Protein 3HAD (pdb70)

Solvent-accessible surface area: 25839 Å² total; per-residue (Å²): 176,81,113,8,132,34,0,0,0,9,5,5,41,126,40,0,17,7,0,0,10,13,0,6,45,52,64,9,73,1,10,0,7,21,148,61,135,109,68,6,63,160,12,63,130,34,3,54,104,36,3,90,129,66,3,121,141,136,49,65,165,71,86,144,26,4,66,99,56,1,58,159,8,27,87,50,2,57,55,28,69,57,4,8,83,28,0,134,90,0,22,0,0,0,0,18,46,98,49,62,65,172,66,2,36,128,33,0,124,95,0,23,156,90,10,16,156,66,0,13,0,0,0,12,4,35,32,34,102,0,37,36,0,0,84,20,8,114,11,44,59,59,0,0,0,0,5,5,23,48,43,2,43,93,43,104,0,0,0,0,0,62,4,126,64,9,37,94,129,3,32,61,16,0,28,56,4,0,131,51,6,51,11,95,19,3,40,2,102,26,33,79,1,4,0,1,20,40,3,12,6,10,11,1,1,17,0,0,36,1,63,62,122,42,10,12,48,36,94,34,0,6,25,0,0,68,67,17,19,36,13,84,59,0,0,0,50,22,0,1,86,57,0,0,36,59,3,51,104,14,5,50,32,22,47,141,149,66,54,165,33,62,17,21,68,64,2,97,32,3,48,130,27,26,87,68,88,62,46,0,103,125,64,18,52,3,20,48,178,52,197,89,144,168,22,125,10,133,50,0,0,0,8,6,4,42,131,38,0,18,6,0,0,12,12,0,6,39,54,67,11,68,0,15,0,6,21,158,51,107,97,71,2,64,151,12,63,129,36,3,60,99,38,9,78,138,78,6,134,149,163,50,64,171,75,82,143,26,2,61,95,82,1,56,150,4,22,95,36,4,50,56,21,64,66,12,7,65,28,0,103,84,0,22,0,0,0,0,19,41,93,48,64,60,166,60,1,34,114,33,0,120,104,1,21,157,78,12,26,153,74,0,0,0,0,0,12,6,34,22,32,86,0,40,38,0,0,82,26,7,116,6,49,57,56,0,0,0,0,5,4,22,53,45,3,48,88,50,90,0,0,0,1,0,60,2,127,69,8,30,89,125,1,38,54,1,0,27,68,4,0,127,49,4,46,14,89,18,4,40,3,117,24,37,55,2,2,0,2,24,37,2,14,6,6,12,2,1,11,0,0,37,1,75,63,107,46,8,14,45,30,95,31,0,4,21,0,0,67,65,10,15,33,14,87,54,0,0,0,46,32,0,0,92,60,0,0,41,62,6,45,107,16,3,47,34,8,46,159,100,62,55,154,40,46,9,17,62,65,1,98,34,2,44,124,24,26,76,72,99,62,48,0,107,123,64,26,37,3,15,47,169,58,159

Radius of gyration: 27.99 Å; Cα contacts (8 Å, |Δi|>4): 1144; chains: 2; bounding box: 54×51×85 Å

Foldseek 3Di:
DDAFAEEEQEDLPQASLLVLLLCLLLRHQYEYEAADPVVVVVSLVVSLVVQLVVLCVVPVVPSVVSVVSSCSSSVSYHYDHQVLVPQCPGAEYEYDHDQDLVVLLVNCLVSLVRHHLNYAYEYQHQFDQQVSSLVSHPNLLRYWYWHADPPRNPAQEIETEHEPNHHVVNSVNSCVSSVSSVHHYDYFYRDHRTPCRVVPLLVLVVLLVCVVVVVDHQVVQQVCCCVVVVDPTRSQLVQLVVWLVVSLVNLVSVCVVPVVDPSSPDHPLSVVCVVVVQTHVVCQGGPHGHDPD/DQAAAEEEQEDLPQARLLVLQLSLLLRHQYEYEYADVVSVVVSLVVSLVVLLVVLCVVVVVPVVVSVVSSVSSSVSYHYDHDPLVPQQEHQEYEYDHPLDLVVLLVVVLVNLVRHDLNYAYEYQHQFDQQVSRLVSHPNLQRYWYWHADPPRLVAQEIETEHEPNHHVVNSVNSCNSSVSSVHHYDYAYSDHRTPVRVVQLLVLVVLLVCVVVVVDHQVVQQVCCCVVVVDPTRSVLVQLVVWLVNSLVSLVSVCVVPVPDPSSDDDPLSVVCVVVPQTHVVRQGGPHGHD

Structure (mmCIF, N/CA/C/O backbone):
data_3HAD
#
_entry.id   3HAD
#
_cell.length_a   50.230
_cell.length_b   86.020
_cell.length_c   167.810
_cell.angle_alpha   90.00
_cell.angle_beta   90.00
_cell.angle_gamma   90.00
#
_symmetry.space_group_name_H-M   'P 21 21 21'
#
loop_
_entity.id
_entity.type
_entity.pdbx_description
1 polymer 'PROTEIN (L-3-HYDROXYACYL COA DEHYDROGENASE)'
2 non-polymer NICOTINAMIDE-ADENINE-DINUCLEOTIDE
3 water water
#
loop_
_atom_site.group_PDB
_atom_site.id
_atom_site.type_symbol
_atom_site.label_atom_id
_atom_site.label_alt_id
_atom_site.label_comp_id
_atom_site.label_asym_id
_atom_site.label_entity_id
_atom_site.label_seq_id
_atom_site.pdbx_PDB_ins_code
_atom_site.Cartn_x
_atom_site.Cartn_y
_atom_site.Cartn_z
_atom_site.occupancy
_atom_site.B_iso_or_equiv
_atom_site.auth_seq_id
_atom_site.auth_comp_id
_atom_site.auth_asym_id
_atom_site.auth_atom_id
_atom_site.pdbx_PDB_model_num
ATOM 1 N N . LYS A 1 12 ? 19.094 60.708 27.057 1.00 73.15 12 LYS A N 1
ATOM 2 C CA . LYS A 1 12 ? 20.162 59.693 27.319 1.00 73.25 12 LYS A CA 1
ATOM 3 C C . LYS A 1 12 ? 20.058 58.458 26.427 1.00 70.24 12 LYS A C 1
ATOM 4 O O . LYS A 1 12 ? 18.957 57.994 26.118 1.00 69.39 12 LYS A O 1
ATOM 10 N N . ILE A 1 13 ? 21.212 57.936 26.011 1.00 67.07 13 ILE A N 1
ATOM 11 C CA . ILE A 1 13 ? 21.258 56.719 25.202 1.00 61.42 13 ILE A CA 1
ATOM 12 C C . ILE A 1 13 ? 21.581 55.613 26.201 1.00 55.44 13 ILE A C 1
ATOM 13 O O . ILE A 1 13 ? 22.648 55.613 26.810 1.00 55.40 13 ILE A O 1
ATOM 18 N N . ILE A 1 14 ? 20.645 54.689 26.383 1.00 46.89 14 ILE A N 1
ATOM 19 C CA . ILE A 1 14 ? 20.812 53.607 27.341 1.00 42.43 14 ILE A CA 1
ATOM 20 C C . ILE A 1 14 ? 21.448 52.354 26.760 1.00 40.34 14 ILE A C 1
ATOM 21 O O . ILE A 1 14 ? 21.015 51.831 25.735 1.00 40.50 14 ILE A O 1
ATOM 26 N N . VAL A 1 15 ? 22.483 51.868 27.430 1.00 36.89 15 VAL A N 1
ATOM 27 C CA . VAL A 1 15 ? 23.183 50.681 26.960 1.00 34.37 15 VAL A CA 1
ATOM 28 C C . VAL A 1 15 ? 22.272 49.455 26.963 1.00 36.21 15 VAL A C 1
ATOM 29 O O . VAL A 1 15 ? 21.731 49.070 28.003 1.00 38.69 15 VAL A O 1
ATOM 33 N N . LYS A 1 16 ? 22.121 48.844 25.793 1.00 38.67 16 LYS A N 1
ATOM 34 C CA . LYS A 1 16 ? 21.306 47.647 25.612 1.00 39.40 16 LYS A CA 1
ATOM 35 C C . LYS A 1 16 ? 22.125 46.551 24.934 1.00 39.18 16 LYS A C 1
ATOM 36 O O . LYS A 1 16 ? 21.980 45.366 25.248 1.00 40.17 16 LYS A O 1
ATOM 42 N N . HIS A 1 17 ? 22.961 46.949 23.981 1.00 37.94 17 HIS A N 1
ATOM 43 C CA . HIS A 1 17 ? 23.819 45.999 23.288 1.00 38.76 17 HIS A CA 1
ATOM 44 C C . HIS A 1 17 ? 25.263 46.216 23.757 1.00 37.09 17 HIS A C 1
ATOM 45 O O . HIS A 1 17 ? 25.805 47.321 23.652 1.00 34.19 17 HIS A O 1
ATOM 52 N N . VAL A 1 18 ? 25.878 45.159 24.271 1.00 37.13 18 VAL A N 1
ATOM 53 C CA . VAL A 1 18 ? 27.240 45.251 24.781 1.00 38.34 18 VAL A CA 1
ATOM 54 C C . VAL A 1 18 ? 28.147 44.269 24.071 1.00 39.00 18 VAL A C 1
ATOM 55 O O . VAL A 1 18 ? 27.804 43.096 23.919 1.00 36.20 18 VAL A O 1
ATOM 59 N N . THR A 1 19 ? 29.304 44.763 23.632 1.00 38.20 19 THR A N 1
ATOM 60 C CA . THR A 1 19 ? 30.284 43.913 22.977 1.00 35.52 19 THR A CA 1
ATOM 61 C C . THR A 1 19 ? 31.404 43.726 23.992 1.00 34.03 19 THR A C 1
ATOM 62 O O . THR A 1 19 ? 32.080 44.677 24.384 1.00 33.08 19 THR A O 1
ATOM 66 N N . VAL A 1 20 ? 31.567 42.490 24.444 1.00 34.72 20 VAL A N 1
ATOM 67 C CA . VAL A 1 20 ? 32.592 42.172 25.422 1.00 32.39 20 VAL A CA 1
ATOM 68 C C . VAL A 1 20 ? 33.766 41.498 24.711 1.00 29.82 20 VAL A C 1
ATOM 69 O O . VAL A 1 20 ? 33.627 40.427 24.120 1.00 29.53 20 VAL A O 1
ATOM 73 N N . ILE A 1 21 ? 34.924 42.135 24.775 1.00 32.17 21 ILE A N 1
ATOM 74 C CA . ILE A 1 21 ? 36.106 41.600 24.108 1.00 31.70 21 ILE A CA 1
ATOM 75 C C . ILE A 1 21 ? 37.043 40.933 25.091 1.00 28.75 21 ILE A C 1
ATOM 76 O O . ILE A 1 21 ? 37.665 41.580 25.938 1.00 31.18 21 ILE A O 1
ATOM 81 N N . GLY A 1 22 ? 37.124 39.614 24.975 1.00 30.07 22 GLY A N 1
ATOM 82 C CA . GLY A 1 22 ? 37.965 38.823 25.857 1.00 31.60 22 GLY A CA 1
ATOM 83 C C . GLY A 1 22 ? 37.092 37.874 26.665 1.00 34.74 22 GLY A C 1
ATOM 84 O O . GLY A 1 22 ? 36.386 38.304 27.569 1.00 39.09 22 GLY A O 1
ATOM 85 N N . GLY A 1 23 ? 37.130 36.586 26.346 1.00 32.50 23 GLY A N 1
ATOM 86 C CA . GLY A 1 23 ? 36.318 35.630 27.075 1.00 33.79 23 GLY A CA 1
ATOM 87 C C . GLY A 1 23 ? 37.098 34.877 28.133 1.00 35.71 23 GLY A C 1
ATOM 88 O O . GLY A 1 23 ? 36.859 33.694 28.355 1.00 35.42 23 GLY A O 1
ATOM 89 N N . GLY A 1 24 ? 38.041 35.564 28.776 1.00 36.64 24 GLY A N 1
ATOM 90 C CA . GLY A 1 24 ? 38.839 34.938 29.817 1.00 35.08 24 GLY A CA 1
ATOM 91 C C . GLY A 1 24 ? 38.142 35.054 31.161 1.00 39.01 24 GLY A C 1
ATOM 92 O O . GLY A 1 24 ? 36.927 35.273 31.223 1.00 41.53 24 GLY A O 1
ATOM 93 N N . LEU A 1 25 ? 38.906 34.926 32.239 1.00 36.30 25 LEU A N 1
ATOM 94 C CA . LEU A 1 25 ? 38.345 35.000 33.577 1.00 34.45 25 LEU A CA 1
ATOM 95 C C . LEU A 1 25 ? 37.412 36.188 33.791 1.00 34.90 25 LEU A C 1
ATOM 96 O O . LEU A 1 25 ? 36.312 36.040 34.326 1.00 38.49 25 LEU A O 1
ATOM 101 N N . MET A 1 26 ? 37.853 37.369 33.381 1.00 34.48 26 MET A N 1
ATOM 102 C CA . MET A 1 26 ? 37.065 38.576 33.561 1.00 31.75 26 MET A CA 1
ATOM 103 C C . MET A 1 26 ? 36.001 38.806 32.495 1.00 34.23 26 MET A C 1
ATOM 104 O O . MET A 1 26 ? 34.837 39.037 32.822 1.00 36.90 26 MET A O 1
ATOM 109 N N . GLY A 1 27 ? 36.401 38.753 31.227 1.00 34.25 27 GLY A N 1
ATOM 110 C CA . GLY A 1 27 ? 35.452 38.975 30.154 1.00 32.59 27 GLY A CA 1
ATOM 111 C C . GLY A 1 27 ? 34.234 38.074 30.250 1.00 34.20 27 GLY A C 1
ATOM 112 O O . GLY A 1 27 ? 33.106 38.555 30.231 1.00 35.08 27 GLY A O 1
ATOM 113 N N . ALA A 1 28 ? 34.471 36.771 30.367 1.00 32.40 28 ALA A N 1
ATOM 114 C CA . ALA A 1 28 ? 33.404 35.786 30.456 1.00 29.81 28 ALA A CA 1
ATOM 115 C C . ALA A 1 28 ? 32.433 36.129 31.561 1.00 32.78 28 ALA A C 1
ATOM 116 O O . ALA A 1 28 ? 31.221 35.971 31.408 1.00 34.84 28 ALA A O 1
ATOM 118 N N . GLY A 1 29 ? 32.965 36.614 32.674 1.00 34.23 29 GLY A N 1
ATOM 119 C CA . GLY A 1 29 ? 32.112 36.973 33.788 1.00 34.43 29 GLY A CA 1
ATOM 120 C C . GLY A 1 29 ? 31.303 38.222 33.499 1.00 33.67 29 GLY A C 1
ATOM 121 O O . GLY A 1 29 ? 30.157 38.350 33.927 1.00 32.67 29 GLY A O 1
ATOM 122 N N . ILE A 1 30 ? 31.911 39.159 32.788 1.00 35.69 30 ILE A N 1
ATOM 123 C CA . ILE A 1 30 ? 31.242 40.396 32.437 1.00 31.27 30 ILE A CA 1
ATOM 124 C C . ILE A 1 30 ? 30.083 40.080 31.490 1.00 30.74 30 ILE A C 1
ATOM 125 O O . ILE A 1 30 ? 28.974 40.606 31.652 1.00 31.03 30 ILE A O 1
ATOM 130 N N . ALA A 1 31 ? 30.333 39.196 30.528 1.00 32.75 31 ALA A N 1
ATOM 131 C CA . ALA A 1 31 ? 29.312 38.790 29.558 1.00 31.97 31 ALA A CA 1
ATOM 132 C C . ALA A 1 31 ? 28.133 38.100 30.256 1.00 35.30 31 ALA A C 1
ATOM 133 O O . ALA A 1 31 ? 26.963 38.341 29.922 1.00 35.91 31 ALA A O 1
ATOM 135 N N . GLN A 1 32 ? 28.449 37.249 31.231 1.00 36.04 32 GLN A N 1
ATOM 136 C CA . GLN A 1 32 ? 27.425 36.527 31.974 1.00 34.45 32 GLN A CA 1
ATOM 137 C C . GLN A 1 32 ? 26.494 37.468 32.717 1.00 35.07 32 GLN A C 1
ATOM 138 O O . GLN A 1 32 ? 25.276 37.359 32.620 1.00 37.19 32 GLN A O 1
ATOM 144 N N . VAL A 1 33 ? 27.070 38.388 33.476 1.00 35.02 33 VAL A N 1
ATOM 145 C CA . VAL A 1 33 ? 26.270 39.328 34.231 1.00 32.52 33 VAL A CA 1
ATOM 146 C C . VAL A 1 33 ? 25.464 40.245 33.316 1.00 37.14 33 VAL A C 1
ATOM 147 O O . VAL A 1 33 ? 24.294 40.528 33.593 1.00 38.43 33 VAL A O 1
ATOM 151 N N . ALA A 1 34 ? 26.076 40.719 32.233 1.00 38.16 34 ALA A N 1
ATOM 152 C CA . ALA A 1 34 ? 25.369 41.616 31.324 1.00 37.41 34 ALA A CA 1
ATOM 153 C C . ALA A 1 34 ? 24.177 40.893 30.722 1.00 37.31 34 ALA A C 1
ATOM 154 O O . ALA A 1 34 ? 23.079 41.451 30.617 1.00 40.41 34 ALA A O 1
ATOM 156 N N . ALA A 1 35 ? 24.387 39.638 30.347 1.00 35.28 35 ALA A N 1
ATOM 157 C CA . ALA A 1 35 ? 23.321 38.851 29.737 1.00 38.50 35 ALA A CA 1
ATOM 158 C C . ALA A 1 35 ? 22.230 38.436 30.729 1.00 37.94 35 ALA A C 1
ATOM 159 O O . ALA A 1 35 ? 21.048 38.394 30.378 1.00 41.67 35 ALA A O 1
ATOM 161 N N . ALA A 1 36 ? 22.619 38.146 31.964 1.00 36.16 36 ALA A N 1
ATOM 162 C CA . ALA A 1 36 ? 21.647 37.742 32.972 1.00 37.47 36 ALA A CA 1
ATOM 163 C C . ALA A 1 36 ? 20.817 38.938 33.427 1.00 37.78 36 ALA A C 1
ATOM 164 O O . ALA A 1 36 ? 19.777 38.770 34.049 1.00 42.26 36 ALA A O 1
ATOM 166 N N . THR A 1 37 ? 21.265 40.147 33.106 1.00 39.01 37 THR A N 1
ATOM 167 C CA . THR A 1 37 ? 20.522 41.341 33.493 1.00 36.00 37 THR A CA 1
ATOM 168 C C . THR A 1 37 ? 19.798 41.993 32.320 1.00 35.12 37 THR A C 1
ATOM 169 O O . THR A 1 37 ? 19.530 43.200 32.330 1.00 34.28 37 THR A O 1
ATOM 173 N N . GLY A 1 38 ? 19.508 41.201 31.299 1.00 34.30 38 GLY A N 1
ATOM 174 C CA . GLY A 1 38 ? 18.763 41.721 30.166 1.00 39.48 38 GLY A CA 1
ATOM 175 C C . GLY A 1 38 ? 19.478 42.378 28.998 1.00 41.79 38 GLY A C 1
ATOM 176 O O . GLY A 1 38 ? 18.805 42.841 28.074 1.00 42.35 38 GLY A O 1
ATOM 177 N N . HIS A 1 39 ? 20.809 42.434 29.005 1.00 40.17 39 HIS A N 1
ATOM 178 C CA . HIS A 1 39 ? 21.500 43.059 27.884 1.00 32.40 39 HIS A CA 1
ATOM 179 C C . HIS A 1 39 ? 21.772 42.060 26.787 1.00 34.42 39 HIS A C 1
ATOM 180 O O . HIS A 1 39 ? 21.885 40.872 27.044 1.00 39.70 39 HIS A O 1
ATOM 187 N N . THR A 1 40 ? 21.842 42.547 25.555 1.00 35.89 40 THR A N 1
ATOM 188 C CA . THR A 1 40 ? 22.155 41.696 24.419 1.00 37.17 40 THR A CA 1
ATOM 189 C C . THR A 1 40 ? 23.679 41.754 24.338 1.00 36.15 40 THR A C 1
ATOM 190 O O . THR A 1 40 ? 24.271 42.829 24.301 1.00 34.48 40 THR A O 1
ATOM 194 N N . VAL A 1 41 ? 24.311 40.594 24.313 1.00 36.20 41 VAL A N 1
ATOM 195 C CA . VAL A 1 41 ? 25.760 40.551 24.320 1.00 35.68 41 VAL A CA 1
ATOM 196 C C . VAL A 1 41 ? 26.438 39.784 23.209 1.00 36.22 41 VAL A C 1
ATOM 197 O O . VAL A 1 41 ? 25.953 38.758 22.751 1.00 39.78 41 VAL A O 1
ATOM 201 N N . VAL A 1 42 ? 27.583 40.300 22.786 1.00 35.98 42 VAL A N 1
ATOM 202 C CA . VAL A 1 42 ? 28.388 39.617 21.799 1.00 35.16 42 VA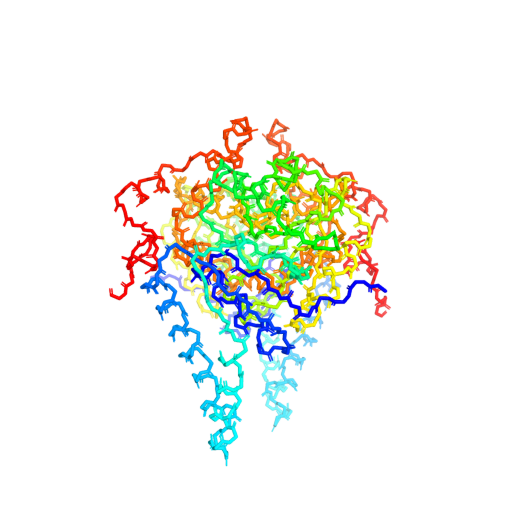L A CA 1
ATOM 203 C C . VAL A 1 42 ? 29.744 39.468 22.474 1.00 37.13 42 VAL A C 1
ATOM 204 O O . VAL A 1 42 ? 30.401 40.458 22.787 1.00 34.33 42 VAL A O 1
ATOM 208 N N . LEU A 1 43 ? 30.125 38.226 22.744 1.00 37.96 43 LEU A N 1
ATOM 209 C CA . LEU A 1 43 ? 31.407 37.944 23.362 1.00 37.73 43 LEU A CA 1
ATOM 210 C C . LEU A 1 43 ? 32.361 37.683 22.208 1.00 38.12 43 LEU A C 1
ATOM 211 O O . LEU A 1 43 ? 32.044 36.928 21.287 1.00 34.93 43 LEU A O 1
ATOM 216 N N . VAL A 1 44 ? 33.528 38.314 22.280 1.00 40.28 44 VAL A N 1
ATOM 217 C CA . VAL A 1 44 ? 34.551 38.214 21.257 1.00 35.22 44 VAL A CA 1
ATOM 218 C C . VAL A 1 44 ? 35.874 37.669 21.785 1.00 37.31 44 VAL A C 1
ATOM 219 O O . VAL A 1 44 ? 36.333 38.040 22.866 1.00 36.82 44 VAL A O 1
ATOM 223 N N . ASP A 1 45 ? 36.480 36.782 21.008 1.00 42.15 45 ASP A N 1
ATOM 224 C CA . ASP A 1 45 ? 37.795 36.262 21.348 1.00 44.46 45 ASP A CA 1
ATOM 225 C C . ASP A 1 45 ? 38.444 35.742 20.061 1.00 43.06 45 ASP A C 1
ATOM 226 O O . ASP A 1 45 ? 37.785 35.607 19.030 1.00 44.75 45 ASP A O 1
ATOM 231 N N . GLN A 1 46 ? 39.735 35.464 20.136 1.00 43.48 46 GLN A N 1
ATOM 232 C CA . GLN A 1 46 ? 40.531 35.052 18.988 1.00 43.93 46 GLN A CA 1
ATOM 233 C C . GLN A 1 46 ? 40.120 33.846 18.161 1.00 44.45 46 GLN A C 1
ATOM 234 O O . GLN A 1 46 ? 40.261 33.877 16.950 1.00 48.31 46 GLN A O 1
ATOM 240 N N . THR A 1 47 ? 39.608 32.797 18.792 1.00 46.82 47 THR A N 1
ATOM 241 C CA . THR A 1 47 ? 39.225 31.590 18.057 1.00 43.92 47 THR A CA 1
ATOM 242 C C . THR A 1 47 ? 37.848 31.080 18.422 1.00 45.92 47 THR A C 1
ATOM 243 O O . THR A 1 47 ? 37.354 31.341 19.518 1.00 46.95 47 THR A O 1
ATOM 247 N N . GLU A 1 48 ? 37.230 30.337 17.509 1.00 48.00 48 GLU A N 1
ATOM 248 C CA . GLU A 1 48 ? 35.909 29.785 17.783 1.00 51.77 48 GLU A CA 1
ATOM 249 C C . GLU A 1 48 ? 36.026 28.773 18.910 1.00 54.38 48 GLU A C 1
ATOM 250 O O . GLU A 1 48 ? 35.049 28.502 19.613 1.00 56.02 48 GLU A O 1
ATOM 256 N N . ASP A 1 49 ? 37.218 28.203 19.074 1.00 54.92 49 ASP A N 1
ATOM 257 C CA . ASP A 1 49 ? 37.436 27.246 20.148 1.00 54.76 49 ASP A CA 1
ATOM 258 C C . ASP A 1 49 ? 37.455 27.960 21.479 1.00 53.12 49 ASP A C 1
ATOM 259 O O . ASP A 1 49 ? 36.777 27.543 22.416 1.00 57.67 49 ASP A O 1
ATOM 264 N N . ILE A 1 50 ? 38.233 29.034 21.565 1.00 47.86 50 ILE A N 1
ATOM 265 C CA . ILE A 1 50 ? 38.309 29.788 22.804 1.00 46.06 50 ILE A CA 1
ATOM 266 C C . ILE A 1 50 ? 36.905 30.231 23.189 1.00 46.97 50 ILE A C 1
ATOM 267 O O . ILE A 1 50 ? 36.494 30.077 24.333 1.00 49.32 50 ILE A O 1
ATOM 272 N N . LEU A 1 51 ? 36.165 30.768 22.227 1.00 44.66 51 LEU A N 1
ATOM 273 C CA . LEU A 1 51 ? 34.808 31.222 22.497 1.00 44.69 51 LEU A CA 1
ATOM 274 C C . LEU A 1 51 ? 33.932 30.081 22.995 1.00 44.74 51 LEU A C 1
ATOM 275 O O . LEU A 1 51 ? 33.215 30.226 23.984 1.00 46.98 51 LEU A O 1
ATOM 280 N N . ALA A 1 52 ? 33.996 28.942 22.314 1.00 45.75 52 ALA A N 1
ATOM 281 C CA . ALA A 1 52 ? 33.204 27.780 22.706 1.00 46.07 52 ALA A CA 1
ATOM 282 C C . ALA A 1 52 ? 33.520 27.435 24.156 1.00 46.67 52 ALA A C 1
ATOM 283 O O . ALA A 1 52 ? 32.622 27.256 24.984 1.00 45.87 52 ALA A O 1
ATOM 285 N N . LYS A 1 53 ? 34.811 27.363 24.461 1.00 46.05 53 LYS A N 1
ATOM 286 C CA . LYS A 1 53 ? 35.246 27.038 25.806 1.00 47.33 53 LYS A CA 1
ATOM 287 C C . LYS A 1 53 ? 34.768 28.068 26.815 1.00 46.08 53 LYS A C 1
ATOM 288 O O . LYS A 1 53 ? 34.368 27.713 27.922 1.00 52.47 53 LYS A O 1
ATOM 294 N N . SER A 1 54 ? 34.816 29.343 26.440 1.00 42.74 54 SER A N 1
ATOM 295 C CA . SER A 1 54 ? 34.395 30.398 27.347 1.00 42.1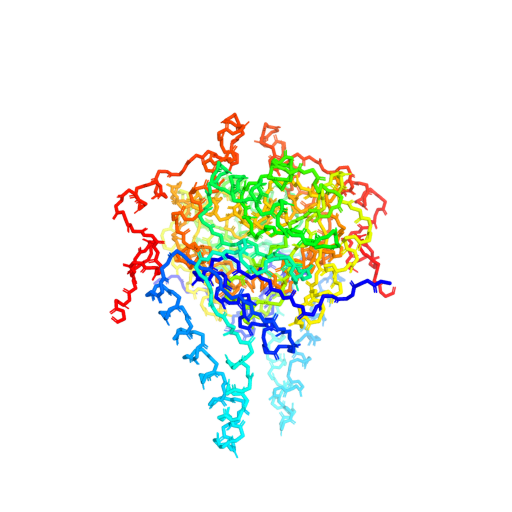7 54 SER A CA 1
ATOM 296 C C . SER A 1 54 ? 32.897 30.348 27.584 1.00 41.24 54 SER A C 1
ATOM 297 O O . SER A 1 54 ? 32.426 30.511 28.707 1.00 40.68 54 SER A O 1
ATOM 300 N N . LYS A 1 55 ? 32.148 30.123 26.518 1.00 41.37 55 LYS A N 1
ATOM 301 C CA . LYS A 1 55 ? 30.711 30.084 26.648 1.00 44.71 55 LYS A CA 1
ATOM 302 C C . LYS A 1 55 ? 30.339 28.860 27.471 1.00 46.26 55 LYS A C 1
ATOM 303 O O . LYS A 1 55 ? 29.395 28.886 28.265 1.00 47.19 55 LYS A O 1
ATOM 309 N N . LYS A 1 56 ? 31.100 27.789 27.290 1.00 49.02 56 LYS A N 1
ATOM 310 C CA . LYS A 1 56 ? 30.851 26.565 28.035 1.00 52.50 56 LYS A CA 1
ATOM 311 C C . LYS A 1 56 ? 31.036 26.850 29.528 1.00 50.23 56 LYS A C 1
ATOM 312 O O . LYS A 1 56 ? 30.284 26.345 30.367 1.00 49.96 56 LYS A O 1
ATOM 318 N N . GLY A 1 57 ? 32.036 27.665 29.853 1.00 46.24 57 GLY A N 1
ATOM 319 C CA . GLY A 1 57 ? 32.282 28.008 31.242 1.00 44.67 57 GLY A CA 1
ATOM 320 C C . GLY A 1 57 ? 31.156 28.859 31.810 1.00 43.58 57 GLY A C 1
ATOM 321 O O . GLY A 1 57 ? 30.796 28.742 32.984 1.00 43.30 57 GLY A O 1
ATOM 322 N N . ILE A 1 58 ? 30.597 29.727 30.975 1.00 43.68 58 ILE A N 1
ATOM 323 C CA . ILE A 1 58 ? 29.507 30.599 31.405 1.00 43.27 58 ILE A CA 1
ATOM 324 C C . ILE A 1 58 ? 28.260 29.755 31.714 1.00 44.65 58 ILE A C 1
ATOM 325 O O . ILE A 1 58 ? 27.558 29.993 32.696 1.00 44.22 58 ILE A O 1
ATOM 330 N N . GLU A 1 59 ? 28.008 28.757 30.878 1.00 46.04 59 GLU A N 1
ATOM 331 C CA . GLU A 1 59 ? 26.879 27.859 31.061 1.00 43.70 59 GLU A CA 1
ATOM 332 C C . GLU A 1 59 ? 27.066 27.155 32.400 1.00 47.44 59 GLU A C 1
ATOM 333 O O . GLU A 1 59 ? 26.204 27.228 33.280 1.00 49.15 59 GLU A O 1
ATOM 339 N N . GLU A 1 60 ? 28.209 26.495 32.559 1.00 46.88 60 GLU A N 1
ATOM 340 C CA . GLU A 1 60 ? 28.500 25.784 33.789 1.00 47.59 60 GLU A CA 1
ATOM 341 C C . GLU A 1 60 ? 28.263 26.670 34.998 1.00 48.72 60 GLU A C 1
ATOM 342 O O . GLU A 1 60 ? 27.696 26.230 35.994 1.00 52.93 60 GLU A O 1
ATOM 348 N N . SER A 1 61 ? 28.690 27.924 34.915 1.00 46.12 61 SER A N 1
ATOM 349 C CA . SER A 1 61 ? 28.508 28.842 36.032 1.00 40.16 61 SER A CA 1
ATOM 350 C C . SER A 1 61 ? 27.047 29.190 36.271 1.00 39.52 61 SER A C 1
ATOM 351 O O . SER A 1 61 ? 26.607 29.303 37.410 1.00 45.08 61 SER A O 1
ATOM 354 N N . LEU A 1 62 ? 26.295 29.375 35.198 1.00 43.13 62 LEU A N 1
ATOM 355 C CA . LEU A 1 62 ? 24.886 29.721 35.335 1.00 44.26 62 LEU A CA 1
ATOM 356 C C . LEU A 1 62 ? 24.106 28.537 35.887 1.00 44.97 62 LEU A C 1
ATOM 357 O O . LEU A 1 62 ? 23.307 28.703 36.805 1.00 46.80 62 LEU A O 1
ATOM 362 N N . ARG A 1 63 ? 24.345 27.346 35.341 1.00 46.85 63 ARG A N 1
ATOM 363 C CA . ARG A 1 63 ? 23.641 26.155 35.817 1.00 50.49 63 ARG A CA 1
ATOM 364 C C . ARG A 1 63 ? 23.948 25.914 37.286 1.00 50.64 63 ARG A C 1
ATOM 365 O O . ARG A 1 63 ? 23.097 25.450 38.041 1.00 53.44 63 ARG A O 1
ATOM 373 N N . LYS A 1 64 ? 25.167 26.240 37.695 1.00 51.09 64 LYS A N 1
ATOM 374 C CA . LYS A 1 64 ? 25.555 26.075 39.084 1.00 52.55 64 LYS A CA 1
ATOM 375 C C . LYS A 1 64 ? 24.755 27.066 39.926 1.00 53.45 64 LYS A C 1
ATOM 376 O O . LYS A 1 64 ? 24.289 26.734 41.012 1.00 55.48 64 LYS A O 1
ATOM 382 N N . VAL A 1 65 ? 24.585 28.282 39.417 1.00 56.32 65 VAL A N 1
ATOM 383 C CA . VAL A 1 65 ? 23.823 29.304 40.139 1.00 58.66 65 VAL A CA 1
ATOM 384 C C . VAL A 1 65 ? 22.343 28.947 40.150 1.00 59.16 65 VAL A C 1
ATOM 385 O O . VAL A 1 65 ? 21.642 29.190 41.130 1.00 58.88 65 VAL A O 1
ATOM 389 N N . ALA A 1 66 ? 21.880 28.369 39.047 1.00 59.79 66 ALA A N 1
ATOM 390 C CA . ALA A 1 66 ? 20.486 27.982 38.897 1.00 61.93 66 ALA A CA 1
ATOM 391 C C . ALA A 1 66 ? 20.105 26.827 39.807 1.00 65.80 66 ALA A C 1
ATOM 392 O O . ALA A 1 66 ? 19.038 26.847 40.419 1.00 68.19 66 ALA A O 1
ATOM 394 N N . LYS A 1 67 ? 20.971 25.820 39.883 1.00 69.55 67 LYS A N 1
ATOM 395 C CA . LYS A 1 67 ? 20.712 24.656 40.722 1.00 70.64 67 LYS A CA 1
ATOM 396 C C . LYS A 1 67 ? 20.729 25.053 42.189 1.00 71.64 67 LYS A C 1
ATOM 397 O O . LYS A 1 67 ? 20.513 24.217 43.064 1.00 76.04 67 LYS A O 1
ATOM 403 N N . LYS A 1 68 ? 20.979 26.333 42.453 1.00 71.38 68 LYS A N 1
ATOM 404 C CA . LYS A 1 68 ? 21.020 26.833 43.820 1.00 73.31 68 LYS A CA 1
ATOM 405 C C . LYS A 1 68 ? 19.935 27.862 44.096 1.00 72.67 68 LYS A C 1
ATOM 406 O O . LYS A 1 68 ? 19.474 27.993 45.229 1.00 72.59 68 LYS A O 1
ATOM 412 N N . LYS A 1 69 ? 19.526 28.592 43.062 1.00 73.07 69 LYS A N 1
ATOM 413 C CA . LYS A 1 69 ? 18.471 29.590 43.205 1.00 71.00 69 LYS A CA 1
ATOM 414 C C . LYS A 1 69 ? 17.115 28.919 42.992 1.00 70.77 69 LYS A C 1
ATOM 415 O O . LYS A 1 69 ? 16.152 29.212 43.701 1.00 72.29 69 LYS A O 1
ATOM 421 N N . PHE A 1 70 ? 17.050 28.022 42.010 1.00 68.85 70 PHE A N 1
ATOM 422 C CA . PHE A 1 70 ? 15.821 27.297 41.702 1.00 66.66 70 PHE A CA 1
ATOM 423 C C . PHE A 1 70 ? 15.921 25.837 42.131 1.00 64.22 70 PHE A C 1
ATOM 424 O O . PHE A 1 70 ? 15.521 24.930 41.397 1.00 61.42 70 PHE A O 1
ATOM 432 N N . ALA A 1 71 ? 16.461 25.612 43.322 1.00 62.39 71 ALA A N 1
ATOM 433 C CA . ALA A 1 71 ? 16.598 24.260 43.840 1.00 63.75 71 ALA A CA 1
ATOM 434 C C . ALA A 1 71 ? 15.216 23.625 43.945 1.00 66.55 71 ALA A C 1
ATOM 435 O O . ALA A 1 71 ? 15.073 22.407 43.859 1.00 65.88 71 ALA A O 1
ATOM 437 N N . GLU A 1 72 ? 14.201 24.471 44.107 1.00 71.65 72 GLU A N 1
ATOM 438 C CA . GLU A 1 72 ? 12.819 24.021 44.246 1.00 72.97 72 GLU A CA 1
ATOM 439 C C . GLU A 1 72 ? 12.104 23.871 42.912 1.00 67.85 72 GLU A C 1
ATOM 440 O O . GLU A 1 72 ? 10.876 23.725 42.869 1.00 70.03 72 GLU A O 1
ATOM 446 N N . ASN A 1 73 ? 12.855 23.912 41.820 1.00 58.57 73 ASN A N 1
ATOM 447 C CA . ASN A 1 73 ? 12.226 23.794 40.517 1.00 53.14 73 ASN A CA 1
ATOM 448 C C . ASN A 1 73 ? 13.265 23.782 39.405 1.00 49.65 73 ASN A C 1
ATOM 449 O O . ASN A 1 73 ? 13.658 24.829 38.898 1.00 50.44 73 ASN A O 1
ATOM 454 N N . PRO A 1 74 ? 13.743 22.589 39.030 1.00 47.74 74 PRO A N 1
ATOM 455 C CA . PRO A 1 74 ? 14.739 22.467 37.965 1.00 45.01 74 PRO A CA 1
ATOM 456 C C . PRO A 1 74 ? 14.300 23.090 36.646 1.00 47.09 74 PRO A C 1
ATOM 457 O O . PRO A 1 74 ? 15.099 23.753 35.975 1.00 50.24 74 PRO A O 1
ATOM 461 N N . LYS A 1 75 ? 13.041 22.897 36.265 1.00 46.46 75 LYS A N 1
ATOM 462 C CA . LYS A 1 75 ? 12.587 23.470 35.004 1.00 47.15 75 LYS A CA 1
ATOM 463 C C . LYS A 1 75 ? 12.750 24.986 34.991 1.00 46.89 75 LYS A C 1
ATOM 464 O O . LYS A 1 75 ? 13.128 25.568 33.977 1.00 44.17 75 LYS A O 1
ATOM 470 N N . ALA A 1 76 ? 12.452 25.622 36.115 1.00 47.22 76 ALA A N 1
ATOM 471 C CA . ALA A 1 76 ? 12.562 27.070 36.197 1.00 47.66 76 ALA A CA 1
ATOM 472 C C . ALA A 1 76 ? 14.029 27.460 36.118 1.00 47.41 76 ALA A C 1
ATOM 473 O O . ALA A 1 76 ? 14.377 28.524 35.613 1.00 46.47 76 ALA A O 1
ATOM 475 N N . GLY A 1 77 ? 14.883 26.587 36.635 1.00 50.48 77 GLY A N 1
ATOM 476 C CA . GLY A 1 77 ? 16.305 26.851 36.596 1.00 46.60 77 GLY A CA 1
ATOM 477 C C . GLY A 1 77 ? 16.787 26.762 35.164 1.00 46.62 77 GLY A C 1
ATOM 478 O O . GLY A 1 77 ? 17.537 27.623 34.713 1.00 47.56 77 GLY A O 1
ATOM 479 N N . ASP A 1 78 ? 16.345 25.730 34.442 1.00 46.58 78 ASP A N 1
ATOM 480 C CA . ASP A 1 78 ? 16.754 25.553 33.058 1.00 45.97 78 ASP A CA 1
ATOM 481 C C . ASP A 1 78 ? 16.341 26.732 32.194 1.00 46.88 78 ASP A C 1
ATOM 482 O O . ASP A 1 78 ? 17.123 27.199 31.360 1.00 45.88 78 ASP A O 1
ATOM 487 N N . GLU A 1 79 ? 15.114 27.211 32.385 1.00 49.65 79 GLU A N 1
ATOM 488 C CA . GLU A 1 79 ? 14.621 28.339 31.594 1.00 52.04 79 GLU A CA 1
ATOM 489 C C . GLU A 1 79 ? 15.507 29.555 31.825 1.00 49.63 79 GLU A C 1
ATOM 490 O O . GLU A 1 79 ? 15.903 30.236 30.884 1.00 49.93 79 GLU A O 1
ATOM 496 N N . PHE A 1 80 ? 15.797 29.818 33.092 1.00 48.69 80 PHE A N 1
ATOM 497 C CA . PHE A 1 80 ? 16.642 30.934 33.491 1.00 49.36 80 PHE A CA 1
ATOM 498 C C . PHE A 1 80 ? 17.982 30.870 32.763 1.00 52.33 80 PHE A C 1
ATOM 499 O O . PHE A 1 80 ? 18.420 31.855 32.164 1.00 52.94 80 PHE A O 1
ATOM 507 N N . VAL A 1 81 ? 18.619 29.702 32.798 1.00 52.66 81 VAL A N 1
ATOM 508 C CA . VAL A 1 81 ? 19.906 29.516 32.132 1.00 46.61 81 VAL A CA 1
ATOM 509 C C . VAL A 1 81 ? 19.792 29.700 30.620 1.00 46.58 81 VAL A C 1
ATOM 510 O O . VAL A 1 81 ? 20.577 30.439 30.021 1.00 50.31 81 VAL A O 1
ATOM 514 N N . GLU A 1 82 ? 18.818 29.036 30.007 1.00 41.74 82 GLU A N 1
ATOM 515 C CA . GLU A 1 82 ? 18.629 29.118 28.558 1.00 45.48 82 GLU A CA 1
ATOM 516 C C . GLU A 1 82 ? 18.419 30.529 28.012 1.00 46.45 82 GLU A C 1
ATOM 517 O O . GLU A 1 82 ? 18.949 30.878 26.954 1.00 43.40 82 GLU A O 1
ATOM 519 N N . LYS A 1 83 ? 17.634 31.329 28.728 1.00 47.41 83 LYS A N 1
ATOM 520 C CA . LYS A 1 83 ? 17.343 32.690 28.304 1.00 50.14 83 LYS A CA 1
ATOM 521 C C . LYS A 1 83 ? 18.578 33.578 28.397 1.00 49.60 83 LYS A C 1
ATOM 522 O O . LYS A 1 83 ? 18.814 34.414 27.523 1.00 49.73 83 LYS A O 1
ATOM 528 N N . THR A 1 84 ? 19.362 33.402 29.459 1.00 46.93 84 THR A N 1
ATOM 529 C CA . THR A 1 84 ? 20.572 34.200 29.635 1.00 45.23 84 THR A CA 1
ATOM 530 C C . THR A 1 84 ? 21.602 33.828 28.578 1.00 45.22 84 THR A C 1
ATOM 531 O O . THR A 1 84 ? 22.174 34.677 27.904 1.00 48.04 84 THR A O 1
ATOM 535 N N . LEU A 1 85 ? 21.811 32.530 28.444 1.00 47.18 85 LEU A N 1
ATOM 536 C CA . LEU A 1 85 ? 22.775 31.964 27.529 1.00 45.37 85 LEU A CA 1
ATOM 537 C C . LEU A 1 85 ? 22.454 32.265 26.067 1.00 46.80 85 LEU A C 1
ATOM 538 O O . LEU A 1 85 ? 23.356 32.454 25.249 1.00 50.85 85 LEU A O 1
ATOM 543 N N . SER A 1 86 ? 21.170 32.327 25.736 1.00 48.81 86 SER A N 1
ATOM 544 C CA . SER A 1 86 ? 20.773 32.580 24.356 1.00 48.88 86 SER A CA 1
ATOM 545 C C . SER A 1 86 ? 20.988 34.025 23.933 1.00 49.33 86 SER A C 1
ATOM 546 O O . SER A 1 86 ? 21.014 34.327 22.741 1.00 51.53 86 SER A O 1
ATOM 549 N N . THR A 1 87 ? 21.135 34.926 24.897 1.00 45.77 87 THR A N 1
ATOM 550 C CA . THR A 1 87 ? 21.350 36.318 24.539 1.00 42.32 87 THR A CA 1
ATOM 551 C C . THR A 1 87 ? 22.839 36.658 24.492 1.00 40.41 87 THR A C 1
ATOM 552 O O . THR A 1 87 ? 23.238 37.818 24.596 1.00 40.33 87 THR A O 1
ATOM 556 N N . ILE A 1 88 ? 23.661 35.629 24.329 1.00 39.68 88 ILE A N 1
ATOM 557 C CA . ILE A 1 88 ? 25.101 35.828 24.231 1.00 39.68 88 ILE A CA 1
ATOM 558 C C . ILE A 1 88 ? 25.608 35.258 22.925 1.00 42.17 88 ILE A C 1
ATOM 559 O O . ILE A 1 88 ? 25.825 34.051 22.829 1.00 51.77 88 ILE A O 1
ATOM 564 N N . ALA A 1 89 ? 25.794 36.104 21.921 1.00 39.01 89 ALA A N 1
ATOM 565 C CA . ALA A 1 89 ? 26.324 35.636 20.644 1.00 39.10 89 ALA A CA 1
ATOM 566 C C . ALA A 1 89 ? 27.850 35.665 20.771 1.00 40.33 89 ALA A C 1
ATOM 567 O O . ALA A 1 89 ? 28.385 36.185 21.751 1.00 43.82 89 ALA A O 1
ATOM 569 N N . THR A 1 90 ? 28.554 35.103 19.797 1.00 41.07 90 THR A N 1
ATOM 570 C CA . THR A 1 90 ? 30.015 35.099 19.835 1.00 41.17 90 THR A CA 1
ATOM 571 C C . THR A 1 90 ? 30.549 35.384 18.446 1.00 42.61 90 THR A C 1
ATOM 572 O O . THR A 1 90 ? 29.994 34.908 17.463 1.00 48.79 90 THR A O 1
ATOM 576 N N . SER A 1 91 ? 31.615 36.171 18.369 1.00 41.62 91 SER A N 1
ATOM 577 C CA . SER A 1 91 ? 32.233 36.511 17.094 1.00 41.74 91 SER A CA 1
ATOM 578 C C . SER A 1 91 ? 33.740 36.604 17.313 1.00 41.79 91 SER A C 1
ATOM 579 O O . SER A 1 91 ? 34.185 36.942 18.406 1.00 45.13 91 SER A O 1
ATOM 582 N N . THR A 1 92 ? 34.529 36.293 16.289 1.00 43.51 92 THR A N 1
ATOM 583 C CA . THR A 1 92 ? 35.979 36.354 16.423 1.00 38.94 92 THR A CA 1
ATOM 584 C C . THR A 1 92 ? 36.537 37.720 16.046 1.00 41.42 92 THR A C 1
ATOM 585 O O . THR A 1 92 ? 37.700 38.007 16.314 1.00 41.99 92 THR A O 1
ATOM 589 N N . ASP A 1 93 ? 35.722 38.568 15.420 1.00 38.73 93 ASP A N 1
ATOM 590 C CA . ASP A 1 93 ? 36.187 39.903 15.053 1.00 37.32 93 ASP A CA 1
ATOM 591 C C . ASP A 1 93 ? 35.168 40.916 15.545 1.00 36.99 93 ASP A C 1
ATOM 592 O O . ASP A 1 93 ? 34.056 41.007 15.008 1.00 37.54 93 ASP A O 1
ATOM 597 N N . ALA A 1 94 ? 35.549 41.661 16.580 1.00 36.20 94 ALA A N 1
ATOM 598 C CA . ALA A 1 94 ? 34.674 42.657 17.184 1.00 34.96 94 ALA A CA 1
ATOM 599 C C . ALA A 1 94 ? 34.243 43.709 16.165 1.00 40.44 94 ALA A C 1
ATOM 600 O O . ALA A 1 94 ? 33.126 44.248 16.235 1.00 44.40 94 ALA A O 1
ATOM 602 N N . ALA A 1 95 ? 35.135 43.997 15.222 1.00 39.37 95 ALA A N 1
ATOM 603 C CA . ALA A 1 95 ? 34.875 44.981 14.181 1.00 35.83 95 ALA A CA 1
ATOM 604 C C . ALA A 1 95 ? 33.610 44.667 13.394 1.00 33.18 95 ALA A C 1
ATOM 605 O O . ALA A 1 95 ? 32.987 45.556 12.828 1.00 31.60 95 ALA A O 1
ATOM 607 N N . SER A 1 96 ? 33.236 43.395 13.364 1.00 33.32 96 SER A N 1
ATOM 608 C CA . SER A 1 96 ? 32.055 42.971 12.621 1.00 34.92 96 SER A CA 1
ATOM 609 C C . SER A 1 96 ? 30.743 43.276 13.332 1.00 39.60 96 SER A C 1
ATOM 610 O O . SER A 1 96 ? 29.676 43.173 12.719 1.00 38.50 96 SER A O 1
ATOM 613 N N . VAL A 1 97 ? 30.799 43.637 14.615 1.00 40.04 97 VAL A N 1
ATOM 614 C CA . VAL A 1 97 ? 29.554 43.899 15.334 1.00 36.80 97 VAL A CA 1
ATOM 615 C C . VAL A 1 97 ? 29.442 45.224 16.068 1.00 37.67 97 VAL A C 1
ATOM 616 O O . VAL A 1 97 ? 28.352 45.572 16.521 1.00 38.41 97 VAL A O 1
ATOM 620 N N . VAL A 1 98 ? 30.534 45.968 16.203 1.00 37.19 98 VAL A N 1
ATOM 621 C CA . VAL A 1 98 ? 30.441 47.215 16.952 1.00 40.01 98 VAL A CA 1
ATOM 622 C C . VAL A 1 98 ? 29.688 48.344 16.263 1.00 38.92 98 VAL A C 1
ATOM 623 O O . VAL A 1 98 ? 29.285 49.298 16.918 1.00 42.64 98 VAL A O 1
ATOM 627 N N . HIS A 1 99 ? 29.485 48.247 14.955 1.00 38.91 99 HIS A N 1
ATOM 628 C CA . HIS A 1 99 ? 28.758 49.296 14.256 1.00 40.17 99 HIS A CA 1
ATOM 629 C C . HIS A 1 99 ? 27.319 49.371 14.774 1.00 41.57 99 HIS A C 1
ATOM 630 O O . HIS A 1 99 ? 26.609 50.334 14.505 1.00 42.30 99 HIS A O 1
ATOM 637 N N . SER A 1 100 ? 26.876 48.347 15.499 1.00 41.63 100 SER A N 1
ATOM 638 C CA . SER A 1 100 ? 25.527 48.389 16.055 1.00 43.70 100 SER A CA 1
ATOM 639 C C . SER A 1 100 ? 25.494 48.121 17.562 1.00 38.60 100 SER A C 1
ATOM 640 O O . SER A 1 100 ? 24.456 47.783 18.110 1.00 41.21 100 SER A O 1
ATOM 643 N N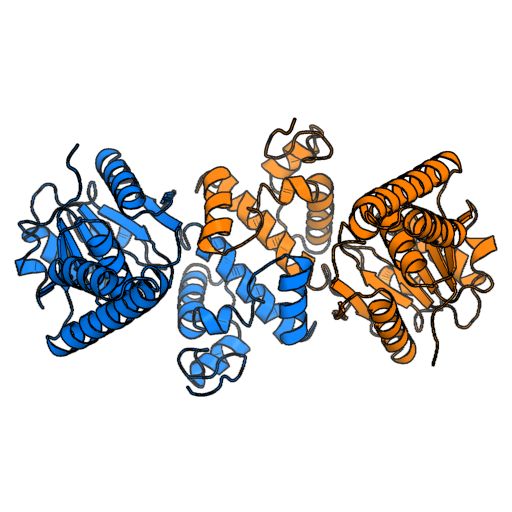 . THR A 1 101 ? 26.625 48.310 18.235 1.00 36.60 101 THR A N 1
ATOM 644 C CA . THR A 1 101 ? 26.696 48.080 19.678 1.00 36.84 101 THR A CA 1
ATOM 645 C C . THR A 1 101 ? 26.638 49.408 20.443 1.00 36.65 101 THR A C 1
ATOM 646 O O . THR A 1 101 ? 26.961 50.458 19.886 1.00 38.02 101 THR A O 1
ATOM 650 N N . ASP A 1 102 ? 26.228 49.359 21.713 1.00 36.07 102 ASP A N 1
ATOM 651 C CA . ASP A 1 102 ? 26.144 50.563 22.537 1.00 32.21 102 ASP A CA 1
ATOM 652 C C . ASP A 1 102 ? 27.376 50.726 23.417 1.00 31.39 102 ASP A C 1
ATOM 653 O O . ASP A 1 102 ? 27.736 51.829 23.807 1.00 30.58 102 ASP A O 1
ATOM 658 N N . LEU A 1 103 ? 28.023 49.619 23.734 1.00 29.58 103 LEU A N 1
ATOM 659 C CA . LEU A 1 103 ? 29.183 49.679 24.607 1.00 30.85 103 LEU A CA 1
ATOM 660 C C . LEU A 1 103 ? 30.158 48.566 24.335 1.00 30.76 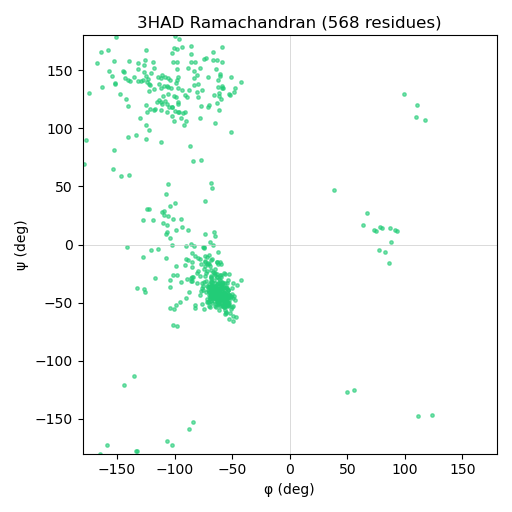103 LEU A C 1
ATOM 661 O O . LEU A 1 103 ? 29.777 47.409 24.123 1.00 31.06 103 LEU A O 1
ATOM 666 N N . VAL A 1 104 ? 31.428 48.924 24.340 1.00 33.06 104 VAL A N 1
ATOM 667 C CA . VAL A 1 104 ? 32.453 47.921 24.194 1.00 35.60 104 VAL A CA 1
ATOM 668 C C . VAL A 1 104 ? 33.133 47.840 25.561 1.00 33.04 104 VAL A C 1
ATOM 669 O O . VAL A 1 104 ? 33.524 48.867 26.127 1.00 29.74 104 VAL A O 1
ATOM 673 N N . VAL A 1 105 ? 33.227 46.633 26.105 1.00 30.45 105 VAL A N 1
ATOM 674 C CA . VAL A 1 105 ? 33.939 46.444 27.361 1.00 31.32 105 VAL A CA 1
ATOM 675 C C . VAL A 1 105 ? 35.103 45.513 27.018 1.00 29.24 105 VAL A C 1
ATOM 676 O O . VAL A 1 105 ? 34.901 44.362 26.634 1.00 28.30 105 VAL A O 1
ATOM 680 N N . GLU A 1 106 ? 36.322 46.019 27.150 1.00 30.80 106 GLU A N 1
ATOM 681 C CA . GLU A 1 106 ? 37.501 45.229 26.810 1.00 28.83 106 GLU A CA 1
ATOM 682 C C . GLU A 1 106 ? 38.219 44.615 27.997 1.00 31.35 106 GLU A C 1
ATOM 683 O O . GLU A 1 106 ? 38.549 45.298 28.962 1.00 29.77 106 GLU A O 1
ATOM 689 N N . ALA A 1 107 ? 38.437 43.307 27.911 1.00 32.78 107 ALA A N 1
ATOM 690 C CA . ALA A 1 107 ? 39.124 42.557 28.957 1.00 32.82 107 ALA A CA 1
ATOM 691 C C . ALA A 1 107 ? 40.055 41.534 28.309 1.00 34.38 107 ALA A C 1
ATOM 692 O O . ALA A 1 107 ? 39.907 40.327 28.514 1.00 32.95 107 ALA A O 1
ATOM 694 N N . ILE A 1 108 ? 41.007 42.019 27.513 1.00 36.13 108 ILE A N 1
ATOM 695 C CA . ILE A 1 108 ? 41.967 41.136 26.854 1.00 36.47 108 ILE A CA 1
ATOM 696 C C . ILE A 1 108 ? 43.327 41.289 27.543 1.00 40.00 108 ILE A C 1
ATOM 697 O O . ILE A 1 108 ? 43.404 41.917 28.593 1.00 36.05 108 ILE A O 1
ATOM 702 N N . VAL A 1 109 ? 44.387 40.729 26.940 1.00 45.76 109 VAL A N 1
ATOM 703 C CA . VAL A 1 109 ? 45.750 40.784 27.495 1.00 46.65 109 VAL A CA 1
ATOM 704 C C . VAL A 1 109 ? 46.094 42.149 28.055 1.00 47.31 109 VAL A C 1
ATOM 705 O O . VAL A 1 109 ? 45.764 43.182 27.466 1.00 44.01 109 VAL A O 1
ATOM 709 N N . GLU A 1 110 ? 46.789 42.139 29.185 1.00 48.69 110 GLU A N 1
ATOM 710 C CA . GLU A 1 110 ? 47.186 43.364 29.859 1.00 48.88 110 GLU A CA 1
ATOM 711 C C . GLU A 1 110 ? 48.482 43.876 29.211 1.00 47.91 110 GLU A C 1
ATOM 712 O O . GLU A 1 110 ? 49.569 43.802 29.785 1.00 49.45 110 GLU A O 1
ATOM 718 N N . ASN A 1 111 ? 48.340 44.382 27.990 1.00 47.75 111 ASN A N 1
ATOM 719 C CA . ASN A 1 111 ? 49.451 44.921 27.213 1.00 43.57 111 ASN A CA 1
ATOM 720 C C . ASN A 1 111 ? 48.959 46.164 26.499 1.00 39.40 111 ASN A C 1
ATOM 721 O O . ASN A 1 111 ? 48.042 46.097 25.689 1.00 36.93 111 ASN A O 1
ATOM 726 N N . LEU A 1 112 ? 49.577 47.296 26.796 1.00 40.58 112 LEU A N 1
ATOM 727 C CA . LEU A 1 112 ? 49.167 48.560 26.206 1.00 41.57 112 LEU A CA 1
ATOM 728 C C . LEU A 1 112 ? 49.090 48.578 24.680 1.00 45.16 112 LEU A C 1
ATOM 729 O O . LEU A 1 112 ? 48.064 48.954 24.109 1.00 46.65 112 LEU A O 1
ATOM 734 N N . LYS A 1 113 ? 50.170 48.183 24.017 1.00 46.80 113 LYS A N 1
ATOM 735 C CA . LYS A 1 113 ? 50.183 48.193 22.559 1.00 48.87 113 LYS A CA 1
ATOM 736 C C . LYS A 1 113 ? 49.034 47.387 21.945 1.00 44.58 113 LYS A C 1
ATOM 737 O O . LYS A 1 113 ? 48.377 47.854 21.025 1.00 43.03 113 LYS A O 1
ATOM 743 N N . VAL A 1 114 ? 48.789 46.187 22.461 1.00 39.85 114 VAL A N 1
ATOM 744 C CA . VAL A 1 114 ? 47.720 45.340 21.938 1.00 36.48 114 VAL A CA 1
ATOM 745 C C . VAL A 1 114 ? 46.357 46.008 22.081 1.00 37.29 114 VAL A C 1
ATOM 746 O O . VAL A 1 114 ? 45.566 46.038 21.141 1.00 36.52 114 VAL A O 1
ATOM 750 N N . LYS A 1 115 ? 46.096 46.552 23.264 1.00 40.74 115 LYS A N 1
ATOM 751 C CA . LYS A 1 115 ? 44.830 47.225 23.528 1.00 41.72 115 LYS A CA 1
ATOM 752 C C . LYS A 1 115 ? 44.641 48.438 22.615 1.00 42.66 115 LYS A C 1
ATOM 753 O O . LYS A 1 115 ? 43.541 48.691 22.123 1.00 45.12 115 LYS A O 1
ATOM 759 N N . ASN A 1 116 ? 45.702 49.208 22.411 1.00 43.92 116 ASN A N 1
ATOM 760 C CA . ASN A 1 116 ? 45.588 50.385 21.564 1.00 43.07 116 ASN A CA 1
ATOM 761 C C . ASN A 1 116 ? 45.321 50.003 20.135 1.00 40.78 116 ASN A C 1
ATOM 762 O O . ASN A 1 116 ? 44.518 50.648 19.470 1.00 41.81 116 ASN A O 1
ATOM 767 N N . GLU A 1 117 ? 45.992 48.961 19.662 1.00 39.39 117 GLU A N 1
ATOM 768 C CA . GLU A 1 117 ? 45.781 48.518 18.294 1.00 43.53 117 GLU A CA 1
ATOM 769 C C . GLU A 1 117 ? 44.320 48.125 18.189 1.00 42.02 117 GLU A C 1
ATOM 770 O O . GLU A 1 117 ? 43.646 48.451 17.213 1.00 42.27 117 GLU A O 1
ATOM 776 N N . LEU A 1 118 ? 43.835 47.425 19.211 1.00 38.80 118 LEU A N 1
ATOM 777 C CA . LEU A 1 118 ? 42.439 46.999 19.228 1.00 35.84 118 LEU A CA 1
ATOM 778 C C . LEU A 1 118 ? 41.496 48.183 19.077 1.00 31.65 118 LEU A C 1
ATOM 779 O O . LEU A 1 118 ? 40.717 48.250 18.126 1.00 33.19 118 LEU A O 1
ATOM 784 N N . PHE A 1 119 ? 41.571 49.125 20.010 1.00 32.66 119 PHE A N 1
ATOM 785 C CA . PHE A 1 119 ? 40.670 50.277 19.971 1.00 38.73 119 PHE A CA 1
ATOM 786 C C . PHE A 1 119 ? 40.834 51.241 18.803 1.00 39.72 119 PHE A C 1
ATOM 787 O O . PHE A 1 119 ? 39.857 51.860 18.367 1.00 39.55 119 PHE A O 1
ATOM 795 N N . LYS A 1 120 ? 42.055 51.380 18.296 1.00 41.73 120 LYS A N 1
ATOM 796 C CA . LYS A 1 120 ? 42.290 52.273 17.157 1.00 39.30 120 LYS A CA 1
ATOM 797 C C . LYS A 1 120 ? 41.467 51.749 15.978 1.00 34.53 120 LYS A C 1
ATOM 798 O O . LYS A 1 120 ? 40.819 52.509 15.276 1.00 31.05 120 LYS A O 1
ATOM 804 N N . ARG A 1 121 ? 41.485 50.437 15.776 1.00 32.42 121 ARG A N 1
ATOM 805 C CA . ARG A 1 121 ? 40.722 49.834 14.693 1.00 32.47 121 ARG A CA 1
ATOM 806 C C . ARG A 1 121 ? 39.217 49.875 14.951 1.00 36.38 121 ARG A C 1
ATOM 807 O O . ARG A 1 121 ? 38.455 50.302 14.084 1.00 41.14 121 ARG A O 1
ATOM 815 N N . LEU A 1 122 ? 38.774 49.452 16.136 1.00 36.59 122 LEU A N 1
ATOM 816 C CA . LEU A 1 122 ? 37.333 49.462 16.410 1.00 32.80 122 LEU A CA 1
ATOM 817 C C . LEU A 1 122 ? 36.743 50.854 16.258 1.00 31.75 122 LEU A C 1
ATOM 818 O O . LEU A 1 122 ? 35.595 51.023 15.846 1.00 32.13 122 LEU A O 1
ATOM 823 N N . ASP A 1 123 ? 37.542 51.852 16.587 1.00 32.79 123 ASP A N 1
ATOM 824 C CA . ASP A 1 123 ? 37.103 53.228 16.508 1.00 37.67 123 ASP A CA 1
ATOM 825 C C . ASP A 1 123 ? 36.454 53.544 15.157 1.00 41.69 123 ASP A C 1
ATOM 826 O O . ASP A 1 123 ? 35.497 54.320 15.087 1.00 44.44 123 ASP A O 1
ATOM 831 N N . LYS A 1 124 ? 36.950 52.899 14.103 1.00 43.65 124 LYS A N 1
ATOM 832 C CA . LYS A 1 124 ? 36.476 53.115 12.736 1.00 45.06 124 LYS A CA 1
ATOM 833 C C . LYS A 1 124 ? 35.151 52.440 12.380 1.00 41.59 124 LYS A C 1
ATOM 834 O O . LYS A 1 124 ? 34.428 52.908 11.504 1.00 42.36 124 LYS A O 1
ATOM 840 N N . ARG A 1 125 ? 34.842 51.343 13.059 1.00 40.61 125 ARG A N 1
ATOM 841 C CA . ARG A 1 125 ? 33.617 50.593 12.809 1.00 36.42 125 ARG A CA 1
ATOM 842 C C . ARG A 1 125 ? 32.460 50.969 13.723 1.00 37.96 125 ARG A C 1
ATOM 843 O O . ARG A 1 125 ? 31.301 50.865 13.338 1.00 38.82 125 ARG A O 1
ATOM 851 N N . ALA A 1 126 ? 32.789 51.354 14.951 1.00 35.67 126 ALA A N 1
ATOM 852 C CA . ALA A 1 126 ? 31.782 51.665 15.952 1.00 34.94 126 ALA A CA 1
ATOM 853 C C . ALA A 1 126 ? 30.862 52.830 15.626 1.00 34.19 126 ALA A C 1
ATOM 854 O O . ALA A 1 126 ? 31.288 53.836 15.066 1.00 39.43 126 ALA A O 1
ATOM 856 N N . ALA A 1 127 ? 29.592 52.677 15.988 1.00 34.62 127 ALA A N 1
ATOM 857 C CA . ALA A 1 127 ? 28.593 53.713 15.782 1.00 34.51 127 ALA A CA 1
ATOM 858 C C . ALA A 1 127 ? 29.070 54.956 16.518 1.00 37.66 127 ALA A C 1
ATOM 859 O O . ALA A 1 127 ? 29.861 54.861 17.459 1.00 38.74 127 ALA A O 1
ATOM 861 N N . GLU A 1 128 ? 28.587 56.120 16.097 1.00 39.14 128 GLU A N 1
ATOM 862 C CA . GLU A 1 128 ? 28.982 57.370 16.729 1.00 44.58 128 GLU A CA 1
ATOM 863 C C . GLU A 1 128 ? 28.718 57.434 18.237 1.00 41.46 128 GLU A C 1
ATOM 864 O O . GLU A 1 128 ? 29.519 57.998 18.981 1.00 38.48 128 GLU A O 1
ATOM 870 N N . HIS A 1 129 ? 27.612 56.852 18.689 1.00 37.91 129 HIS A N 1
ATOM 871 C CA . HIS A 1 129 ? 27.268 56.917 20.112 1.00 37.73 129 HIS A CA 1
ATOM 872 C C . HIS A 1 129 ? 27.940 55.835 20.946 1.00 35.74 129 HIS A C 1
ATOM 873 O O . HIS A 1 129 ? 27.844 55.851 22.174 1.00 35.32 129 HIS A O 1
ATOM 880 N N . THR A 1 130 ? 28.615 54.900 20.295 1.00 36.60 130 THR A N 1
ATOM 881 C CA . THR A 1 130 ? 29.246 53.808 21.020 1.00 34.38 130 THR A CA 1
ATOM 882 C C . THR A 1 130 ? 30.306 54.251 22.004 1.00 36.31 130 THR A C 1
ATOM 883 O O . THR A 1 130 ? 31.193 55.044 21.677 1.00 34.28 130 THR A O 1
ATOM 887 N N . ILE A 1 131 ? 30.195 53.734 23.224 1.00 35.27 131 ILE A N 1
ATOM 888 C CA . ILE A 1 131 ? 31.156 54.036 24.278 1.00 30.13 131 ILE A CA 1
ATOM 889 C C . ILE A 1 131 ? 32.183 52.909 24.365 1.00 30.29 131 ILE A C 1
ATOM 890 O O . ILE A 1 131 ? 31.839 51.739 24.200 1.00 30.07 131 ILE A O 1
ATOM 895 N N . PHE A 1 132 ? 33.447 53.268 24.596 1.00 32.16 132 PHE A N 1
ATOM 896 C CA . PHE A 1 132 ? 34.519 52.280 24.734 1.00 32.08 132 PHE A CA 1
ATOM 897 C C . PHE A 1 132 ? 34.998 52.279 26.173 1.00 30.14 132 PHE A C 1
ATOM 898 O O . PHE A 1 132 ? 35.237 53.339 26.765 1.00 28.81 132 PHE A O 1
ATOM 906 N N . ALA A 1 133 ? 35.170 51.086 26.720 1.00 29.74 133 ALA A N 1
ATOM 907 C CA . ALA A 1 133 ? 35.635 50.955 28.086 1.00 29.44 133 ALA A CA 1
ATOM 908 C C . ALA A 1 133 ? 36.612 49.812 28.215 1.00 29.14 133 ALA A C 1
ATOM 909 O O . ALA A 1 133 ? 36.457 48.758 27.588 1.00 32.63 133 ALA A O 1
ATOM 911 N N . SER A 1 134 ? 37.627 50.033 29.039 1.00 28.41 134 SER A N 1
ATOM 912 C CA . SER A 1 134 ? 38.631 49.021 29.297 1.00 30.32 134 SER A CA 1
ATOM 913 C C . SER A 1 134 ? 38.552 48.571 30.753 1.00 31.30 134 SER A C 1
ATOM 914 O O . SER A 1 134 ? 38.387 49.392 31.651 1.00 32.40 134 SER A O 1
ATOM 917 N N . ASN A 1 135 ? 38.679 47.266 30.960 1.00 32.06 135 ASN A N 1
ATOM 918 C CA . ASN A 1 135 ? 38.647 46.660 32.286 1.00 30.86 135 ASN A CA 1
ATOM 919 C C . ASN A 1 135 ? 40.071 46.522 32.821 1.00 35.57 135 ASN A C 1
ATOM 920 O O . ASN A 1 135 ? 40.304 45.795 33.796 1.00 35.22 135 ASN A O 1
ATOM 925 N N . THR A 1 136 ? 41.023 47.219 32.186 1.00 37.75 136 THR A N 1
ATOM 926 C CA . THR A 1 136 ? 42.435 47.126 32.589 1.00 36.30 136 THR A CA 1
ATOM 927 C C . THR A 1 136 ? 42.687 47.516 34.039 1.00 37.02 136 THR A C 1
ATOM 928 O O . THR A 1 136 ? 42.190 48.535 34.507 1.00 37.79 136 THR A O 1
ATOM 932 N N . SER A 1 137 ? 43.479 46.707 34.738 1.00 38.57 137 SER A N 1
ATOM 933 C CA . SER A 1 137 ? 43.793 46.983 36.140 1.00 39.31 137 SER A CA 1
ATOM 934 C C . SER A 1 137 ? 45.016 47.851 36.334 1.00 45.00 137 SER A C 1
ATOM 935 O O . SER A 1 137 ? 45.082 48.592 37.309 1.00 51.49 137 SER A O 1
ATOM 938 N N . SER A 1 138 ? 45.984 47.776 35.419 1.00 48.33 138 SER A N 1
ATOM 939 C CA . SER A 1 138 ? 47.215 48.541 35.603 1.00 48.99 138 SER A CA 1
ATOM 940 C C . SER A 1 138 ? 47.639 49.571 34.551 1.00 49.75 138 SER A C 1
ATOM 941 O O . SER A 1 138 ? 48.624 50.274 34.756 1.00 51.57 138 SER A O 1
ATOM 944 N N . LEU A 1 139 ? 46.919 49.670 33.438 1.00 47.54 139 LEU A N 1
ATOM 945 C CA . LEU A 1 139 ? 47.287 50.626 32.398 1.00 40.40 139 LEU A CA 1
ATOM 946 C C . LEU A 1 139 ? 46.464 51.907 32.515 1.00 42.32 139 LEU A C 1
ATOM 947 O O . LEU A 1 139 ? 45.374 51.915 33.091 1.00 41.91 139 LEU A O 1
ATOM 952 N N . GLN A 1 140 ? 46.991 52.993 31.966 1.00 41.46 140 GLN A N 1
ATOM 953 C CA . GLN A 1 140 ? 46.310 54.276 32.007 1.00 42.35 140 GLN A CA 1
ATOM 954 C C . GLN A 1 140 ? 45.176 54.351 31.005 1.00 40.89 140 GLN A C 1
ATOM 955 O O . GLN A 1 140 ? 45.397 54.238 29.801 1.00 44.85 140 GLN A O 1
ATOM 961 N N . ILE A 1 141 ? 43.960 54.542 31.499 1.00 39.16 141 ILE A N 1
ATOM 962 C CA . ILE A 1 141 ? 42.822 54.652 30.612 1.00 36.32 141 ILE A CA 1
ATOM 963 C C . ILE A 1 141 ? 43.156 55.737 29.575 1.00 38.51 141 ILE A C 1
ATOM 964 O O . ILE A 1 141 ? 42.917 55.565 28.387 1.00 38.24 141 ILE A O 1
ATOM 969 N N . THR A 1 142 ? 43.732 56.841 30.042 1.00 39.03 142 THR A N 1
ATOM 970 C CA . THR A 1 142 ? 44.088 57.956 29.168 1.00 40.16 142 THR A CA 1
ATOM 971 C C . THR A 1 142 ? 44.951 57.499 27.992 1.00 41.52 142 THR A C 1
ATOM 972 O O . THR A 1 142 ? 44.742 57.929 26.861 1.00 42.27 142 THR A O 1
ATOM 976 N N . SER A 1 143 ? 45.917 56.626 28.259 1.00 40.64 143 SER A N 1
ATOM 977 C CA . SER A 1 143 ? 46.787 56.143 27.198 1.00 40.93 143 SER A CA 1
ATOM 978 C C . SER A 1 143 ? 45.998 55.362 26.165 1.00 41.44 143 SER A C 1
ATOM 979 O O . SER A 1 143 ? 46.177 55.556 24.958 1.00 46.03 143 SER A O 1
ATOM 982 N N . ILE A 1 144 ? 45.118 54.483 26.628 1.00 38.17 144 ILE A N 1
ATOM 983 C CA . ILE A 1 144 ? 44.332 53.682 25.696 1.00 35.23 144 ILE A CA 1
ATOM 984 C C . ILE A 1 144 ? 43.341 54.554 24.937 1.00 35.00 144 ILE A C 1
ATOM 985 O O . ILE A 1 144 ? 43.115 54.349 23.745 1.00 40.31 144 ILE A O 1
ATOM 990 N N . ALA A 1 145 ? 42.754 55.531 25.622 1.00 34.12 145 ALA A N 1
ATOM 991 C CA . ALA A 1 145 ? 41.783 56.430 24.997 1.00 35.34 145 ALA A CA 1
ATOM 992 C C . ALA A 1 145 ? 42.375 57.217 23.824 1.00 38.78 145 ALA A C 1
ATOM 993 O O . ALA A 1 145 ? 41.727 57.372 22.788 1.00 35.93 145 ALA A O 1
ATOM 995 N N . ASN A 1 146 ? 43.595 57.720 23.999 1.00 40.77 146 ASN A N 1
ATOM 996 C CA . ASN A 1 146 ? 44.243 58.495 22.948 1.00 41.18 146 ASN A CA 1
ATOM 997 C C . ASN A 1 146 ? 44.636 57.665 21.737 1.00 40.56 146 ASN A C 1
ATOM 998 O O . ASN A 1 146 ? 45.220 58.181 20.787 1.00 40.90 146 ASN A O 1
ATOM 1003 N N . ALA A 1 147 ? 44.315 56.377 21.769 1.00 37.48 147 ALA A N 1
ATOM 1004 C CA . ALA A 1 147 ? 44.610 55.529 20.628 1.00 33.74 147 ALA A CA 1
ATOM 1005 C C . ALA A 1 147 ? 43.416 55.693 19.700 1.00 36.72 147 ALA A C 1
ATOM 1006 O O . ALA A 1 147 ? 43.356 55.078 18.637 1.00 37.89 147 ALA A O 1
ATOM 1008 N N . THR A 1 148 ? 42.460 56.524 20.119 1.00 34.34 148 THR A N 1
ATOM 1009 C CA . THR A 1 148 ? 41.262 56.780 19.328 1.00 31.57 148 THR A CA 1
ATOM 1010 C C . THR A 1 148 ? 40.983 58.279 19.255 1.00 32.46 148 THR A C 1
ATOM 1011 O O . THR A 1 148 ? 41.723 59.093 19.792 1.00 36.97 148 THR A O 1
ATOM 1015 N N . THR A 1 149 ? 39.893 58.633 18.594 1.00 35.66 149 THR A N 1
ATOM 1016 C CA . THR A 1 149 ? 39.472 60.024 18.471 1.00 39.31 149 THR A CA 1
ATOM 1017 C C . THR A 1 149 ? 38.070 60.043 19.062 1.00 42.23 149 THR A C 1
ATOM 1018 O O . THR A 1 149 ? 37.217 60.843 18.684 1.00 43.18 149 THR A O 1
ATOM 1022 N N . ARG A 1 150 ? 37.871 59.150 20.023 1.00 42.85 150 ARG A N 1
ATOM 1023 C CA . ARG A 1 150 ? 36.592 58.948 20.690 1.00 44.57 150 ARG A CA 1
ATOM 1024 C C . ARG A 1 150 ? 36.786 59.116 22.211 1.00 44.45 150 ARG A C 1
ATOM 1025 O O . ARG A 1 150 ? 36.073 58.510 23.012 1.00 47.33 150 ARG A O 1
ATOM 1033 N N . GLN A 1 151 ? 37.735 59.960 22.603 1.00 41.20 151 GLN A N 1
ATOM 1034 C CA . GLN A 1 151 ? 38.042 60.152 24.012 1.00 38.89 151 GLN A CA 1
ATOM 1035 C C . GLN A 1 151 ? 36.887 60.578 24.916 1.00 36.29 151 GLN A C 1
ATOM 1036 O O . GLN A 1 151 ? 36.839 60.202 26.079 1.00 36.27 151 GLN A O 1
ATOM 1042 N N . ASP A 1 152 ? 35.961 61.357 24.388 1.00 34.93 152 ASP A N 1
ATOM 1043 C CA . ASP A 1 152 ? 34.833 61.806 25.184 1.00 34.22 152 ASP A CA 1
ATOM 1044 C C . ASP A 1 152 ? 33.942 60.607 25.505 1.00 36.59 152 ASP A C 1
ATOM 1045 O O . ASP A 1 152 ? 33.178 60.630 26.468 1.00 36.43 152 ASP A O 1
ATOM 1050 N N . ARG A 1 153 ? 34.062 59.559 24.693 1.00 36.99 153 ARG A N 1
ATOM 1051 C CA . ARG A 1 153 ? 33.283 58.333 24.856 1.00 33.53 153 ARG A CA 1
ATOM 1052 C C . ARG A 1 153 ? 34.142 57.162 25.293 1.00 33.93 153 ARG A C 1
ATOM 1053 O O . ARG A 1 153 ? 33.815 56.003 25.006 1.00 36.18 153 ARG A O 1
ATOM 1061 N N . PHE A 1 154 ? 35.230 57.456 26.004 1.00 32.73 154 PHE A N 1
ATOM 1062 C CA . PHE A 1 154 ? 36.130 56.408 26.462 1.00 33.05 154 PHE A CA 1
ATOM 1063 C C . PHE A 1 154 ? 36.345 56.542 27.975 1.00 33.46 154 PHE A C 1
ATOM 1064 O O . PHE A 1 154 ? 36.458 57.646 28.499 1.00 30.86 154 PHE A O 1
ATOM 1072 N N . ALA A 1 155 ? 36.416 55.409 28.663 1.00 33.27 155 ALA A N 1
ATOM 1073 C CA . ALA A 1 155 ? 36.625 55.417 30.102 1.00 31.01 155 ALA A CA 1
ATOM 1074 C C . ALA A 1 155 ? 37.022 54.029 30.539 1.00 31.74 155 ALA A C 1
ATOM 1075 O O . ALA A 1 155 ? 37.149 53.120 29.722 1.00 35.77 155 ALA A O 1
ATOM 1077 N N . GLY A 1 156 ? 37.247 53.876 31.834 1.00 31.72 156 GLY A N 1
ATOM 1078 C CA . GLY A 1 156 ? 37.588 52.577 32.354 1.00 31.61 156 GLY A CA 1
ATOM 1079 C C . GLY A 1 156 ? 36.361 52.049 33.073 1.00 31.92 156 GLY A C 1
ATOM 1080 O O . GLY A 1 156 ? 35.611 52.825 33.672 1.00 33.63 156 GLY A O 1
ATOM 1081 N N . LEU A 1 157 ? 36.135 50.743 32.976 1.00 31.12 157 LEU A N 1
ATOM 1082 C CA . LEU A 1 157 ? 35.016 50.087 33.662 1.00 30.84 157 LEU A CA 1
ATOM 1083 C C . LEU A 1 157 ? 35.706 48.857 34.269 1.00 33.94 157 LEU A C 1
ATOM 1084 O O . LEU A 1 157 ? 35.861 47.823 33.620 1.00 36.44 157 LEU A O 1
ATOM 1089 N N . HIS A 1 158 ? 36.123 49.002 35.524 1.00 32.04 158 HIS A N 1
ATOM 1090 C CA . HIS A 1 158 ? 36.895 47.984 36.232 1.00 29.43 158 HIS A CA 1
ATOM 1091 C C . HIS A 1 158 ? 36.092 47.056 37.153 1.00 31.75 158 HIS A C 1
ATOM 1092 O O . HIS A 1 158 ? 35.558 47.496 38.172 1.00 32.31 158 HIS A O 1
ATOM 1099 N N . PHE A 1 159 ? 36.034 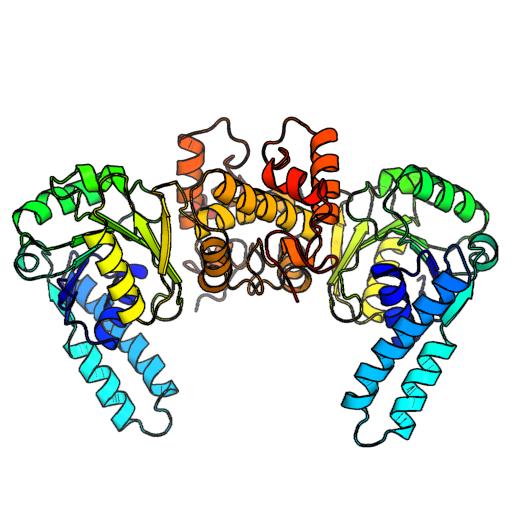45.772 36.799 1.00 33.87 159 PHE A N 1
ATOM 1100 C CA . PHE A 1 159 ? 35.298 44.792 37.594 1.00 33.62 159 PHE A CA 1
ATOM 1101 C C . PHE A 1 159 ? 36.220 43.985 38.496 1.00 35.24 159 PHE A C 1
ATOM 1102 O O . PHE A 1 159 ? 37.432 44.176 38.495 1.00 37.63 159 PHE A O 1
ATOM 1110 N N . PHE A 1 160 ? 35.634 43.072 39.264 1.00 34.90 160 PHE A N 1
ATOM 1111 C CA . PHE A 1 160 ? 36.409 42.231 40.161 1.00 32.71 160 PHE A CA 1
ATOM 1112 C C . PHE A 1 160 ? 35.970 40.785 40.075 1.00 34.63 160 PHE A C 1
ATOM 1113 O O . PHE A 1 160 ? 34.790 40.480 39.906 1.00 37.33 160 PHE A O 1
ATOM 1121 N N . ASN A 1 161 ? 36.941 39.898 40.190 1.00 33.25 161 ASN A N 1
ATOM 1122 C CA . ASN A 1 161 ? 36.710 38.470 40.113 1.00 39.38 161 ASN A CA 1
ATOM 1123 C C . ASN A 1 161 ? 36.257 37.859 41.434 1.00 42.04 161 ASN A C 1
ATOM 1124 O O . ASN A 1 161 ? 36.771 38.207 42.494 1.00 42.44 161 ASN A O 1
ATOM 1129 N N . PRO A 1 162 ? 35.258 36.966 41.391 1.00 45.73 162 PRO A N 1
ATOM 1130 C CA . PRO A 1 162 ? 34.531 36.513 40.195 1.00 47.96 162 PRO A CA 1
ATOM 1131 C C . PRO A 1 162 ? 33.473 37.577 39.861 1.00 46.24 162 PRO A C 1
ATOM 1132 O O . PRO A 1 162 ? 32.717 38.009 40.744 1.00 43.01 162 PRO A O 1
ATOM 1136 N N . VAL A 1 163 ? 33.411 37.994 38.600 1.00 43.60 163 VAL A N 1
ATOM 1137 C CA . VAL A 1 163 ? 32.474 39.049 38.219 1.00 43.23 163 VAL A CA 1
ATOM 1138 C C . VAL A 1 163 ? 31.003 38.809 38.569 1.00 41.41 163 VAL A C 1
ATOM 1139 O O . VAL A 1 163 ? 30.327 39.719 39.020 1.00 40.86 163 VAL A O 1
ATOM 1143 N N . PRO A 1 164 ? 30.481 37.596 38.350 1.00 38.36 164 PRO A N 1
ATOM 1144 C CA . PRO A 1 164 ? 29.070 37.396 38.698 1.00 38.89 164 PRO A CA 1
ATOM 1145 C C . PRO A 1 164 ? 28.806 37.585 40.191 1.00 41.22 164 PRO A C 1
ATOM 1146 O O . PRO A 1 164 ? 27.678 37.819 40.608 1.00 45.73 164 PRO A O 1
ATOM 1150 N N . VAL A 1 165 ? 29.868 37.557 41.005 1.00 42.76 165 VAL A N 1
ATOM 1151 C CA . VAL A 1 165 ? 29.689 37.604 42.463 1.00 42.85 165 VAL A CA 1
ATOM 1152 C C . VAL A 1 165 ? 30.032 39.007 42.982 1.00 39.65 165 VAL A C 1
ATOM 1153 O O . VAL A 1 165 ? 29.226 39.571 43.755 1.00 40.03 165 VAL A O 1
ATOM 1157 N N . MET A 1 166 ? 31.198 39.546 42.703 1.00 38.94 166 MET A N 1
ATOM 1158 C CA . MET A 1 166 ? 31.608 40.841 43.225 1.00 38.75 166 MET A CA 1
ATOM 1159 C C . MET A 1 166 ? 30.672 41.945 42.738 1.00 39.38 166 MET A C 1
ATOM 1160 O O . MET A 1 166 ? 30.437 42.089 41.533 1.00 39.21 166 MET A O 1
ATOM 1165 N N . LYS A 1 167 ? 30.148 42.730 43.679 1.00 38.75 167 LYS A N 1
ATOM 1166 C CA . LYS A 1 167 ? 29.186 43.778 43.345 1.00 42.21 167 LYS A CA 1
ATOM 1167 C C . LYS A 1 167 ? 29.788 45.122 42.995 1.00 39.69 167 LYS A C 1
ATOM 1168 O O . LYS A 1 167 ? 29.098 45.990 42.484 1.00 39.74 167 LYS A O 1
ATOM 1174 N N . LEU A 1 168 ? 31.069 45.310 43.272 1.00 36.31 168 LEU A N 1
ATOM 1175 C CA . LEU A 1 168 ? 31.675 46.591 42.970 1.00 32.91 168 LEU A CA 1
ATOM 1176 C C . LEU A 1 168 ? 32.128 46.716 41.508 1.00 33.48 168 LEU A C 1
ATOM 1177 O O . LEU A 1 168 ? 32.460 45.724 40.860 1.00 32.18 168 LEU A O 1
ATOM 1182 N N . VAL A 1 169 ? 32.096 47.938 40.993 1.00 31.27 169 VAL A N 1
ATOM 1183 C CA . VAL A 1 169 ? 32.649 48.214 39.667 1.00 34.49 169 VAL A CA 1
ATOM 1184 C C . VAL A 1 169 ? 33.174 49.640 39.776 1.00 31.43 169 VAL A C 1
ATOM 1185 O O . VAL A 1 169 ? 32.475 50.521 40.277 1.00 29.98 169 VAL A O 1
ATOM 1189 N N . GLU A 1 170 ? 34.428 49.856 39.376 1.00 31.09 170 GLU A N 1
ATOM 1190 C CA . GLU A 1 170 ? 35.017 51.194 39.447 1.00 29.95 170 GLU A CA 1
ATOM 1191 C C . GLU A 1 170 ? 34.884 51.840 38.066 1.00 30.34 170 GLU A C 1
ATOM 1192 O O . GLU A 1 170 ? 35.362 51.297 37.071 1.00 30.21 170 GLU A O 1
ATOM 1198 N N . VAL A 1 171 ? 34.210 52.980 38.011 1.00 31.69 171 VAL A N 1
ATOM 1199 C CA . VAL A 1 171 ? 33.992 53.711 36.763 1.00 35.60 171 VAL A CA 1
ATOM 1200 C C . VAL A 1 171 ? 35.112 54.745 36.685 1.00 37.47 171 VAL A C 1
ATOM 1201 O O . VAL A 1 171 ? 35.116 55.714 37.440 1.00 37.86 171 VAL A O 1
ATOM 1205 N N . ILE A 1 172 ? 36.057 54.541 35.769 1.00 38.62 172 ILE A N 1
ATOM 1206 C CA . ILE A 1 172 ? 37.205 55.433 35.667 1.00 38.58 172 ILE A CA 1
ATOM 1207 C C . ILE A 1 172 ? 37.077 56.515 34.612 1.00 40.60 172 ILE A C 1
ATOM 1208 O O . ILE A 1 172 ? 36.916 56.236 33.427 1.00 44.08 172 ILE A O 1
ATOM 1213 N N . LYS A 1 173 ? 37.197 57.756 35.054 1.00 39.72 173 LYS A N 1
ATOM 1214 C CA . LYS A 1 173 ? 37.052 58.895 34.165 1.00 43.17 173 LYS A CA 1
ATOM 1215 C C . LYS A 1 173 ? 38.390 59.550 33.831 1.00 44.02 173 LYS A C 1
ATOM 1216 O O . LYS A 1 173 ? 39.178 59.829 34.731 1.00 47.59 173 LYS A O 1
ATOM 1222 N N . THR A 1 174 ? 38.667 59.775 32.541 1.00 43.86 174 THR A N 1
ATOM 1223 C CA . THR A 1 174 ? 39.910 60.459 32.160 1.00 38.32 174 THR A CA 1
ATOM 1224 C C . THR A 1 174 ? 39.507 61.918 32.063 1.00 38.41 174 THR A C 1
ATOM 1225 O O . THR A 1 174 ? 38.322 62.251 32.107 1.00 38.63 174 THR A O 1
ATOM 1229 N N . PRO A 1 175 ? 40.486 62.816 31.928 1.00 36.83 175 PRO A N 1
ATOM 1230 C CA . PRO A 1 175 ? 40.125 64.225 31.821 1.00 36.90 175 PRO A CA 1
ATOM 1231 C C . PRO A 1 175 ? 39.241 64.504 30.602 1.00 37.17 175 PRO A C 1
ATOM 1232 O O . PRO A 1 175 ? 38.603 65.552 30.527 1.00 41.91 175 PRO A O 1
ATOM 1236 N N . MET A 1 176 ? 39.181 63.553 29.669 1.00 40.84 176 MET A N 1
ATOM 1237 C CA . MET A 1 176 ? 38.405 63.704 28.432 1.00 39.15 176 MET A CA 1
ATOM 1238 C C . MET A 1 176 ? 37.028 63.050 28.430 1.00 39.70 176 MET A C 1
ATOM 1239 O O . MET A 1 176 ? 36.182 63.382 27.596 1.00 37.36 176 MET A O 1
ATOM 1244 N N . THR A 1 177 ? 36.794 62.112 29.342 1.00 37.98 177 THR A N 1
ATOM 1245 C CA . THR A 1 177 ? 35.499 61.442 29.375 1.00 34.75 177 THR A CA 1
ATOM 1246 C C . THR A 1 177 ? 34.401 62.478 29.591 1.00 33.98 177 THR A C 1
ATOM 1247 O O . THR A 1 177 ? 34.555 63.362 30.418 1.00 39.92 177 THR A O 1
ATOM 1251 N N . SER A 1 178 ? 33.311 62.400 28.834 1.00 34.20 178 SER A N 1
ATOM 1252 C CA . SER A 1 178 ? 32.217 63.360 29.005 1.00 33.24 178 SER A CA 1
ATOM 1253 C C . SER A 1 178 ? 31.323 62.923 30.166 1.00 38.07 178 SER A C 1
ATOM 1254 O O . SER A 1 178 ? 31.271 61.736 30.514 1.00 42.43 178 SER A O 1
ATOM 1257 N N . GLN A 1 179 ? 30.607 63.874 30.750 1.00 38.56 179 GLN A N 1
ATOM 1258 C CA . GLN A 1 179 ? 29.713 63.566 31.858 1.00 43.41 179 GLN A CA 1
ATOM 1259 C C . GLN A 1 179 ? 28.660 62.587 31.337 1.00 43.44 179 GLN A C 1
ATOM 1260 O O . GLN A 1 179 ? 28.241 61.670 32.042 1.00 47.59 179 GLN A O 1
ATOM 1266 N N . LYS A 1 180 ? 28.265 62.771 30.082 1.00 43.00 180 LYS A N 1
ATOM 1267 C CA . LYS A 1 180 ? 27.273 61.914 29.446 1.00 41.50 180 LYS A CA 1
ATOM 1268 C C . LYS A 1 180 ? 27.768 60.464 29.400 1.00 39.65 180 LYS A C 1
ATOM 1269 O O . LYS A 1 180 ? 27.030 59.521 29.694 1.00 40.88 180 LYS A O 1
ATOM 1275 N N . THR A 1 181 ? 29.029 60.292 29.033 1.00 37.76 181 THR A N 1
ATOM 1276 C CA . THR A 1 181 ? 29.623 58.964 28.966 1.00 36.36 181 THR A CA 1
ATOM 1277 C C . THR A 1 181 ? 29.683 58.378 30.374 1.00 36.94 181 THR A C 1
ATOM 1278 O O . THR A 1 181 ? 29.348 57.208 30.594 1.00 34.32 181 THR A O 1
ATOM 1282 N N . PHE A 1 182 ? 30.102 59.210 31.321 1.00 35.74 182 PHE A N 1
ATOM 1283 C CA . PHE A 1 182 ? 30.220 58.798 32.713 1.00 37.39 182 PHE A CA 1
ATOM 1284 C C . PHE A 1 182 ? 28.883 58.313 33.268 1.00 37.34 182 PHE A C 1
ATOM 1285 O O . PHE A 1 182 ? 28.784 57.206 33.805 1.00 38.76 182 PHE A O 1
ATOM 1293 N N . GLU A 1 183 ? 27.856 59.141 33.131 1.00 35.06 183 GLU A N 1
ATOM 1294 C CA . GLU A 1 183 ? 26.545 58.778 33.642 1.00 38.94 183 GLU A CA 1
ATOM 1295 C C . GLU A 1 183 ? 25.988 57.497 33.043 1.00 42.78 183 GLU A C 1
ATOM 1296 O O . GLU A 1 183 ? 25.346 56.707 33.740 1.00 49.84 183 GLU A O 1
ATOM 1302 N N . SER A 1 184 ? 26.230 57.287 31.753 1.00 41.65 184 SER A N 1
ATOM 1303 C CA . SER A 1 184 ? 25.727 56.105 31.085 1.00 34.13 184 SER A CA 1
ATOM 1304 C C . SER A 1 184 ? 26.355 54.819 31.638 1.00 32.98 184 SER A C 1
ATOM 1305 O O . SER A 1 184 ? 25.699 53.782 31.714 1.00 27.08 184 SER A O 1
ATOM 1308 N N . LEU A 1 185 ? 27.629 54.893 32.010 1.00 32.59 185 LEU A N 1
ATOM 1309 C CA . LEU A 1 185 ? 28.327 53.741 32.562 1.00 33.30 185 LEU A CA 1
ATOM 1310 C C . LEU A 1 185 ? 27.863 53.505 34.010 1.00 35.86 185 LEU A C 1
ATOM 1311 O O . LEU A 1 185 ? 27.769 52.356 34.466 1.00 39.12 185 LEU A O 1
ATOM 1316 N N . VAL A 1 186 ? 27.589 54.586 34.733 1.00 34.98 186 VAL A N 1
ATOM 1317 C CA . VAL A 1 186 ? 27.086 54.432 36.090 1.00 37.08 186 VAL A CA 1
ATOM 1318 C C . VAL A 1 186 ? 25.748 53.705 35.947 1.00 35.79 186 VAL A C 1
ATOM 1319 O O . VAL A 1 186 ? 25.521 52.691 36.604 1.00 38.90 186 VAL A O 1
ATOM 1323 N N . ASP A 1 187 ? 24.894 54.196 35.048 1.00 34.11 187 ASP A N 1
ATOM 1324 C CA . ASP A 1 187 ? 23.584 53.580 34.821 1.00 35.86 187 ASP A CA 1
ATOM 1325 C C . ASP A 1 187 ? 23.713 52.113 34.456 1.00 37.89 187 ASP A C 1
ATOM 1326 O O . ASP A 1 187 ? 22.988 51.257 34.983 1.00 37.94 187 ASP A O 1
ATOM 1331 N N . PHE A 1 188 ? 24.628 51.835 33.531 1.00 36.05 188 PHE A N 1
ATOM 1332 C CA . PHE A 1 188 ? 24.893 50.470 33.088 1.00 31.83 188 PHE A CA 1
ATOM 1333 C C . PHE A 1 188 ? 25.341 49.619 34.281 1.00 31.62 188 PHE A C 1
ATOM 1334 O O . PHE A 1 188 ? 24.930 48.468 34.423 1.00 35.82 188 PHE A O 1
ATOM 1342 N N . SER A 1 189 ? 26.196 50.189 35.125 1.00 32.27 189 SER A N 1
ATOM 1343 C CA . SER A 1 189 ? 26.695 49.474 36.301 1.00 30.36 189 SER A CA 1
ATOM 1344 C C . SER A 1 189 ? 25.524 49.048 37.199 1.00 31.09 189 SER A C 1
ATOM 1345 O O . SER A 1 189 ? 25.461 47.897 37.640 1.00 29.00 189 SER A O 1
ATOM 1348 N N . LYS A 1 190 ? 24.600 49.977 37.456 1.00 30.31 190 LYS A N 1
ATOM 1349 C CA . LYS A 1 190 ? 23.439 49.681 38.301 1.00 32.01 190 LYS A CA 1
ATOM 1350 C C . LYS A 1 190 ? 22.545 48.681 37.592 1.00 33.98 190 LYS A C 1
ATOM 1351 O O . LYS A 1 190 ? 21.967 47.801 38.221 1.00 36.83 190 LYS A O 1
ATOM 1357 N N . ALA A 1 191 ? 22.459 48.803 36.275 1.00 32.56 191 ALA A N 1
ATOM 1358 C CA . ALA A 1 191 ? 21.652 47.882 35.486 1.00 32.39 191 ALA A CA 1
ATOM 1359 C C . ALA A 1 191 ? 22.247 46.481 35.589 1.00 31.61 191 ALA A C 1
ATOM 1360 O O . ALA A 1 191 ? 21.543 45.485 35.442 1.00 35.90 191 ALA A O 1
ATOM 1362 N N . LEU A 1 192 ? 23.548 46.395 35.846 1.00 33.66 192 LEU A N 1
ATOM 1363 C CA . LEU A 1 192 ? 24.171 45.084 35.979 1.00 34.50 192 LEU A CA 1
ATOM 1364 C C . LEU A 1 192 ? 23.908 44.501 37.366 1.00 31.83 192 LEU A C 1
ATOM 1365 O O . LEU A 1 192 ? 24.153 43.321 37.608 1.00 32.26 192 LEU A O 1
ATOM 1370 N N . GLY A 1 193 ? 23.401 45.338 38.265 1.00 32.08 193 GLY A N 1
ATOM 1371 C CA . GLY A 1 193 ? 23.144 44.902 39.624 1.00 30.23 193 GLY A CA 1
ATOM 1372 C C . GLY A 1 193 ? 24.351 45.217 40.492 1.00 33.96 193 GLY A C 1
ATOM 1373 O O . GLY A 1 193 ? 24.443 44.752 41.628 1.00 36.30 193 GLY A O 1
ATOM 1374 N N . LYS A 1 194 ? 25.279 46.015 39.962 1.00 35.32 194 LYS A N 1
ATOM 1375 C CA . LYS A 1 194 ? 26.489 46.364 40.707 1.00 36.50 194 LYS A CA 1
ATOM 1376 C C . LYS A 1 194 ? 26.397 47.757 41.300 1.00 38.61 194 LYS A C 1
ATOM 1377 O O . LYS A 1 194 ? 25.471 48.513 41.005 1.00 39.58 194 LYS A O 1
ATOM 1383 N N A HIS A 1 195 ? 27.392 48.086 42.121 0.50 40.55 195 HIS A N 1
ATOM 1384 N N B HIS A 1 195 ? 27.358 48.089 42.151 0.50 39.75 195 HIS A N 1
ATOM 1385 C CA A HIS A 1 195 ? 27.469 49.375 42.801 0.50 40.90 195 HIS A CA 1
ATOM 1386 C CA B HIS A 1 195 ? 27.406 49.401 42.766 0.50 39.35 195 HIS A CA 1
ATOM 1387 C C A HIS A 1 195 ? 28.700 50.102 42.257 0.50 40.74 195 HIS A C 1
ATOM 1388 C C B HIS A 1 195 ? 28.664 50.096 42.260 0.50 39.90 195 HIS A C 1
ATOM 1389 O O A HIS A 1 195 ? 29.831 49.755 42.595 0.50 40.33 195 HIS A O 1
ATOM 1390 O O B HIS A 1 195 ? 29.778 49.734 42.641 0.50 39.69 195 HIS A O 1
ATOM 1403 N N . PRO A 1 196 ? 28.498 51.094 41.380 1.00 41.12 196 PRO A N 1
ATOM 1404 C CA . PRO A 1 196 ? 29.611 51.849 40.804 1.00 39.56 196 PRO A CA 1
ATOM 1405 C C . PRO A 1 196 ? 30.194 52.913 41.725 1.00 38.00 196 PRO A C 1
ATOM 1406 O O . PRO A 1 196 ? 29.459 53.595 42.445 1.00 38.77 196 PRO A O 1
ATOM 1410 N N . VAL A 1 197 ? 31.518 53.046 41.689 1.00 35.19 197 VAL A N 1
ATOM 1411 C CA . VAL A 1 197 ? 32.198 54.080 42.438 1.00 33.60 197 VAL A CA 1
ATOM 1412 C C . VAL A 1 197 ? 33.063 54.811 41.401 1.00 33.75 197 VAL A C 1
ATOM 1413 O O . VAL A 1 197 ? 33.436 54.246 40.365 1.00 32.33 197 VAL A O 1
ATOM 1417 N N . SER A 1 198 ? 33.362 56.069 41.688 1.00 35.33 198 SER A N 1
ATOM 1418 C CA . SER A 1 198 ? 34.124 56.915 40.779 1.00 33.14 198 SER A CA 1
ATOM 1419 C C . SER A 1 198 ? 35.562 57.117 41.216 1.00 33.79 198 SER A C 1
ATOM 1420 O O . SER A 1 198 ? 35.832 57.248 42.401 1.00 36.37 198 SER A O 1
ATOM 1423 N N . CYS A 1 199 ? 36.489 57.129 40.258 1.00 35.09 199 CYS A N 1
ATOM 1424 C CA . CYS A 1 199 ? 37.894 57.356 40.583 1.00 35.41 199 CYS A CA 1
ATOM 1425 C C . CYS A 1 199 ? 38.638 57.953 39.387 1.00 35.69 199 CYS A C 1
ATOM 1426 O O . CYS A 1 199 ? 38.322 57.640 38.236 1.00 34.91 199 CYS A O 1
ATOM 1429 N N . LYS A 1 200 ? 39.604 58.835 39.650 1.00 38.50 200 LYS A N 1
ATOM 1430 C CA . LYS A 1 200 ? 40.389 59.424 38.558 1.00 40.55 200 LYS A CA 1
ATOM 1431 C C . LYS A 1 200 ? 41.230 58.323 37.922 1.00 40.45 200 LYS A C 1
ATOM 1432 O O . LYS A 1 200 ? 41.399 57.245 38.497 1.00 38.55 200 LYS A O 1
ATOM 1438 N N . ASP A 1 201 ? 41.765 58.609 36.742 1.00 40.99 201 ASP A N 1
ATOM 1439 C CA . ASP A 1 201 ? 42.614 57.653 36.033 1.00 39.85 201 ASP A CA 1
ATOM 1440 C C . ASP A 1 201 ? 43.989 57.681 36.703 1.00 40.27 201 ASP A C 1
ATOM 1441 O O . ASP A 1 201 ? 44.959 58.215 36.152 1.00 42.26 201 ASP A O 1
ATOM 1446 N N . THR A 1 202 ? 44.068 57.108 37.895 1.00 36.44 202 THR A N 1
ATOM 1447 C CA . THR A 1 202 ? 45.316 57.068 38.629 1.00 32.55 202 THR A CA 1
ATOM 1448 C C . THR A 1 202 ? 45.647 55.597 38.854 1.00 34.14 202 THR A C 1
ATOM 1449 O O . THR A 1 202 ? 44.752 54.771 38.963 1.00 36.33 202 THR A O 1
ATOM 1453 N N . PRO A 1 203 ? 46.937 55.242 38.891 1.00 36.35 203 PRO A N 1
ATOM 1454 C CA . PRO A 1 203 ? 47.304 53.836 39.091 1.00 37.34 203 PRO A CA 1
ATOM 1455 C C . PRO A 1 203 ? 46.668 53.124 40.280 1.00 36.04 203 PRO A C 1
ATOM 1456 O O . PRO A 1 203 ? 46.697 53.609 41.417 1.00 33.63 203 PRO A O 1
ATOM 1460 N N . GLY A 1 204 ? 46.082 51.966 39.994 1.00 36.46 204 GLY A N 1
ATOM 1461 C CA . GLY A 1 204 ? 45.443 51.186 41.035 1.00 36.47 204 GLY A CA 1
ATOM 1462 C C . GLY A 1 204 ? 44.006 51.605 41.292 1.00 33.89 204 GLY A C 1
ATOM 1463 O O . GLY A 1 204 ? 43.253 50.860 41.902 1.00 31.53 204 GLY A O 1
ATOM 1464 N N . PHE A 1 205 ? 43.631 52.785 40.809 1.00 32.78 205 PHE A N 1
ATOM 1465 C CA . PHE A 1 205 ? 42.277 53.300 40.999 1.00 33.91 205 PHE A CA 1
ATOM 1466 C C . PHE A 1 205 ? 42.036 53.305 42.520 1.00 31.83 205 PHE A C 1
ATOM 1467 O O . PHE A 1 205 ? 42.816 53.897 43.262 1.00 31.08 205 PHE A O 1
ATOM 1475 N N . ILE A 1 206 ? 40.980 52.663 42.998 1.00 31.92 206 ILE A N 1
ATOM 1476 C CA . ILE A 1 206 ? 40.770 52.659 44.446 1.00 31.32 206 ILE A CA 1
ATOM 1477 C C . ILE A 1 206 ? 41.202 51.354 45.097 1.00 30.40 206 ILE A C 1
ATOM 1478 O O . ILE A 1 206 ? 42.201 51.304 45.823 1.00 27.76 206 ILE A O 1
ATOM 1483 N N . VAL A 1 207 ? 40.464 50.289 44.817 1.00 31.53 207 VAL A N 1
ATOM 1484 C CA . VAL A 1 207 ? 40.759 48.995 45.421 1.00 32.08 207 VAL A CA 1
ATOM 1485 C C . VAL A 1 207 ? 42.230 48.544 45.338 1.00 32.63 207 VAL A C 1
ATOM 1486 O O . VAL A 1 207 ? 42.905 48.432 46.365 1.00 29.16 207 VAL A O 1
ATOM 1490 N N . ASN A 1 208 ? 42.745 48.290 44.135 1.00 31.17 208 ASN A N 1
ATOM 1491 C CA . ASN A 1 208 ? 44.132 47.830 44.062 1.00 31.09 208 ASN A CA 1
ATOM 1492 C C . ASN A 1 208 ? 45.151 48.806 44.648 1.00 28.03 208 ASN A C 1
ATOM 1493 O O . ASN A 1 208 ? 46.129 48.386 45.268 1.00 29.60 208 ASN A O 1
ATOM 1498 N N . ARG A 1 209 ? 44.909 50.102 44.503 1.00 26.83 209 ARG A N 1
ATOM 1499 C CA . ARG A 1 209 ? 45.830 51.094 45.059 1.00 27.54 209 ARG A CA 1
ATOM 1500 C C . ARG A 1 209 ? 45.926 51.018 46.581 1.00 31.14 209 ARG A C 1
ATOM 1501 O O . ARG A 1 209 ? 46.952 51.387 47.156 1.00 36.34 209 ARG A O 1
ATOM 1509 N N . LEU A 1 210 ? 44.859 50.556 47.239 1.00 31.61 210 LEU A N 1
ATOM 1510 C CA . LEU A 1 210 ? 44.851 50.447 48.694 1.00 24.95 210 LEU A CA 1
ATOM 1511 C C . LEU A 1 210 ? 45.089 49.008 49.115 1.00 27.10 210 LEU A C 1
ATOM 1512 O O . LEU A 1 210 ? 45.614 48.747 50.196 1.00 31.81 210 LEU A O 1
ATOM 1517 N N . LEU A 1 211 ? 44.726 48.070 48.249 1.00 26.63 211 LEU A N 1
ATOM 1518 C CA . LEU A 1 211 ? 44.914 46.665 48.557 1.00 25.08 211 LEU A CA 1
ATOM 1519 C C . LEU A 1 211 ? 46.321 46.107 48.295 1.00 28.07 211 LEU A C 1
ATOM 1520 O O . LEU A 1 211 ? 46.940 45.536 49.190 1.00 28.97 211 LEU A O 1
ATOM 1525 N N . VAL A 1 212 ? 46.825 46.271 47.072 1.00 29.58 212 VAL A N 1
ATOM 1526 C CA . VAL A 1 212 ? 48.134 45.708 46.725 1.00 32.09 212 VAL A CA 1
ATOM 1527 C C . VAL A 1 212 ? 49.328 46.134 47.583 1.00 31.42 212 VAL A C 1
ATOM 1528 O O . VAL A 1 212 ? 50.119 45.286 47.987 1.00 32.96 212 VAL A O 1
ATOM 1532 N N . PRO A 1 213 ? 49.494 47.439 47.851 1.00 27.81 213 PRO A N 1
ATOM 1533 C CA . PRO A 1 213 ? 50.620 47.871 48.679 1.00 25.90 213 PRO A CA 1
ATOM 1534 C C . PRO A 1 213 ? 50.530 47.228 50.064 1.00 28.70 213 PRO A C 1
ATOM 1535 O O . PRO A 1 213 ? 51.555 46.957 50.695 1.00 29.05 213 PRO A O 1
ATOM 1539 N N . TYR A 1 214 ? 49.301 46.971 50.534 1.00 28.89 214 TYR A N 1
ATOM 1540 C CA . TYR A 1 214 ? 49.139 46.334 51.841 1.00 30.02 214 TYR A CA 1
ATOM 1541 C C . TYR A 1 214 ? 49.638 44.886 51.760 1.00 33.58 214 TYR A C 1
ATOM 1542 O O . TYR A 1 214 ? 50.401 44.438 52.623 1.00 34.45 214 TYR A O 1
ATOM 1551 N N . LEU A 1 215 ? 49.237 44.163 50.717 1.00 31.40 215 LEU A N 1
ATOM 1552 C CA . LEU A 1 215 ? 49.675 42.781 50.550 1.00 27.82 215 LEU A CA 1
ATOM 1553 C C . LEU A 1 215 ? 51.212 42.715 50.473 1.00 31.51 215 LEU A C 1
ATOM 1554 O O . LEU A 1 215 ? 51.833 41.791 51.009 1.00 32.37 215 LEU A O 1
ATOM 1559 N N . MET A 1 216 ? 51.833 43.702 49.829 1.00 33.54 216 MET A N 1
ATOM 1560 C CA . MET A 1 216 ? 53.295 43.716 49.744 1.00 34.07 216 MET A CA 1
ATOM 1561 C C . MET A 1 216 ? 53.897 43.884 51.146 1.00 35.38 216 MET A C 1
ATOM 1562 O O . MET A 1 216 ? 54.870 43.210 51.491 1.00 38.44 216 MET A O 1
ATOM 1567 N N . GLU A 1 217 ? 53.323 44.786 51.949 1.00 37.12 217 GLU A N 1
ATOM 1568 C CA . GLU A 1 217 ? 53.802 45.023 53.315 1.00 31.45 217 GLU A CA 1
ATOM 1569 C C . GLU A 1 217 ? 53.728 43.743 54.123 1.00 33.40 217 GLU A C 1
ATOM 1570 O O . GLU A 1 217 ? 54.583 43.472 54.973 1.00 36.32 217 GLU A O 1
ATOM 1576 N N . ALA A 1 218 ? 52.710 42.945 53.848 1.00 32.64 218 ALA A N 1
ATOM 1577 C CA . ALA A 1 218 ? 52.537 41.687 54.559 1.00 35.34 218 ALA A CA 1
ATOM 1578 C C . ALA A 1 218 ? 53.693 40.772 54.186 1.00 36.26 218 ALA A C 1
ATOM 1579 O O . ALA A 1 218 ? 54.296 40.132 55.053 1.00 38.05 218 ALA A O 1
ATOM 1581 N N . ILE A 1 219 ? 53.992 40.702 52.893 1.00 38.08 219 ILE A N 1
ATOM 1582 C CA . ILE A 1 219 ? 55.097 39.869 52.417 1.00 41.01 219 ILE A CA 1
ATOM 1583 C C . ILE A 1 219 ? 56.406 40.325 53.050 1.00 38.80 219 ILE A C 1
ATOM 1584 O O . ILE A 1 219 ? 57.211 39.508 53.479 1.00 44.45 219 ILE A O 1
ATOM 1589 N N . ARG A 1 220 ? 56.615 41.634 53.112 1.00 37.91 220 ARG A N 1
ATOM 1590 C CA . ARG A 1 220 ? 57.844 42.171 53.689 1.00 40.36 220 ARG A CA 1
ATOM 1591 C C . ARG A 1 220 ? 57.982 41.890 55.187 1.00 43.93 220 ARG A C 1
ATOM 1592 O O . ARG A 1 220 ? 59.083 41.614 55.672 1.00 48.63 220 ARG A O 1
ATOM 1600 N N . LEU A 1 221 ? 56.875 41.954 55.924 1.00 44.08 221 LEU A N 1
ATOM 1601 C CA . LEU A 1 221 ? 56.925 41.674 57.352 1.00 40.69 221 LEU A CA 1
ATOM 1602 C C . LEU A 1 221 ? 57.356 40.211 57.526 1.00 39.37 221 LEU A C 1
ATOM 1603 O O . LEU A 1 221 ? 58.145 39.874 58.415 1.00 42.65 221 LEU A O 1
ATOM 1608 N N . TYR A 1 222 ? 56.851 39.348 56.655 1.00 35.66 222 TYR A N 1
ATOM 1609 C CA . TYR A 1 222 ? 57.198 37.935 56.684 1.00 38.48 222 TYR A CA 1
ATOM 1610 C C . TYR A 1 222 ? 58.654 37.666 56.265 1.00 43.56 222 TYR A C 1
ATOM 1611 O O . TYR A 1 222 ? 59.362 36.912 56.932 1.00 44.58 222 TYR A O 1
ATOM 1620 N N . GLU A 1 223 ? 59.099 38.269 55.162 1.00 48.38 223 GLU A N 1
ATOM 1621 C CA . GLU A 1 223 ? 60.471 38.049 54.680 1.00 46.37 223 GLU A CA 1
ATOM 1622 C C . GLU A 1 223 ? 61.465 38.529 55.732 1.00 47.87 223 GLU A C 1
ATOM 1623 O O . GLU A 1 223 ? 62.540 37.969 55.907 1.00 52.38 223 GLU A O 1
ATOM 1629 N N . ARG A 1 224 ? 61.067 39.568 56.442 1.00 46.53 224 ARG A N 1
ATOM 1630 C CA . ARG A 1 224 ? 61.869 40.174 57.485 1.00 43.72 224 ARG A CA 1
ATOM 1631 C C . ARG A 1 224 ? 61.894 39.208 58.670 1.00 47.59 224 ARG A C 1
ATOM 1632 O O . ARG A 1 224 ? 62.664 39.380 59.614 1.00 49.40 224 ARG A O 1
ATOM 1640 N N . GLY A 1 225 ? 61.045 38.183 58.595 1.00 48.83 225 GLY A N 1
ATOM 1641 C CA . GLY A 1 225 ? 60.967 37.176 59.641 1.00 49.83 225 GLY A CA 1
ATOM 1642 C C . GLY A 1 225 ? 60.279 37.576 60.941 1.00 51.87 225 GLY A C 1
ATOM 1643 O O . GLY A 1 225 ? 60.364 36.844 61.935 1.00 52.86 225 GLY A O 1
ATOM 1644 N N . ASP A 1 226 ? 59.601 38.722 60.949 1.00 48.37 226 ASP A N 1
ATOM 1645 C CA . ASP A 1 226 ? 58.922 39.189 62.152 1.00 43.55 226 ASP A CA 1
ATOM 1646 C C . ASP A 1 226 ? 57.761 38.301 62.607 1.00 43.36 226 ASP A C 1
ATOM 1647 O O . ASP A 1 226 ? 57.398 38.316 63.786 1.00 43.24 226 ASP A O 1
ATOM 1652 N N . ALA A 1 227 ? 57.172 37.547 61.681 1.00 40.97 227 ALA A N 1
ATOM 1653 C CA . ALA A 1 227 ? 56.051 36.658 62.008 1.00 40.19 227 ALA A CA 1
ATOM 1654 C C . ALA A 1 227 ? 55.792 35.702 60.859 1.00 38.33 227 ALA A C 1
ATOM 1655 O O . ALA A 1 227 ? 56.130 36.004 59.728 1.00 40.53 227 ALA A O 1
ATOM 1657 N N . SER A 1 228 ? 55.176 34.557 61.145 1.00 39.64 228 SER A N 1
ATOM 1658 C CA . SER A 1 228 ? 54.886 33.570 60.109 1.00 39.79 228 SER A CA 1
ATOM 1659 C C . SER A 1 228 ? 53.716 33.990 59.217 1.00 43.49 228 SER A C 1
ATOM 1660 O O . SER A 1 228 ? 52.902 34.830 59.604 1.00 42.46 228 SER A O 1
ATOM 1663 N N . LYS A 1 229 ? 53.642 33.401 58.023 1.00 43.44 229 LYS A N 1
ATOM 1664 C CA . LYS A 1 229 ? 52.561 33.691 57.082 1.00 41.98 229 LYS A CA 1
ATOM 1665 C C . LYS A 1 229 ? 51.247 33.310 57.755 1.00 42.37 229 LYS A C 1
ATOM 1666 O O . LYS A 1 229 ? 50.290 34.082 57.757 1.00 41.19 229 LYS A O 1
ATOM 1672 N N . GLU A 1 230 ? 51.220 32.108 58.322 1.00 42.82 230 GLU A N 1
ATOM 1673 C CA . GLU A 1 230 ? 50.039 31.604 59.005 1.00 43.36 230 GLU A CA 1
ATOM 1674 C C . GLU A 1 230 ? 49.539 32.595 60.056 1.00 45.16 230 GLU A C 1
ATOM 1675 O O . GLU A 1 230 ? 48.358 32.955 60.063 1.00 49.06 230 GLU A O 1
ATOM 1681 N N . ASP A 1 231 ? 50.430 33.033 60.946 1.00 43.89 231 ASP A N 1
ATOM 1682 C CA . ASP A 1 231 ? 50.055 33.987 61.992 1.00 39.92 231 ASP A CA 1
ATOM 1683 C C . ASP A 1 231 ? 49.566 35.320 61.459 1.00 39.57 231 ASP A C 1
ATOM 1684 O O . ASP A 1 231 ? 48.625 35.907 62.006 1.00 42.09 231 ASP A O 1
ATOM 1689 N N . ILE A 1 232 ? 50.217 35.819 60.413 1.00 37.26 232 ILE A N 1
ATOM 1690 C CA . ILE A 1 232 ? 49.806 37.086 59.830 1.00 36.60 232 ILE A CA 1
ATOM 1691 C C . ILE A 1 232 ? 48.383 36.956 59.281 1.00 37.74 232 ILE A C 1
ATOM 1692 O O . ILE A 1 232 ? 47.557 37.846 59.470 1.00 37.56 232 ILE A O 1
ATOM 1697 N N . ASP A 1 233 ? 48.097 35.837 58.620 1.00 38.76 233 ASP A N 1
ATOM 1698 C CA . ASP A 1 233 ? 46.771 35.607 58.055 1.00 38.20 233 ASP A CA 1
ATOM 1699 C C . ASP A 1 233 ? 45.754 35.562 59.195 1.00 39.27 233 ASP A C 1
ATOM 1700 O O . ASP A 1 233 ? 44.706 36.212 59.134 1.00 38.66 233 ASP A O 1
ATOM 1705 N N . THR A 1 234 ? 46.073 34.799 60.236 1.00 40.43 234 THR A N 1
ATOM 1706 C CA . THR A 1 234 ? 45.192 34.694 61.403 1.00 37.15 234 THR A CA 1
ATOM 1707 C C . THR A 1 234 ? 44.959 36.079 61.983 1.00 37.18 234 THR A C 1
ATOM 1708 O O . THR A 1 234 ? 43.828 36.475 62.260 1.00 39.73 234 THR A O 1
ATOM 1712 N N . ALA A 1 235 ? 46.049 36.815 62.161 1.00 37.90 235 ALA A N 1
ATOM 1713 C CA . ALA A 1 235 ? 45.989 38.151 62.725 1.00 36.50 235 ALA A CA 1
ATOM 1714 C C . ALA A 1 235 ? 45.076 39.112 61.964 1.00 37.24 235 ALA A C 1
ATOM 1715 O O . ALA A 1 235 ? 44.312 39.859 62.581 1.00 37.94 235 ALA A O 1
ATOM 1717 N N . MET A 1 236 ? 45.146 39.110 60.634 1.00 39.16 236 MET A N 1
ATOM 1718 C CA . MET A 1 236 ? 44.304 40.024 59.861 1.00 36.22 236 MET A CA 1
ATOM 1719 C C . MET A 1 236 ? 42.845 39.570 59.779 1.00 30.21 236 MET A C 1
ATOM 1720 O O . MET A 1 236 ? 41.940 40.392 59.698 1.00 28.00 236 MET A O 1
ATOM 1725 N N . LYS A 1 237 ? 42.618 38.267 59.762 1.00 30.30 237 LYS A N 1
ATOM 1726 C CA . LYS A 1 237 ? 41.250 37.786 59.720 1.00 31.86 237 LYS A CA 1
ATOM 1727 C C . LYS A 1 237 ? 40.563 38.076 61.062 1.00 35.29 237 LYS A C 1
ATOM 1728 O O . LYS A 1 237 ? 39.513 38.712 61.096 1.00 40.69 237 LYS A O 1
ATOM 1734 N N . LEU A 1 238 ? 41.178 37.657 62.162 1.00 32.78 238 LEU A N 1
ATOM 1735 C CA . LEU A 1 238 ? 40.583 37.867 63.475 1.00 32.72 238 LEU A CA 1
ATOM 1736 C C . LEU A 1 238 ? 40.707 39.296 63.986 1.00 32.34 238 LEU A C 1
ATOM 1737 O O . LEU A 1 238 ? 39.782 39.825 64.595 1.00 38.66 238 LEU A O 1
ATOM 1742 N N . GLY A 1 239 ? 41.834 39.943 63.720 1.00 32.72 239 GLY A N 1
ATOM 1743 C CA . GLY A 1 239 ? 42.009 41.301 64.196 1.00 28.47 239 GLY A CA 1
ATOM 1744 C C . GLY A 1 239 ? 41.454 42.411 63.329 1.00 31.85 239 GLY A C 1
ATOM 1745 O O . GLY A 1 239 ? 41.044 43.464 63.843 1.00 35.16 239 GLY A O 1
ATOM 1746 N N . ALA A 1 240 ? 41.450 42.208 62.013 1.00 32.31 240 ALA A N 1
ATOM 1747 C CA . ALA A 1 240 ? 40.954 43.234 61.104 1.00 29.24 240 ALA A CA 1
ATOM 1748 C C . ALA A 1 240 ? 39.611 42.849 60.507 1.00 30.49 240 ALA A C 1
ATOM 1749 O O . ALA A 1 240 ? 38.957 43.676 59.871 1.00 32.84 240 ALA A O 1
ATOM 1751 N N . GLY A 1 241 ? 39.214 41.592 60.699 1.00 28.05 241 GLY A N 1
ATOM 1752 C CA . GLY A 1 241 ? 37.938 41.126 60.174 1.00 29.72 241 GLY A CA 1
ATOM 1753 C C . GLY A 1 241 ? 37.935 40.772 58.691 1.00 33.08 241 GLY A C 1
ATOM 1754 O O . GLY A 1 241 ? 36.871 40.600 58.084 1.00 33.18 241 GLY A O 1
ATOM 1755 N N . TYR A 1 242 ? 39.122 40.645 58.101 1.00 31.39 242 TYR A N 1
ATOM 1756 C CA . TYR A 1 242 ? 39.216 40.321 56.684 1.00 32.43 242 TYR A CA 1
ATOM 1757 C C . TYR A 1 242 ? 38.807 38.880 56.378 1.00 33.94 242 TYR A C 1
ATOM 1758 O O . TYR A 1 242 ? 39.071 37.969 57.166 1.00 36.77 242 TYR A O 1
ATOM 1767 N N . PRO A 1 243 ? 38.154 38.656 55.226 1.00 34.02 243 PRO A N 1
ATOM 1768 C CA . PRO A 1 243 ? 37.720 37.313 54.821 1.00 32.77 243 PRO A CA 1
ATOM 1769 C C . PRO A 1 243 ? 38.937 36.409 54.606 1.00 33.84 243 PRO A C 1
ATOM 1770 O O . PRO A 1 243 ? 38.921 35.212 54.883 1.00 35.89 243 PRO A O 1
ATOM 1774 N N . MET A 1 244 ? 40.000 36.999 54.099 1.00 34.59 244 MET A N 1
ATOM 1775 C CA . MET A 1 244 ? 41.208 36.247 53.849 1.00 33.08 244 MET A CA 1
ATOM 1776 C C . MET A 1 244 ? 42.448 36.920 54.390 1.00 31.55 244 MET A C 1
ATOM 1777 O O . MET A 1 244 ? 42.580 38.140 54.329 1.00 31.75 244 MET A O 1
ATOM 1782 N N . GLY A 1 245 ? 43.346 36.113 54.946 1.00 33.01 245 GLY A N 1
ATOM 1783 C CA . GLY A 1 245 ? 44.606 36.648 55.429 1.00 35.18 245 GLY A CA 1
ATOM 1784 C C . GLY A 1 245 ? 45.309 37.097 54.146 1.00 36.90 245 GLY A C 1
ATOM 1785 O O . GLY A 1 245 ? 44.966 36.609 53.075 1.00 32.12 245 GLY A O 1
ATOM 1786 N N . PRO A 1 246 ? 46.287 38.007 54.214 1.00 38.04 246 PRO A N 1
ATOM 1787 C CA . PRO A 1 246 ? 46.995 38.491 53.023 1.00 38.07 246 PRO A CA 1
ATOM 1788 C C . PRO A 1 246 ? 47.685 37.442 52.137 1.00 36.52 246 PRO A C 1
ATOM 1789 O O . PRO A 1 246 ? 47.689 37.573 50.913 1.00 35.99 246 PRO A O 1
ATOM 1793 N N . PHE A 1 247 ? 48.269 36.406 52.732 1.00 36.85 247 PHE A N 1
ATOM 1794 C CA . PHE A 1 247 ? 48.932 35.389 51.916 1.00 35.76 247 PHE A CA 1
ATOM 1795 C C . PHE A 1 247 ? 47.887 34.544 51.209 1.00 34.34 247 PHE A C 1
ATOM 1796 O O . PHE A 1 247 ? 48.092 34.106 50.071 1.00 33.07 247 PHE A O 1
ATOM 1804 N N A GLU A 1 248 ? 46.777 34.315 51.901 0.50 35.32 248 GLU A N 1
ATOM 1805 N N B GLU A 1 248 ? 46.750 34.313 51.860 0.50 35.65 248 GLU A N 1
ATOM 1806 C CA A GLU A 1 248 ? 45.673 33.551 51.343 0.50 34.40 248 GLU A CA 1
ATOM 1807 C CA B GLU A 1 248 ? 45.687 33.531 51.228 0.50 34.94 248 GLU A CA 1
ATOM 1808 C C A GLU A 1 248 ? 45.085 34.306 50.150 0.50 33.73 248 GLU A C 1
ATOM 1809 C C B GLU A 1 248 ? 45.100 34.323 50.071 0.50 34.21 248 GLU A C 1
ATOM 1810 O O A GLU A 1 248 ? 44.758 33.706 49.136 0.50 35.15 248 GLU A O 1
ATOM 1811 O O B GLU A 1 248 ? 44.780 33.772 49.011 0.50 35.78 248 GLU A O 1
ATOM 1822 N N . LEU A 1 249 ? 44.947 35.622 50.285 1.00 30.74 249 LEU A N 1
ATOM 1823 C CA . LEU A 1 249 ? 44.396 36.471 49.245 1.00 29.87 249 LEU A CA 1
ATOM 1824 C C . LEU A 1 249 ? 45.392 36.590 48.070 1.00 33.54 249 LEU A C 1
ATOM 1825 O O . LEU A 1 249 ? 44.973 36.587 46.919 1.00 35.93 249 LEU A O 1
ATOM 1830 N N . LEU A 1 250 ? 46.688 36.712 48.376 1.00 32.45 250 LEU A N 1
ATOM 1831 C CA . LEU A 1 250 ? 47.735 36.781 47.348 1.00 29.97 250 LEU A CA 1
ATOM 1832 C C . LEU A 1 250 ? 47.608 35.552 46.445 1.00 32.70 250 LEU A C 1
ATOM 1833 O O . LEU A 1 250 ? 47.503 35.677 45.224 1.00 34.75 250 LEU A O 1
ATOM 1838 N N . ASP A 1 251 ? 47.594 34.367 47.040 1.00 32.14 251 ASP A N 1
ATOM 1839 C CA . ASP A 1 251 ? 47.429 33.145 46.266 1.00 33.30 251 ASP A CA 1
ATOM 1840 C C . ASP A 1 251 ? 46.116 33.145 45.492 1.00 36.50 251 ASP A C 1
ATOM 1841 O O . ASP A 1 251 ? 46.002 32.500 44.443 1.00 41.65 251 ASP A O 1
ATOM 1846 N N . TYR A 1 252 ? 45.119 33.855 46.016 1.00 36.61 252 TYR A N 1
ATOM 1847 C CA . TYR A 1 252 ? 43.804 33.910 45.382 1.00 36.93 252 TYR A CA 1
ATOM 1848 C C . TYR A 1 252 ? 43.726 34.845 44.172 1.00 39.06 252 TYR A C 1
ATOM 1849 O O . TYR A 1 252 ? 43.103 34.512 43.160 1.00 37.57 252 TYR A O 1
ATOM 1858 N N . VAL A 1 253 ? 44.322 36.027 44.287 1.00 37.60 253 VAL A N 1
ATOM 1859 C CA . VAL A 1 253 ? 44.297 36.973 43.181 1.00 38.83 253 VAL A CA 1
ATOM 1860 C C . VAL A 1 253 ? 45.367 36.621 42.149 1.00 40.58 253 VAL A C 1
ATOM 1861 O O . VAL A 1 253 ? 45.235 36.979 40.982 1.00 42.50 253 VAL A O 1
ATOM 1865 N N . GLY A 1 254 ? 46.420 35.927 42.586 1.00 39.53 254 GLY A N 1
ATOM 1866 C CA . GLY A 1 254 ? 47.490 35.535 41.680 1.00 37.11 254 GLY A CA 1
ATOM 1867 C C . GLY A 1 254 ? 48.784 36.272 41.949 1.00 39.82 254 GLY A C 1
ATOM 1868 O O . GLY A 1 254 ? 48.827 37.501 41.871 1.00 45.28 254 GLY A O 1
ATOM 1869 N N . LEU A 1 255 ? 49.842 35.531 42.270 1.00 40.43 255 LEU A N 1
ATOM 1870 C CA . LEU A 1 255 ? 51.132 36.141 42.569 1.00 42.03 255 LEU A CA 1
ATOM 1871 C C . LEU A 1 255 ? 51.742 36.778 41.315 1.00 44.91 255 LEU A C 1
ATOM 1872 O O . LEU A 1 255 ? 52.438 37.788 41.401 1.00 42.69 255 LEU A O 1
ATOM 1877 N N . ASP A 1 256 ? 51.474 36.197 40.149 1.00 48.21 256 ASP A N 1
ATOM 1878 C CA . ASP A 1 256 ? 52.004 36.755 38.913 1.00 47.13 256 ASP A CA 1
ATOM 1879 C C . ASP A 1 256 ? 51.242 38.048 38.632 1.00 43.35 256 ASP A C 1
ATOM 1880 O O . ASP A 1 256 ? 51.835 39.095 38.352 1.00 43.27 256 ASP A O 1
ATOM 1885 N N . THR A 1 257 ? 49.924 37.979 38.751 1.00 41.09 257 THR A N 1
ATOM 1886 C CA . THR A 1 257 ? 49.084 39.148 38.543 1.00 39.30 257 THR A CA 1
ATOM 1887 C C . THR A 1 257 ? 49.556 40.297 39.435 1.00 37.80 257 THR A C 1
ATOM 1888 O O . THR A 1 257 ? 49.663 41.432 38.981 1.00 38.65 257 THR A O 1
ATOM 1892 N N . THR A 1 258 ? 49.830 39.984 40.705 1.00 37.36 258 THR A N 1
ATOM 1893 C CA . THR A 1 258 ? 50.278 40.967 41.694 1.00 38.07 258 THR A CA 1
ATOM 1894 C C . THR A 1 258 ? 51.664 41.549 41.375 1.00 41.19 258 THR A C 1
ATOM 1895 O O . THR A 1 258 ? 51.874 42.770 41.425 1.00 41.43 258 THR A O 1
ATOM 1899 N N . LYS A 1 259 ? 52.614 40.669 41.077 1.00 41.11 259 LYS A N 1
ATOM 1900 C CA . LYS A 1 259 ? 53.963 41.105 40.758 1.00 40.61 259 LYS A CA 1
ATOM 1901 C C . LYS A 1 259 ? 53.937 42.041 39.556 1.00 37.86 259 LYS A C 1
ATOM 1902 O O . LYS A 1 259 ? 54.628 43.054 39.535 1.00 36.65 259 LYS A O 1
ATOM 1908 N N . PHE A 1 260 ? 53.136 41.690 38.557 1.00 38.83 260 PHE A N 1
ATOM 1909 C CA . PHE A 1 260 ? 53.048 42.493 37.346 1.00 40.01 260 PHE A CA 1
ATOM 1910 C C . PHE A 1 260 ? 52.632 43.923 37.679 1.00 40.42 260 PHE A C 1
ATOM 1911 O O . PHE A 1 260 ? 53.223 44.886 37.198 1.00 39.12 260 PHE A O 1
ATOM 1919 N N . ILE A 1 261 ? 51.610 44.058 38.517 1.00 42.19 261 ILE A N 1
ATOM 1920 C CA . ILE A 1 261 ? 51.128 45.379 38.904 1.00 38.70 261 ILE A CA 1
ATOM 1921 C C . ILE A 1 261 ? 52.174 46.179 39.656 1.00 37.89 261 ILE A C 1
ATOM 1922 O O . ILE A 1 261 ? 52.366 47.369 39.396 1.00 36.25 261 ILE A O 1
ATOM 1927 N N . VAL A 1 262 ? 52.850 45.527 40.590 1.00 35.72 262 VAL A N 1
ATOM 1928 C CA . VAL A 1 262 ? 53.857 46.207 41.382 1.00 37.89 262 VAL A CA 1
ATOM 1929 C C . VAL A 1 262 ? 55.096 46.575 40.560 1.00 37.22 262 VAL A C 1
ATOM 1930 O O . VAL A 1 262 ? 55.700 47.626 40.785 1.00 35.79 262 VAL A O 1
ATOM 1934 N N . ASP A 1 263 ? 55.473 45.714 39.617 1.00 41.39 263 ASP A N 1
ATOM 1935 C CA . ASP A 1 263 ? 56.624 46.007 38.760 1.00 43.02 263 ASP A CA 1
ATOM 1936 C C . ASP A 1 263 ? 56.336 47.311 38.038 1.00 41.34 263 ASP A C 1
ATOM 1937 O O . ASP A 1 263 ? 57.195 48.184 37.946 1.00 44.56 263 ASP A O 1
ATOM 1942 N N . GLY A 1 264 ? 55.115 47.433 37.521 1.00 41.16 264 GLY A N 1
ATOM 1943 C CA . GLY A 1 264 ? 54.731 48.648 36.828 1.00 41.00 264 GLY A CA 1
ATOM 1944 C C . GLY A 1 264 ? 54.930 49.868 37.704 1.00 41.54 264 GLY A C 1
ATOM 1945 O O . GLY A 1 264 ? 55.586 50.837 37.295 1.00 40.23 264 GLY A O 1
ATOM 1946 N N . TRP A 1 265 ? 54.377 49.830 38.918 1.00 42.36 265 TRP A N 1
ATOM 1947 C CA . TRP A 1 265 ? 54.525 50.961 39.820 1.00 40.55 265 TRP A CA 1
ATOM 1948 C C . TRP A 1 265 ? 56.001 51.184 40.111 1.00 39.75 265 TRP A C 1
ATOM 1949 O O . TRP A 1 265 ? 56.473 52.315 40.101 1.00 39.85 265 TRP A O 1
ATOM 1960 N N . HIS A 1 266 ? 56.735 50.108 40.357 1.00 41.19 266 HIS A N 1
ATOM 1961 C CA . HIS A 1 266 ? 58.156 50.254 40.648 1.00 42.61 266 HIS A CA 1
ATOM 1962 C C . HIS A 1 266 ? 58.879 50.923 39.485 1.00 42.63 266 HIS A C 1
ATOM 1963 O O . HIS A 1 266 ? 59.676 51.832 39.683 1.00 40.65 266 HIS A O 1
ATOM 1970 N N . GLU A 1 267 ? 58.584 50.465 38.274 1.00 46.58 267 GLU A N 1
ATOM 1971 C CA . GLU A 1 267 ? 59.192 51.006 37.068 1.00 54.17 267 GLU A CA 1
ATOM 1972 C C . GLU A 1 267 ? 58.999 52.515 37.016 1.00 56.10 267 GLU A C 1
ATOM 1973 O O . GLU A 1 267 ? 59.954 53.261 36.814 1.00 59.32 267 GLU A O 1
ATOM 1979 N N . MET A 1 268 ? 57.761 52.963 37.208 1.00 56.26 268 MET A N 1
ATOM 1980 C CA . MET A 1 268 ? 57.463 54.386 37.161 1.00 58.60 268 MET A CA 1
ATOM 1981 C C . MET A 1 268 ? 58.079 55.220 38.267 1.00 59.67 268 MET A C 1
ATOM 1982 O O . MET A 1 268 ? 58.262 56.422 38.093 1.00 64.43 268 MET A O 1
ATOM 1987 N N . ASP A 1 269 ? 58.401 54.598 39.396 1.00 61.46 269 ASP A N 1
ATOM 1988 C CA . ASP A 1 269 ? 58.985 55.328 40.519 1.00 62.99 269 ASP A CA 1
ATOM 1989 C C . ASP A 1 269 ? 59.829 54.399 41.384 1.00 63.88 269 ASP A C 1
ATOM 1990 O O . ASP A 1 269 ? 59.527 54.151 42.552 1.00 62.18 269 ASP A O 1
ATOM 1995 N N . ALA A 1 270 ? 60.901 53.899 40.778 1.00 67.13 270 ALA A N 1
ATOM 1996 C CA . ALA A 1 270 ? 61.824 52.966 41.416 1.00 68.54 270 ALA A CA 1
ATOM 1997 C C . ALA A 1 270 ? 62.364 53.429 42.760 1.00 65.71 270 ALA A C 1
ATOM 1998 O O . ALA A 1 270 ? 62.760 52.612 43.589 1.00 60.97 270 ALA A O 1
ATOM 2000 N N . GLU A 1 271 ? 62.391 54.739 42.967 1.00 65.89 271 GLU A N 1
ATOM 2001 C CA . GLU A 1 271 ? 62.884 55.297 44.215 1.00 69.55 271 GLU A CA 1
ATOM 2002 C C . GLU A 1 271 ? 61.875 55.104 45.335 1.00 66.81 271 GLU A C 1
ATOM 2003 O O . GLU A 1 271 ? 62.232 55.140 46.507 1.00 65.43 271 GLU A O 1
ATOM 2009 N N . ASN A 1 272 ? 60.615 54.890 44.969 1.00 66.51 272 ASN A N 1
ATOM 2010 C CA . ASN A 1 272 ? 59.562 54.697 45.964 1.00 64.79 272 ASN A CA 1
ATOM 2011 C C . ASN A 1 272 ? 59.711 53.349 46.663 1.00 66.56 272 ASN A C 1
ATOM 2012 O O . ASN A 1 272 ? 59.623 52.295 46.031 1.00 69.36 272 ASN A O 1
ATOM 2017 N N . PRO A 1 273 ? 59.920 53.366 47.984 1.00 66.79 273 PRO A N 1
ATOM 2018 C CA . PRO A 1 273 ? 60.083 52.147 48.777 1.00 65.86 273 PRO A CA 1
ATOM 2019 C C . PRO A 1 273 ? 58.877 51.210 48.717 1.00 62.60 273 PRO A C 1
ATOM 2020 O O . PRO A 1 273 ? 59.034 49.989 48.735 1.00 64.27 273 PRO A O 1
ATOM 2024 N N . LEU A 1 274 ? 57.680 51.789 48.647 1.00 59.35 274 LEU A N 1
ATOM 2025 C CA . LEU A 1 274 ? 56.436 51.019 48.593 1.00 54.85 274 LEU A CA 1
ATOM 2026 C C . LEU A 1 274 ? 56.354 50.029 47.444 1.00 54.00 274 LEU A C 1
ATOM 2027 O O . LEU A 1 274 ? 55.616 49.047 47.513 1.00 54.72 274 LEU A O 1
ATOM 2032 N N . HIS A 1 275 ? 57.096 50.289 46.379 1.00 51.59 275 HIS A N 1
ATOM 2033 C CA . HIS A 1 275 ? 57.048 49.410 45.229 1.00 50.18 275 HIS A CA 1
ATOM 2034 C C . HIS A 1 275 ? 58.289 48.550 45.071 1.00 50.57 275 HIS A C 1
ATOM 2035 O O . HIS A 1 275 ? 58.467 47.903 44.037 1.00 53.04 275 HIS A O 1
ATOM 2042 N N . GLN A 1 276 ? 59.145 48.534 46.087 1.00 49.57 276 GLN A N 1
ATOM 2043 C CA . G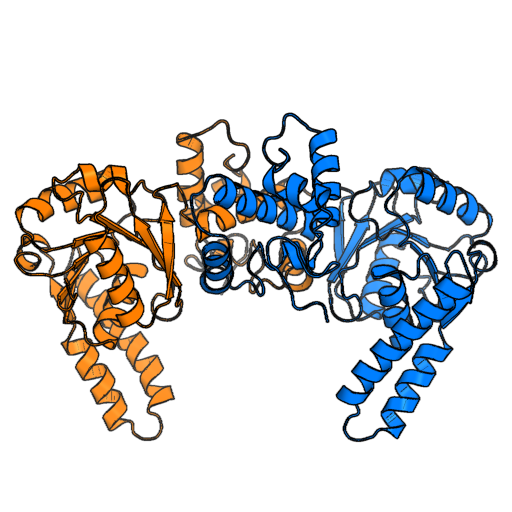LN A 1 276 ? 60.342 47.710 46.012 1.00 51.45 276 GLN A CA 1
ATOM 2044 C C . GLN A 1 276 ? 59.907 46.273 45.810 1.00 50.89 276 GLN A C 1
ATOM 2045 O O . GLN A 1 276 ? 58.967 45.798 46.449 1.00 52.69 276 GLN A O 1
ATOM 2051 N N . PRO A 1 277 ? 60.587 45.559 44.908 1.00 51.28 277 PRO A N 1
ATOM 2052 C CA . PRO A 1 277 ? 60.264 44.164 44.616 1.00 50.51 277 PRO A CA 1
ATOM 2053 C C . PRO A 1 277 ? 60.456 43.266 45.829 1.00 47.90 277 PRO A C 1
ATOM 2054 O O . PRO A 1 277 ? 61.177 43.607 46.766 1.00 52.27 277 PRO A O 1
ATOM 2058 N N . SER A 1 278 ? 59.795 42.121 45.800 1.00 43.90 278 SER A N 1
ATOM 2059 C CA . SER A 1 278 ? 59.877 41.146 46.870 1.00 41.73 278 SER A CA 1
ATOM 2060 C C . SER A 1 278 ? 60.597 39.908 46.371 1.00 45.39 278 SER A C 1
ATOM 2061 O O . SER A 1 278 ? 60.191 39.306 45.384 1.00 49.56 278 SER A O 1
ATOM 2064 N N . PRO A 1 279 ? 61.692 39.522 47.036 1.00 46.68 279 PRO A N 1
ATOM 2065 C CA . PRO A 1 279 ? 62.441 38.332 46.622 1.00 43.83 279 PRO A CA 1
ATOM 2066 C C . PRO A 1 279 ? 61.549 37.086 46.661 1.00 43.39 279 PRO A C 1
ATOM 2067 O O . PRO A 1 279 ? 61.452 36.345 45.675 1.00 45.86 279 PRO A O 1
ATOM 2071 N N . SER A 1 280 ? 60.879 36.874 47.793 1.00 40.89 280 SER A N 1
ATOM 2072 C CA . SER A 1 280 ? 59.993 35.727 47.939 1.00 43.64 280 SER A CA 1
ATOM 2073 C C . SER A 1 280 ? 58.944 35.731 46.842 1.00 46.30 280 SER A C 1
ATOM 2074 O O . SER A 1 280 ? 58.672 34.699 46.222 1.00 48.73 280 SER A O 1
ATOM 2077 N N . LEU A 1 281 ? 58.345 36.891 46.597 1.00 47.99 281 LEU A N 1
ATOM 2078 C CA . LEU A 1 281 ? 57.327 36.966 45.558 1.00 47.68 281 LEU A CA 1
ATOM 2079 C C . LEU A 1 281 ? 57.945 36.613 44.201 1.00 48.39 281 LEU A C 1
ATOM 2080 O O . LEU A 1 281 ? 57.417 35.765 43.480 1.00 48.39 281 LEU A O 1
ATOM 2085 N N . ASN A 1 282 ? 59.062 37.256 43.854 1.00 49.51 282 ASN A N 1
ATOM 2086 C CA . ASN A 1 282 ? 59.711 36.974 42.566 1.00 49.13 282 ASN A CA 1
ATOM 2087 C C . ASN A 1 282 ? 60.068 35.495 42.427 1.00 48.34 282 ASN A C 1
ATOM 2088 O O . ASN A 1 282 ? 59.852 34.891 41.368 1.00 46.47 282 ASN A O 1
ATOM 2093 N N . LYS A 1 283 ? 60.602 34.913 43.499 1.00 49.42 283 LYS A N 1
ATOM 2094 C CA . LYS A 1 283 ? 60.995 33.504 43.487 1.00 52.54 283 LYS A CA 1
ATOM 2095 C C . LYS A 1 283 ? 59.826 32.582 43.155 1.00 50.79 283 LYS A C 1
ATOM 2096 O O . LYS A 1 283 ? 59.919 31.746 42.256 1.00 50.33 283 LYS A O 1
ATOM 2102 N N . LEU A 1 284 ? 58.723 32.735 43.877 1.00 49.94 284 LEU A N 1
ATOM 2103 C CA . LEU A 1 284 ? 57.554 31.907 43.625 1.00 48.34 284 LEU A CA 1
ATOM 2104 C C . LEU A 1 284 ? 57.087 32.050 42.177 1.00 48.86 284 LEU A C 1
ATOM 2105 O O . LEU A 1 284 ? 56.728 31.063 41.524 1.00 47.57 284 LEU A O 1
ATOM 2110 N N . VAL A 1 285 ? 57.079 33.286 41.681 1.00 50.71 285 VAL A N 1
ATOM 2111 C CA . VAL A 1 285 ? 56.647 33.559 40.315 1.00 51.55 285 VAL A CA 1
ATOM 2112 C C . VAL A 1 285 ? 57.625 32.936 39.321 1.00 54.15 285 VAL A C 1
ATOM 2113 O O . VAL A 1 285 ? 57.211 32.395 38.291 1.00 54.05 285 VAL A O 1
ATOM 2117 N N . ALA A 1 286 ? 58.916 33.013 39.636 1.00 50.49 286 ALA A N 1
ATOM 2118 C CA . ALA A 1 286 ? 59.937 32.433 38.771 1.00 47.41 286 ALA A CA 1
ATOM 2119 C C . ALA A 1 286 ? 59.702 30.925 38.733 1.00 49.83 286 ALA A C 1
ATOM 2120 O O . ALA A 1 286 ? 59.726 30.307 37.667 1.00 52.56 286 ALA A O 1
ATOM 2122 N N . GLU A 1 287 ? 59.455 30.344 39.905 1.00 51.79 287 GLU A N 1
ATOM 2123 C CA . GLU A 1 287 ? 59.208 28.915 40.017 1.00 49.82 287 GLU A CA 1
ATOM 2124 C C . GLU A 1 287 ? 57.834 28.557 39.488 1.00 52.61 287 GLU A C 1
ATOM 2125 O O . GLU A 1 287 ? 57.367 27.430 39.655 1.00 56.06 287 GLU A O 1
ATOM 2131 N N . ASN A 1 288 ? 57.189 29.530 38.852 1.00 53.97 288 ASN A N 1
ATOM 2132 C CA . ASN A 1 288 ? 55.878 29.334 38.256 1.00 56.13 288 ASN A CA 1
ATOM 2133 C C . ASN A 1 288 ? 54.783 29.004 39.289 1.00 58.47 288 ASN A C 1
ATOM 2134 O O . ASN A 1 288 ? 53.708 28.512 38.943 1.00 61.03 288 ASN A O 1
ATOM 2139 N N . LYS A 1 289 ? 55.060 29.278 40.561 1.00 56.30 289 LYS A N 1
ATOM 2140 C CA . LYS A 1 289 ? 54.087 29.041 41.627 1.00 53.42 289 LYS A CA 1
ATOM 2141 C C . LYS A 1 289 ? 53.213 30.300 41.709 1.00 54.57 289 LYS A C 1
ATOM 2142 O O . LYS A 1 289 ? 53.470 31.194 42.511 1.00 53.47 289 LYS A O 1
ATOM 2148 N N . PHE A 1 290 ? 52.185 30.361 40.869 1.00 55.30 290 PHE A N 1
ATOM 2149 C CA . PHE A 1 290 ? 51.296 31.520 40.796 1.00 58.51 290 PHE A CA 1
ATOM 2150 C C . PHE A 1 290 ? 50.158 31.605 41.820 1.00 58.23 290 PHE A C 1
ATOM 2151 O O . PHE A 1 290 ? 49.396 32.575 41.817 1.00 57.07 290 PHE A O 1
ATOM 2159 N N . GLY A 1 291 ? 50.032 30.605 42.685 1.00 59.13 291 GLY A N 1
ATOM 2160 C CA . GLY A 1 291 ? 48.962 30.625 43.667 1.00 54.93 291 GLY A CA 1
ATOM 2161 C C . GLY A 1 291 ? 47.924 29.556 43.379 1.00 56.92 291 GLY A C 1
ATOM 2162 O O . GLY A 1 291 ? 48.259 28.493 42.857 1.00 57.46 291 GLY A O 1
ATOM 2163 N N . LYS A 1 292 ? 46.664 29.831 43.709 1.00 57.90 292 LYS A N 1
ATOM 2164 C CA . LYS A 1 292 ? 45.602 28.860 43.475 1.00 60.84 292 LYS A CA 1
ATOM 2165 C C . LYS A 1 292 ? 45.434 28.473 42.013 1.00 61.78 292 LYS A C 1
ATOM 2166 O O . LYS A 1 292 ? 44.801 27.466 41.711 1.00 65.00 292 LYS A O 1
ATOM 2172 N N . LYS A 1 293 ? 45.991 29.271 41.110 1.00 64.91 293 LYS A N 1
ATOM 2173 C CA . LYS A 1 293 ? 45.905 28.980 39.678 1.00 66.81 293 LYS A CA 1
ATOM 2174 C C . LYS A 1 293 ? 46.633 27.683 39.338 1.00 66.47 293 LYS A C 1
ATOM 2175 O O . LYS A 1 293 ? 46.137 26.850 38.580 1.00 68.47 293 LYS A O 1
ATOM 2181 N N . THR A 1 294 ? 47.827 27.541 39.902 1.00 64.34 294 THR A N 1
ATOM 2182 C CA . THR A 1 294 ? 48.694 26.400 39.650 1.00 62.88 294 THR A CA 1
ATOM 2183 C C . THR A 1 294 ? 48.772 25.419 40.817 1.00 63.77 294 THR A C 1
ATOM 2184 O O . THR A 1 294 ? 49.701 24.599 40.888 1.00 62.91 294 THR A O 1
ATOM 2188 N N . GLY A 1 295 ? 47.817 25.513 41.740 1.00 60.19 295 GLY A N 1
ATOM 2189 C CA . GLY A 1 295 ? 47.817 24.617 42.881 1.00 56.38 295 GLY A CA 1
ATOM 2190 C C . GLY A 1 295 ? 48.883 24.921 43.917 1.00 53.58 295 GLY A C 1
ATOM 2191 O O . GLY A 1 295 ? 49.144 24.105 44.805 1.00 54.61 295 GLY A O 1
ATOM 2192 N N . GLU A 1 296 ? 49.512 26.087 43.805 1.00 51.99 296 GLU A N 1
ATOM 2193 C CA . GLU A 1 296 ? 50.536 26.490 44.763 1.00 49.46 296 GLU A CA 1
ATOM 2194 C C . GLU A 1 296 ? 51.053 27.912 44.563 1.00 49.21 296 GLU A C 1
ATOM 2195 O O . GLU A 1 296 ? 51.417 28.306 43.454 1.00 53.24 296 GLU A O 1
ATOM 2201 N N . GLY A 1 297 ? 51.070 28.667 45.659 1.00 47.66 297 GLY A N 1
ATOM 2202 C CA . GLY A 1 297 ? 51.556 30.037 45.672 1.00 44.57 297 GLY A CA 1
ATOM 2203 C C . GLY A 1 297 ? 52.406 30.087 46.924 1.00 43.89 297 GLY A C 1
ATOM 2204 O O . GLY A 1 297 ? 53.438 29.430 46.970 1.00 43.80 297 GLY A O 1
ATOM 2205 N N . PHE A 1 298 ? 51.999 30.848 47.938 1.00 44.84 298 PHE A N 1
ATOM 2206 C CA . PHE A 1 298 ? 52.755 30.857 49.188 1.00 43.20 298 PHE A CA 1
ATOM 2207 C C . PHE A 1 298 ? 52.342 29.604 49.942 1.00 43.36 298 PHE A C 1
ATOM 2208 O O . PHE A 1 298 ? 53.072 29.113 50.802 1.00 40.16 298 PHE A O 1
ATOM 2216 N N . TYR A 1 299 ? 51.155 29.104 49.608 1.00 44.99 299 TYR A N 1
ATOM 2217 C CA . TYR A 1 299 ? 50.614 27.896 50.218 1.00 49.27 299 TYR A CA 1
ATOM 2218 C C . TYR A 1 299 ? 50.420 26.859 49.131 1.00 50.06 299 TYR A C 1
ATOM 2219 O O . TYR A 1 299 ? 50.279 27.198 47.957 1.00 49.39 299 TYR A O 1
ATOM 2228 N N . LYS A 1 300 ? 50.399 25.593 49.530 1.00 57.16 300 LYS A N 1
ATOM 2229 C CA . LYS A 1 300 ? 50.201 24.507 48.583 1.00 60.52 300 LYS A CA 1
ATOM 2230 C C . LYS A 1 300 ? 48.718 24.137 48.619 1.00 59.70 300 LYS A C 1
ATOM 2231 O O . LYS A 1 300 ? 48.119 24.042 49.688 1.00 56.47 300 LYS A O 1
ATOM 2237 N N . TYR A 1 301 ? 48.119 23.956 47.451 1.00 62.05 301 TYR A N 1
ATOM 2238 C CA . TYR A 1 301 ? 46.708 23.615 47.388 1.00 66.21 301 TYR A CA 1
ATOM 2239 C C . TYR A 1 301 ? 46.488 22.257 46.734 1.00 73.53 301 TYR A C 1
ATOM 2240 O O . TYR A 1 301 ? 47.286 21.819 45.903 1.00 76.86 301 TYR A O 1
ATOM 2249 N N . LYS A 1 302 ? 45.401 21.596 47.121 1.00 78.65 302 LYS A N 1
ATOM 2250 C CA . LYS A 1 302 ? 45.065 20.285 46.582 1.00 82.76 302 LYS A CA 1
ATOM 2251 C C . LYS A 1 302 ? 44.758 20.394 45.096 1.00 87.00 302 LYS A C 1
ATOM 2252 O O . LYS A 1 302 ? 43.691 20.875 44.710 1.00 86.24 302 LYS A O 1
ATOM 2258 N N . HIS A 1 303 ? 45.707 19.962 44.266 1.00 91.14 303 HIS A N 1
ATOM 2259 C CA . HIS A 1 303 ? 45.526 19.997 42.820 1.00 94.73 303 HIS A CA 1
ATOM 2260 C C . HIS A 1 303 ? 44.186 19.326 42.560 1.00 96.87 303 HIS A C 1
ATOM 2261 O O . HIS A 1 303 ? 44.100 18.097 42.514 1.00 98.46 303 HIS A O 1
ATOM 2263 N N . HIS A 1 304 ? 43.143 20.141 42.408 1.00 96.07 304 HIS A N 1
ATOM 2264 C CA . HIS A 1 304 ? 41.786 19.648 42.188 1.00 96.08 304 HIS A CA 1
ATOM 2265 C C . HIS A 1 304 ? 41.709 18.463 41.228 1.00 98.30 304 HIS A C 1
ATOM 2266 O O . HIS A 1 304 ? 42.734 18.135 40.595 1.00 100.00 304 HIS A O 1
ATOM 2268 N N . LYS B 1 12 ? 55.273 23.840 84.398 1.00 80.44 12 LYS B N 1
ATOM 2269 C CA . LYS B 1 12 ? 55.277 25.238 83.875 1.00 81.12 12 LYS B CA 1
ATOM 2270 C C . LYS B 1 12 ? 54.629 26.242 84.815 1.00 79.58 12 LYS B C 1
ATOM 2271 O O . LYS B 1 12 ? 54.146 25.893 85.901 1.00 77.89 12 LYS B O 1
ATOM 2277 N N . ILE B 1 13 ? 54.619 27.493 84.358 1.00 74.60 13 ILE B N 1
ATOM 2278 C CA . ILE B 1 13 ? 54.028 28.616 85.083 1.00 69.72 13 ILE B CA 1
ATOM 2279 C C . ILE B 1 13 ? 52.565 28.717 84.650 1.00 65.43 13 ILE B C 1
ATOM 2280 O O . ILE B 1 13 ? 52.302 29.149 83.526 1.00 68.28 13 ILE B O 1
ATOM 2285 N N . ILE B 1 14 ? 51.617 28.328 85.499 1.00 53.55 14 ILE B N 1
ATOM 2286 C CA . ILE B 1 14 ? 50.220 28.446 85.098 1.00 47.68 14 ILE B CA 1
ATOM 2287 C C . ILE B 1 14 ? 49.573 29.687 85.707 1.00 44.17 14 ILE B C 1
ATOM 2288 O O . ILE B 1 14 ? 49.273 29.716 86.897 1.00 42.37 14 ILE B O 1
ATOM 2293 N N . VAL B 1 15 ? 49.353 30.708 84.886 1.00 41.30 15 VAL B N 1
ATOM 2294 C CA . VAL B 1 15 ? 48.745 31.942 85.363 1.00 36.30 15 VAL B CA 1
ATOM 2295 C C . VAL B 1 15 ? 47.350 31.730 85.946 1.00 37.72 15 VAL B C 1
ATOM 2296 O O . VAL B 1 15 ? 46.468 31.194 85.290 1.00 38.96 15 VAL B O 1
ATOM 2300 N N . LYS B 1 16 ? 47.149 32.167 87.183 1.00 40.18 16 LYS B N 1
ATOM 2301 C CA . LYS B 1 16 ? 45.849 32.027 87.826 1.00 40.39 16 LYS B CA 1
ATOM 2302 C C . LYS B 1 16 ? 45.432 33.333 88.476 1.00 36.32 16 LYS B C 1
ATOM 2303 O O . LYS B 1 16 ? 44.248 33.702 88.468 1.00 32.38 16 LYS B O 1
ATOM 2309 N N . HIS B 1 17 ? 46.411 34.032 89.038 1.00 32.61 17 HIS B N 1
ATOM 2310 C CA . HIS B 1 17 ? 46.159 35.309 89.686 1.00 34.32 17 HIS B CA 1
ATOM 2311 C C . HIS B 1 17 ? 46.722 36.379 88.767 1.00 36.24 17 HIS B C 1
ATOM 2312 O O . HIS B 1 17 ? 47.930 36.384 88.456 1.00 34.94 17 HIS B O 1
ATOM 2319 N N . VAL B 1 18 ? 45.849 37.286 88.334 1.00 37.40 18 VAL B N 1
ATOM 2320 C CA . VAL B 1 18 ? 46.250 38.322 87.387 1.00 34.78 18 VAL B CA 1
ATOM 2321 C C . VAL B 1 18 ? 46.035 39.734 87.868 1.00 32.00 18 VAL B C 1
ATOM 2322 O O . VAL B 1 18 ? 45.000 40.063 88.448 1.00 31.20 18 VAL B O 1
ATOM 2326 N N . THR B 1 19 ? 47.016 40.578 87.592 1.00 32.66 19 THR B N 1
ATOM 2327 C CA . THR B 1 19 ? 46.943 41.972 87.962 1.00 37.03 19 THR B CA 1
ATOM 2328 C C . THR B 1 19 ? 46.816 42.770 86.679 1.00 40.39 19 THR B C 1
ATOM 2329 O O . THR B 1 19 ? 47.676 42.681 85.788 1.00 41.97 19 THR B O 1
ATOM 2333 N N . VAL B 1 20 ? 45.724 43.522 86.575 1.00 37.96 20 VAL B N 1
ATOM 2334 C CA . VAL B 1 20 ? 45.474 44.347 85.408 1.00 34.75 20 VAL B CA 1
ATOM 2335 C C . VAL B 1 20 ? 45.589 45.784 85.864 1.00 36.64 20 VAL B C 1
ATOM 2336 O O . VAL B 1 20 ? 44.807 46.245 86.696 1.00 36.45 20 VAL B O 1
ATOM 2340 N N . ILE B 1 21 ? 46.574 46.492 85.328 1.00 38.06 21 ILE B N 1
ATOM 2341 C CA . ILE B 1 21 ? 46.760 47.878 85.707 1.00 42.24 21 ILE B CA 1
ATOM 2342 C C . ILE B 1 21 ? 46.200 48.757 84.605 1.00 42.80 21 ILE B C 1
ATOM 2343 O O . ILE B 1 21 ? 46.676 48.729 83.467 1.00 44.26 21 ILE B O 1
ATOM 2348 N N . GLY B 1 22 ? 45.190 49.540 84.967 1.00 42.52 22 GLY B N 1
ATOM 2349 C CA . GLY B 1 22 ? 44.519 50.404 84.019 1.00 45.01 22 GLY B CA 1
ATOM 2350 C C . GLY B 1 22 ? 43.124 49.837 83.786 1.00 47.25 22 GLY B C 1
ATOM 2351 O O . GLY B 1 22 ? 42.969 48.773 83.180 1.00 46.29 22 GLY B O 1
ATOM 2352 N N . GLY B 1 23 ? 42.107 50.534 84.277 1.00 45.95 23 GLY B N 1
ATOM 2353 C CA . GLY B 1 23 ? 40.747 50.053 84.105 1.00 50.65 23 GLY B CA 1
ATOM 2354 C C . GLY B 1 23 ? 39.949 50.781 83.039 1.00 54.35 23 GLY B C 1
ATOM 2355 O O . GLY B 1 23 ? 38.734 50.940 83.164 1.00 57.24 23 GLY B O 1
ATOM 2356 N N . GLY B 1 24 ? 40.632 51.224 81.986 1.00 54.28 24 GLY B N 1
ATOM 2357 C CA . GLY B 1 24 ? 39.961 51.929 80.911 1.00 49.29 24 GLY B CA 1
ATOM 2358 C C . GLY B 1 24 ? 39.344 50.987 79.893 1.00 49.55 24 GLY B C 1
ATOM 2359 O O . GLY B 1 24 ? 38.991 49.847 80.208 1.00 50.56 24 GLY B O 1
ATOM 2360 N N . LEU B 1 25 ? 39.216 51.473 78.663 1.00 47.36 25 LEU B N 1
ATOM 2361 C CA . LEU B 1 25 ? 38.646 50.692 77.577 1.00 43.55 25 LEU B CA 1
ATOM 2362 C C . LEU B 1 25 ? 39.240 49.299 77.521 1.00 41.16 25 LEU B C 1
ATOM 2363 O O . LEU B 1 25 ? 38.536 48.311 77.683 1.00 43.25 25 LEU B O 1
ATOM 2368 N N . MET B 1 26 ? 40.543 49.217 77.286 1.00 43.13 26 MET B N 1
ATOM 2369 C CA . MET B 1 26 ? 41.204 47.921 77.185 1.00 43.82 26 MET B CA 1
ATOM 2370 C C . MET B 1 26 ? 41.297 47.192 78.527 1.00 42.59 26 MET B C 1
ATOM 2371 O O . MET B 1 26 ? 40.947 46.016 78.623 1.00 40.05 26 MET B O 1
ATOM 2376 N N . GLY B 1 27 ? 41.773 47.904 79.547 1.00 42.18 27 GLY B N 1
ATOM 2377 C CA . GLY B 1 27 ? 41.926 47.331 80.876 1.00 39.57 27 GLY B CA 1
ATOM 2378 C C . GLY B 1 27 ? 40.703 46.610 81.410 1.00 38.73 27 GLY B C 1
ATOM 2379 O O . GLY B 1 27 ? 40.788 45.446 81.821 1.00 36.65 27 GLY B O 1
ATOM 2380 N N . ALA B 1 28 ? 39.561 47.296 81.407 1.00 38.63 28 ALA B N 1
ATOM 2381 C CA . ALA B 1 28 ? 38.320 46.698 81.897 1.00 35.03 28 ALA B CA 1
ATOM 2382 C C . ALA B 1 28 ? 37.983 45.423 81.137 1.00 34.01 28 ALA B C 1
ATOM 2383 O O . ALA B 1 28 ? 37.595 44.418 81.733 1.00 36.73 28 ALA B O 1
ATOM 2385 N N . GLY B 1 29 ? 38.160 45.455 79.820 1.00 32.98 29 GLY B N 1
ATOM 2386 C CA . GLY B 1 29 ? 37.856 44.291 79.007 1.00 28.04 29 GLY B CA 1
ATOM 2387 C C . GLY B 1 29 ? 38.742 43.112 79.336 1.00 32.18 29 GLY B C 1
ATOM 2388 O O . GLY B 1 29 ? 38.284 41.973 79.409 1.00 32.75 29 GLY B O 1
ATOM 2389 N N . ILE B 1 30 ? 40.027 43.377 79.531 1.00 37.18 30 ILE B N 1
ATOM 2390 C CA . ILE B 1 30 ? 40.949 42.303 79.858 1.00 35.47 30 ILE B CA 1
ATOM 2391 C C . ILE B 1 30 ? 40.528 41.731 81.212 1.00 36.37 30 ILE B C 1
ATOM 2392 O O . ILE B 1 30 ? 40.448 40.523 81.382 1.00 34.14 30 ILE B O 1
ATOM 2397 N N . ALA B 1 31 ? 40.218 42.613 82.157 1.00 35.10 31 ALA B N 1
ATOM 2398 C CA . ALA B 1 31 ? 39.790 42.177 83.486 1.00 38.40 31 ALA B CA 1
ATOM 2399 C C . ALA B 1 31 ? 38.572 41.265 83.375 1.00 39.77 31 ALA B C 1
ATOM 2400 O O . ALA B 1 31 ? 38.529 40.170 83.943 1.00 40.42 31 ALA B O 1
ATOM 2402 N N . GLN B 1 32 ? 37.577 41.721 82.626 1.00 41.60 32 GLN B N 1
ATOM 2403 C CA . GLN B 1 32 ? 36.360 40.944 82.455 1.00 37.62 32 GLN B CA 1
ATOM 2404 C C . GLN B 1 32 ? 36.597 39.536 81.889 1.00 36.18 32 GLN B C 1
ATOM 2405 O O . GLN B 1 32 ? 36.175 38.546 82.494 1.00 37.17 32 GLN B O 1
ATOM 2411 N N . VAL B 1 33 ? 37.294 39.434 80.753 1.00 34.84 33 VAL B N 1
ATOM 2412 C CA . VAL B 1 33 ? 37.547 38.129 80.140 1.00 33.59 33 VAL B CA 1
ATOM 2413 C C . VAL B 1 33 ? 38.371 37.225 81.050 1.00 33.44 33 VAL B C 1
ATOM 2414 O O . VAL B 1 33 ? 38.129 36.011 81.117 1.00 34.12 33 VAL B O 1
ATOM 2418 N N . ALA B 1 34 ? 39.353 37.802 81.743 1.00 33.44 34 ALA B N 1
ATOM 2419 C CA . ALA B 1 34 ? 40.172 36.988 82.647 1.00 36.40 34 ALA B CA 1
ATOM 2420 C C . ALA B 1 34 ? 39.274 36.400 83.747 1.00 32.76 34 ALA B C 1
ATOM 2421 O O . ALA B 1 34 ? 39.317 35.201 84.035 1.00 32.15 34 ALA B O 1
ATOM 2423 N N . ALA B 1 35 ? 38.444 37.252 84.334 1.00 30.46 35 ALA B N 1
ATOM 2424 C CA . ALA B 1 35 ? 37.540 36.826 85.407 1.00 31.20 35 ALA B CA 1
ATOM 2425 C C . ALA B 1 35 ? 36.495 35.835 84.899 1.00 34.83 35 ALA B C 1
ATOM 2426 O O . ALA B 1 35 ? 36.164 34.853 85.570 1.00 34.49 35 ALA B O 1
ATOM 2428 N N . ALA B 1 36 ? 35.971 36.104 83.708 1.00 34.54 36 ALA B N 1
ATOM 2429 C CA . ALA B 1 36 ? 34.955 35.246 83.116 1.00 31.96 36 ALA B CA 1
ATOM 2430 C C . ALA B 1 36 ? 35.502 33.856 82.861 1.00 32.50 36 ALA B C 1
ATOM 2431 O O . ALA B 1 36 ? 34.745 32.888 82.835 1.00 35.34 36 ALA B O 1
ATOM 2433 N N . THR B 1 37 ? 36.819 33.745 82.693 1.00 36.28 37 THR B N 1
ATOM 2434 C CA . THR B 1 37 ? 37.422 32.446 82.403 1.00 35.94 37 THR B CA 1
ATOM 2435 C C . THR B 1 37 ? 38.088 31.766 83.588 1.00 38.47 37 THR B C 1
ATOM 2436 O O . THR B 1 37 ? 38.962 30.912 83.427 1.00 41.56 37 TH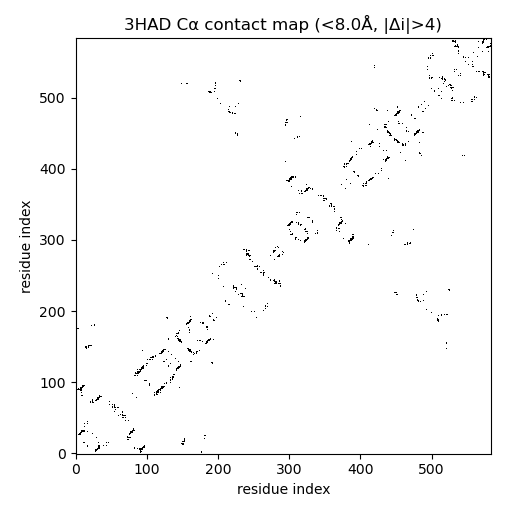R B O 1
ATOM 2440 N N . GLY B 1 38 ? 37.682 32.149 84.790 1.00 38.54 38 GLY B N 1
ATOM 2441 C CA . GLY B 1 38 ? 38.222 31.485 85.956 1.00 37.04 38 GLY B CA 1
ATOM 2442 C C . GLY B 1 38 ? 39.510 31.982 86.571 1.00 37.05 38 GLY B C 1
ATOM 2443 O O . GLY B 1 38 ? 40.088 31.259 87.378 1.00 42.33 38 GLY B O 1
ATOM 2444 N N . HIS B 1 39 ? 39.969 33.176 86.207 1.00 34.72 39 HIS B N 1
ATOM 2445 C CA . HIS B 1 39 ? 41.187 33.713 86.807 1.00 33.92 39 HIS B CA 1
ATOM 2446 C C . HIS B 1 39 ? 40.841 34.680 87.936 1.00 34.93 39 HIS B C 1
ATOM 2447 O O . HIS B 1 39 ? 39.790 35.314 87.913 1.00 35.56 39 HIS B O 1
ATOM 2454 N N . THR B 1 40 ? 41.724 34.792 88.927 1.00 33.08 40 THR B N 1
ATOM 2455 C CA . THR B 1 40 ? 41.482 35.718 90.010 1.00 31.10 40 THR B CA 1
ATOM 2456 C C . THR B 1 40 ? 42.078 36.994 89.488 1.00 30.64 40 THR B C 1
ATOM 2457 O O . THR B 1 40 ? 43.192 36.995 88.972 1.00 34.48 40 THR B O 1
ATOM 2461 N N . VAL B 1 41 ? 41.338 38.084 89.608 1.00 31.21 41 VAL B N 1
ATOM 2462 C CA . VAL B 1 41 ? 41.790 39.353 89.071 1.00 27.89 41 VAL B CA 1
ATOM 2463 C C . VAL B 1 41 ? 41.746 40.515 90.033 1.00 29.32 41 VAL B C 1
ATOM 2464 O O . VAL B 1 41 ? 40.809 40.655 90.812 1.00 30.98 41 VAL B O 1
ATOM 2468 N N . VAL B 1 42 ? 42.773 41.353 89.966 1.00 33.41 42 VAL B N 1
ATOM 2469 C CA . VAL B 1 42 ? 42.821 42.561 90.760 1.00 33.94 42 VAL B CA 1
ATOM 2470 C C . VAL B 1 42 ? 43.020 43.680 89.754 1.00 34.58 42 VAL B C 1
ATOM 2471 O O . VAL B 1 42 ? 44.010 43.702 89.015 1.00 31.66 42 VAL B O 1
ATOM 2475 N N . LEU B 1 43 ? 42.068 44.604 89.722 1.00 34.16 43 LEU B N 1
ATOM 2476 C CA . LEU B 1 43 ? 42.103 45.724 88.795 1.00 36.34 43 LEU B CA 1
ATOM 2477 C C . LEU B 1 43 ? 42.634 46.969 89.486 1.00 37.67 43 LEU B C 1
ATOM 2478 O O . LEU B 1 43 ? 42.109 47.382 90.513 1.00 38.30 43 LEU B O 1
ATOM 2483 N N . VAL B 1 44 ? 43.656 47.579 88.893 1.00 39.32 44 VAL B N 1
ATOM 2484 C CA . VAL B 1 44 ? 44.276 48.771 89.458 1.00 42.14 44 VAL B CA 1
ATOM 2485 C C . VAL B 1 44 ? 44.090 50.018 88.588 1.00 44.54 44 VAL B C 1
ATOM 2486 O O . VAL B 1 44 ? 44.084 49.938 87.366 1.00 47.10 44 VAL B O 1
ATOM 2490 N N . ASP B 1 45 ? 43.919 51.169 89.226 1.00 46.06 45 ASP B N 1
ATOM 2491 C CA . ASP B 1 45 ? 43.806 52.420 88.493 1.00 47.63 45 ASP B CA 1
ATOM 2492 C C . ASP B 1 45 ? 44.158 53.546 89.459 1.00 50.46 45 ASP B C 1
ATOM 2493 O O . ASP B 1 45 ? 44.595 53.281 90.582 1.00 50.57 45 ASP B O 1
ATOM 2498 N N . GLN B 1 46 ? 43.970 54.796 89.051 1.00 52.34 46 GLN B N 1
ATOM 2499 C CA . GLN B 1 46 ? 44.368 55.913 89.904 1.00 51.03 46 GLN B CA 1
ATOM 2500 C C . GLN B 1 46 ? 43.411 56.387 90.979 1.00 50.32 46 GLN B C 1
ATOM 2501 O O . GLN B 1 46 ? 43.845 56.919 91.994 1.00 50.65 46 GLN B O 1
ATOM 2507 N N . THR B 1 47 ? 42.116 56.208 90.774 1.00 53.66 47 THR B N 1
ATOM 2508 C CA . THR B 1 47 ? 41.158 56.666 91.771 1.00 53.42 47 THR B CA 1
ATOM 2509 C C . THR B 1 47 ? 40.038 55.666 91.962 1.00 53.26 47 THR B C 1
ATOM 2510 O O . THR B 1 47 ? 39.775 54.843 91.086 1.00 52.88 47 THR B O 1
ATOM 2514 N N . GLU B 1 48 ? 39.385 55.736 93.117 1.00 51.38 48 GLU B N 1
ATOM 2515 C CA . GLU B 1 48 ? 38.284 54.840 93.415 1.00 52.16 48 GLU B CA 1
ATOM 2516 C C . GLU B 1 48 ? 37.135 55.123 92.455 1.00 53.37 48 GLU B C 1
ATOM 2517 O O . GLU B 1 48 ? 36.503 54.193 91.954 1.00 56.21 48 GLU B O 1
ATOM 2523 N N . ASP B 1 49 ? 36.876 56.403 92.185 1.00 53.63 49 ASP B N 1
ATOM 2524 C CA . ASP B 1 49 ? 35.805 56.783 91.259 1.00 51.83 49 ASP B CA 1
ATOM 2525 C C . ASP B 1 49 ? 36.014 56.132 89.907 1.00 46.59 49 ASP B C 1
ATOM 2526 O O . ASP B 1 49 ? 35.085 55.579 89.324 1.00 44.71 49 ASP B O 1
ATOM 2531 N N . ILE B 1 50 ? 37.237 56.207 89.400 1.00 42.10 50 ILE B N 1
ATOM 2532 C CA . ILE B 1 50 ? 37.530 55.584 88.129 1.00 44.52 50 ILE B CA 1
ATOM 2533 C C . ILE B 1 50 ? 37.260 54.085 88.237 1.00 45.54 50 ILE B C 1
ATOM 2534 O O . ILE B 1 50 ? 36.521 53.517 87.430 1.00 50.48 50 ILE B O 1
ATOM 2539 N N . LEU B 1 51 ? 37.850 53.451 89.246 1.00 42.53 51 LEU B N 1
ATOM 2540 C CA . LEU B 1 51 ? 37.666 52.025 89.457 1.00 40.53 51 LEU B CA 1
ATOM 2541 C C . LEU B 1 51 ? 36.192 51.666 89.592 1.00 41.77 51 LEU B C 1
ATOM 2542 O O . LEU B 1 51 ? 35.720 50.687 89.015 1.00 39.66 51 LEU B O 1
ATOM 2547 N N . ALA B 1 52 ? 35.468 52.469 90.360 1.00 40.64 52 ALA B N 1
ATOM 2548 C CA . ALA B 1 52 ? 34.056 52.225 90.576 1.00 41.07 52 ALA B CA 1
ATOM 2549 C C . ALA B 1 52 ? 33.301 52.190 89.262 1.00 43.97 52 ALA B C 1
ATOM 2550 O O . ALA B 1 52 ? 32.435 51.344 89.055 1.00 46.47 52 ALA B O 1
ATOM 2552 N N . LYS B 1 53 ? 33.632 53.110 88.367 1.00 50.64 53 LYS B N 1
ATOM 2553 C CA . LYS B 1 53 ? 32.956 53.169 87.080 1.00 51.95 53 LYS B CA 1
ATOM 2554 C C . LYS B 1 53 ? 33.418 52.048 86.171 1.00 49.77 53 LYS B C 1
ATOM 2555 O O . LYS B 1 53 ? 32.649 51.535 85.358 1.00 48.52 53 LYS B O 1
ATOM 2561 N N . SER B 1 54 ? 34.677 51.659 86.311 1.00 45.80 54 SER B N 1
ATOM 2562 C CA . SER B 1 54 ? 35.207 50.599 85.480 1.00 46.23 54 SER B CA 1
ATOM 2563 C C . SER B 1 54 ? 34.518 49.296 85.811 1.00 46.56 54 SER B C 1
ATOM 2564 O O . SER B 1 54 ? 34.117 48.553 84.913 1.00 45.92 54 SER B O 1
ATOM 2567 N N . LYS B 1 55 ? 34.369 49.019 87.103 1.00 47.51 55 LYS B N 1
ATOM 2568 C CA . LYS B 1 55 ? 33.735 47.776 87.503 1.00 49.46 55 LYS B CA 1
ATOM 2569 C C . LYS B 1 55 ? 32.252 47.790 87.144 1.00 49.70 55 LYS B C 1
ATOM 2570 O O . LYS B 1 55 ? 31.649 46.740 86.899 1.00 46.63 55 LYS B O 1
ATOM 2576 N N . LYS B 1 56 ? 31.667 48.982 87.095 1.00 48.96 56 LYS B N 1
ATOM 2577 C CA . LYS B 1 56 ? 30.256 49.105 86.750 1.00 53.91 56 LYS B CA 1
ATOM 2578 C C . LYS B 1 56 ? 30.074 48.763 85.271 1.00 51.51 56 LYS B C 1
ATOM 2579 O O . LYS B 1 56 ? 29.139 48.045 84.894 1.00 52.93 56 LYS B O 1
ATOM 2585 N N . GLY B 1 57 ? 30.980 49.278 84.443 1.00 47.57 57 GLY B N 1
ATOM 2586 C CA . GLY B 1 57 ? 30.922 49.004 83.017 1.00 42.74 57 GLY B CA 1
ATOM 2587 C C . GLY B 1 57 ? 31.039 47.514 82.777 1.00 41.86 57 GLY B C 1
ATOM 2588 O O . GLY B 1 57 ? 30.372 46.960 81.906 1.00 43.57 57 GLY B O 1
ATOM 2589 N N . ILE B 1 58 ? 31.884 46.856 83.563 1.00 42.58 58 ILE B N 1
ATOM 2590 C CA . ILE B 1 58 ? 32.069 45.417 83.425 1.00 44.14 58 ILE B CA 1
ATOM 2591 C C . ILE B 1 58 ? 30.784 44.656 83.758 1.00 46.28 58 ILE B C 1
ATOM 2592 O O . ILE B 1 58 ? 30.385 43.737 83.030 1.00 42.69 58 ILE B O 1
ATOM 2597 N N . GLU B 1 59 ? 30.151 45.031 84.866 1.00 44.83 59 GLU B N 1
ATOM 2598 C CA . GLU B 1 59 ? 28.919 44.387 85.276 1.00 47.48 59 GLU B CA 1
ATOM 2599 C C . GLU B 1 59 ? 27.878 44.534 84.177 1.00 48.84 59 GLU B C 1
ATOM 2600 O O . GLU B 1 59 ? 27.213 43.566 83.814 1.00 49.48 59 GLU B O 1
ATOM 2606 N N . GLU B 1 60 ? 27.745 45.747 83.649 1.00 49.31 60 GLU B N 1
ATOM 2607 C CA . GLU B 1 60 ? 26.773 46.008 82.592 1.00 51.72 60 GLU B CA 1
ATOM 2608 C C . GLU B 1 60 ? 27.021 45.121 81.381 1.00 50.75 60 GLU B C 1
ATOM 2609 O O . GLU B 1 60 ? 26.095 44.482 80.868 1.00 52.42 60 GLU B O 1
ATOM 2615 N N . SER B 1 61 ? 28.270 45.058 80.935 1.00 46.06 61 SER B N 1
ATOM 2616 C CA . SER B 1 61 ? 28.611 44.221 79.795 1.00 42.97 61 SER B CA 1
ATOM 2617 C C . SER B 1 61 ? 28.309 42.752 80.072 1.00 44.43 61 SER B C 1
ATOM 2618 O O . SER B 1 61 ? 27.812 42.043 79.196 1.00 45.23 61 SER B O 1
ATOM 2621 N N . LEU B 1 62 ? 28.614 42.286 81.281 1.00 45.10 62 LEU B N 1
ATOM 2622 C CA . LEU B 1 62 ? 28.347 40.893 81.625 1.00 45.66 62 LEU B CA 1
ATOM 2623 C C . LEU B 1 62 ? 26.842 40.641 81.638 1.00 45.23 62 LEU B C 1
ATOM 2624 O O . LEU B 1 62 ? 26.372 39.639 81.106 1.00 44.10 62 LEU B O 1
ATOM 2629 N N . ARG B 1 63 ? 26.086 41.551 82.242 1.00 45.83 63 ARG B N 1
ATOM 2630 C CA . ARG B 1 63 ? 24.643 41.376 82.295 1.00 50.36 63 ARG B CA 1
ATOM 2631 C C . ARG B 1 63 ? 24.025 41.373 80.909 1.00 50.76 63 ARG B C 1
ATOM 2632 O O . ARG B 1 63 ? 23.197 40.518 80.607 1.00 51.06 63 ARG B O 1
ATOM 2640 N N . LYS B 1 64 ? 24.438 42.315 80.067 1.00 52.24 64 LYS B N 1
ATOM 2641 C CA . LYS B 1 64 ? 23.914 42.395 78.712 1.00 55.39 64 LYS B CA 1
ATOM 2642 C C . LYS B 1 64 ? 24.013 41.027 78.055 1.00 57.34 64 LYS B C 1
ATOM 2643 O O . LYS B 1 64 ? 23.123 40.618 77.315 1.00 64.52 64 LYS B O 1
ATOM 2649 N N . VAL B 1 65 ? 25.093 40.313 78.339 1.00 60.01 65 VAL B N 1
ATOM 2650 C CA . VAL B 1 65 ? 25.297 38.987 77.769 1.00 62.26 65 VAL B CA 1
ATOM 2651 C C . VAL B 1 65 ? 24.396 37.950 78.434 1.00 62.40 65 VAL B C 1
ATOM 2652 O O . VAL B 1 65 ? 23.642 37.251 77.761 1.00 66.03 65 VAL B O 1
ATOM 2656 N N . ALA B 1 66 ? 24.483 37.856 79.757 1.00 63.69 66 ALA B N 1
ATOM 2657 C CA . ALA B 1 66 ? 23.690 36.894 80.517 1.00 64.19 66 ALA B CA 1
ATOM 2658 C C . ALA B 1 66 ? 22.210 36.908 80.148 1.00 63.93 66 ALA B C 1
ATOM 2659 O O . ALA B 1 66 ? 21.605 35.849 79.987 1.00 59.17 66 ALA B O 1
ATOM 2661 N N . LYS B 1 67 ? 21.636 38.104 80.021 1.00 67.46 67 LYS B N 1
ATOM 2662 C CA . LYS B 1 67 ? 20.216 38.257 79.682 1.00 72.05 67 LYS B CA 1
ATOM 2663 C C . LYS B 1 67 ? 19.809 37.499 78.417 1.00 75.37 67 LYS B C 1
ATOM 2664 O O . LYS B 1 67 ? 18.667 37.052 78.291 1.00 78.31 67 LYS B O 1
ATOM 2670 N N . LYS B 1 68 ? 20.746 37.357 77.485 1.00 76.40 68 LYS B N 1
ATOM 2671 C CA . LYS B 1 68 ? 20.477 36.656 76.236 1.00 75.76 68 LYS B CA 1
ATOM 2672 C C . LYS B 1 68 ? 20.796 35.168 76.370 1.00 71.46 68 LYS B C 1
ATOM 2673 O O . LYS B 1 68 ? 20.006 34.311 75.969 1.00 70.66 68 LYS B O 1
ATOM 2679 N N . LYS B 1 69 ? 21.950 34.864 76.954 1.00 67.33 69 LYS B N 1
ATOM 2680 C CA . LYS B 1 69 ? 22.370 33.483 77.112 1.00 67.51 69 LYS B CA 1
ATOM 2681 C C . LYS B 1 69 ? 21.606 32.701 78.179 1.00 67.73 69 LYS B C 1
ATOM 2682 O O . LYS B 1 69 ? 21.428 31.493 78.043 1.00 68.80 69 LYS B O 1
ATOM 2688 N N . PHE B 1 70 ? 21.163 33.373 79.239 1.00 67.57 70 PHE B N 1
ATOM 2689 C CA . PHE B 1 70 ? 20.422 32.691 80.300 1.00 67.72 70 PHE B CA 1
ATOM 2690 C C . PHE B 1 70 ? 18.941 33.061 80.335 1.00 66.94 70 PHE B C 1
ATOM 2691 O O . PHE B 1 70 ? 18.309 33.021 81.397 1.00 68.33 70 PHE B O 1
ATOM 2699 N N . ALA B 1 71 ? 18.391 33.410 79.176 1.00 63.71 71 ALA B N 1
ATOM 2700 C CA . ALA B 1 71 ? 16.986 33.784 79.087 1.00 61.05 71 ALA B CA 1
ATOM 2701 C C . ALA B 1 71 ? 16.086 32.735 79.742 1.00 61.41 71 ALA B C 1
ATOM 2702 O O . ALA B 1 71 ? 15.179 33.074 80.496 1.00 60.43 71 ALA B O 1
ATOM 2704 N N . GLU B 1 72 ? 16.353 31.463 79.473 1.00 61.96 72 GLU B N 1
ATOM 2705 C CA . GLU B 1 72 ? 15.543 30.391 80.032 1.00 67.16 72 GLU B CA 1
ATOM 2706 C C . GLU B 1 72 ? 15.694 30.139 81.531 1.00 71.72 72 GLU B C 1
ATOM 2707 O O . GLU B 1 72 ? 14.854 29.474 82.143 1.00 76.45 72 GLU B O 1
ATOM 2713 N N . ASN B 1 73 ? 16.753 30.671 82.128 1.00 72.17 73 ASN B N 1
ATOM 2714 C CA . ASN B 1 73 ? 16.971 30.494 83.553 1.00 71.61 73 ASN B CA 1
ATOM 2715 C C . ASN B 1 73 ? 17.768 31.675 84.074 1.00 70.10 73 ASN B C 1
ATOM 2716 O O . ASN B 1 73 ? 18.984 31.607 84.234 1.00 70.63 73 ASN B O 1
ATOM 2721 N N . PRO B 1 74 ? 17.076 32.789 84.331 1.00 69.30 74 PRO B N 1
ATOM 2722 C CA . PRO B 1 74 ? 17.654 34.035 84.834 1.00 73.76 74 PRO B CA 1
ATOM 2723 C C . PRO B 1 74 ? 18.461 33.882 86.125 1.00 77.23 74 PRO B C 1
ATOM 2724 O O . PRO B 1 74 ? 19.484 34.550 86.297 1.00 79.54 74 PRO B O 1
ATOM 2728 N N . LYS B 1 75 ? 18.003 33.015 87.029 1.00 78.20 75 LYS B N 1
ATOM 2729 C CA . LYS B 1 75 ? 18.716 32.796 88.286 1.00 76.83 75 LYS B CA 1
ATOM 2730 C C . LYS B 1 75 ? 20.178 32.478 87.980 1.00 75.07 75 LYS B C 1
ATOM 2731 O O . LYS B 1 75 ? 21.083 33.179 88.435 1.00 76.04 75 LYS B O 1
ATOM 2737 N N . ALA B 1 76 ? 20.394 31.415 87.209 1.00 67.96 76 ALA B N 1
ATOM 2738 C CA . ALA B 1 76 ? 21.734 30.992 86.825 1.00 60.54 76 ALA B CA 1
ATOM 2739 C C . ALA B 1 76 ? 22.469 32.169 86.204 1.00 58.85 76 ALA B C 1
ATOM 2740 O O . ALA B 1 76 ? 23.629 32.427 86.522 1.00 58.63 76 ALA B O 1
ATOM 2742 N N . GLY B 1 77 ? 21.781 32.880 85.317 1.00 58.53 77 GLY B N 1
ATOM 2743 C CA . GLY B 1 77 ? 22.378 34.029 84.666 1.00 55.45 77 GLY B CA 1
ATOM 2744 C C . GLY B 1 77 ? 22.930 35.033 85.654 1.00 54.46 77 GLY B C 1
ATOM 2745 O O . GLY B 1 77 ? 24.067 35.485 85.515 1.00 53.41 77 GLY B O 1
ATOM 2746 N N . ASP B 1 78 ? 22.130 35.389 86.654 1.00 54.52 78 ASP B N 1
ATOM 2747 C CA . ASP B 1 78 ? 22.576 36.347 87.654 1.00 57.27 78 ASP B CA 1
ATOM 2748 C C . ASP B 1 78 ? 23.734 35.802 88.471 1.00 57.65 78 ASP B C 1
ATOM 2749 O O . ASP B 1 78 ? 24.606 36.563 88.888 1.00 58.35 78 ASP B O 1
ATOM 2754 N N . GLU B 1 79 ? 23.741 34.491 88.701 1.00 56.21 79 GLU B N 1
ATOM 2755 C CA . GLU B 1 79 ? 24.815 33.877 89.474 1.00 58.45 79 GLU B CA 1
ATOM 2756 C C . GLU B 1 79 ? 26.115 33.942 88.677 1.00 57.30 79 GLU B C 1
ATOM 2757 O O . GLU B 1 79 ? 27.172 34.259 89.229 1.00 55.34 79 GLU B O 1
ATOM 2763 N N . PHE B 1 80 ? 26.030 33.648 87.379 1.00 55.97 80 PHE B N 1
ATOM 2764 C CA . PHE B 1 80 ? 27.197 33.691 86.507 1.00 53.59 80 PHE B CA 1
ATOM 2765 C C . PHE B 1 80 ? 27.839 35.071 86.606 1.00 51.35 80 PHE B C 1
ATOM 2766 O O . PHE B 1 80 ? 29.063 35.203 86.734 1.00 49.25 80 PHE B O 1
ATOM 2774 N N . VAL B 1 81 ? 27.000 36.098 86.540 1.00 45.27 81 VAL B N 1
ATOM 2775 C CA . VAL B 1 81 ? 27.471 37.468 86.632 1.00 44.52 81 VAL B CA 1
ATOM 2776 C C . VAL B 1 81 ? 28.065 37.730 88.021 1.00 46.84 81 VAL B C 1
ATOM 2777 O O . VAL B 1 81 ? 29.140 38.313 88.143 1.00 47.23 81 VAL B O 1
ATOM 2781 N N . GLU B 1 82 ? 27.359 37.290 89.058 1.00 42.69 82 GLU B N 1
ATOM 2782 C CA . GLU B 1 82 ? 27.806 37.491 90.427 1.00 43.25 82 GLU B CA 1
ATOM 2783 C C . GLU B 1 82 ? 29.190 36.883 90.631 1.00 44.40 82 GLU B C 1
ATOM 2784 O O . GLU B 1 82 ? 30.105 37.549 91.113 1.00 44.08 82 GLU B O 1
ATOM 2786 N N . LYS B 1 83 ? 29.329 35.614 90.260 1.00 46.51 83 LYS B N 1
ATOM 2787 C CA . LYS B 1 83 ? 30.592 34.898 90.388 1.00 46.06 83 LYS B CA 1
ATOM 2788 C C . LYS B 1 83 ? 31.728 35.666 89.738 1.00 47.43 83 LYS B C 1
ATOM 2789 O O . LYS B 1 83 ? 32.775 35.887 90.347 1.00 51.69 83 LYS B O 1
ATOM 2795 N N . THR B 1 84 ? 31.505 36.074 88.497 1.00 46.83 84 THR B N 1
ATOM 2796 C CA . THR B 1 84 ? 32.498 36.803 87.736 1.00 43.88 84 THR B CA 1
ATOM 2797 C C . THR B 1 84 ? 32.882 38.130 88.378 1.00 45.08 84 THR B C 1
ATOM 2798 O O . THR B 1 84 ? 34.071 38.418 88.516 1.00 45.97 84 THR B O 1
ATOM 2802 N N . LEU B 1 85 ? 31.897 38.935 88.778 1.00 44.45 85 LEU B N 1
ATOM 2803 C CA . LEU B 1 85 ? 32.207 40.209 89.423 1.00 43.92 85 LEU B CA 1
ATOM 2804 C C . LEU B 1 85 ? 32.951 40.007 90.744 1.00 44.06 85 LEU B C 1
ATOM 2805 O O . LEU B 1 85 ? 33.867 40.765 91.062 1.00 45.25 85 LEU B O 1
ATOM 2810 N N . SER B 1 86 ? 32.564 38.991 91.510 1.00 43.22 86 SER B N 1
ATOM 2811 C CA . SER B 1 86 ? 33.202 38.754 92.808 1.00 48.90 86 SER B CA 1
ATOM 2812 C C . SER B 1 86 ? 34.638 38.260 92.669 1.00 48.23 86 SER B C 1
ATOM 2813 O O . SER B 1 86 ? 35.360 38.154 93.666 1.00 49.91 86 SER B O 1
ATOM 2816 N N . THR B 1 87 ? 35.043 37.938 91.439 1.00 43.43 87 THR B N 1
ATOM 2817 C CA . THR B 1 87 ? 36.394 37.458 91.205 1.00 38.32 87 THR B CA 1
ATOM 2818 C C . THR B 1 87 ? 37.260 38.599 90.713 1.00 35.37 87 THR B C 1
ATOM 2819 O O . THR B 1 87 ? 38.371 38.394 90.233 1.00 35.75 87 THR B O 1
ATOM 2823 N N . ILE B 1 88 ? 36.735 39.809 90.829 1.00 33.81 88 ILE B N 1
ATOM 2824 C CA . ILE B 1 88 ? 37.488 40.984 90.430 1.00 33.82 88 ILE B CA 1
ATOM 2825 C C . ILE B 1 88 ? 37.629 41.920 91.619 1.00 35.78 88 ILE B C 1
ATOM 2826 O O . ILE B 1 88 ? 36.634 42.422 92.156 1.00 40.59 88 ILE B O 1
ATOM 2831 N N . ALA B 1 89 ? 38.866 42.135 92.048 1.00 34.35 89 ALA B N 1
ATOM 2832 C CA . ALA B 1 89 ? 39.130 43.038 93.157 1.00 30.59 89 ALA B CA 1
ATOM 2833 C C . ALA B 1 89 ? 39.636 44.334 92.544 1.00 32.48 89 ALA B C 1
ATOM 2834 O O . ALA B 1 89 ? 40.007 44.367 91.367 1.00 33.88 89 ALA B O 1
ATOM 2836 N N . THR B 1 90 ? 39.653 45.405 93.329 1.00 36.79 90 THR B N 1
ATOM 2837 C CA . THR B 1 90 ? 40.135 46.684 92.835 1.00 38.12 90 THR B CA 1
ATOM 2838 C C . THR B 1 90 ? 41.123 47.278 93.830 1.00 40.30 90 THR B C 1
ATOM 2839 O O . THR B 1 90 ? 41.049 47.020 95.029 1.00 40.89 90 THR B O 1
ATOM 2843 N N . SER B 1 91 ? 42.056 48.070 93.324 1.00 42.31 91 SER B N 1
ATOM 2844 C CA . SER B 1 91 ? 43.049 48.698 94.179 1.00 43.72 91 SER B CA 1
ATOM 2845 C C . SER B 1 91 ? 43.617 49.937 93.494 1.00 45.71 91 SER B C 1
ATOM 2846 O O . SER B 1 91 ? 43.682 49.998 92.263 1.00 45.21 91 SER B O 1
ATOM 2849 N N . THR B 1 92 ? 44.007 50.928 94.290 1.00 44.36 92 THR B N 1
ATOM 2850 C CA . THR B 1 92 ? 44.604 52.139 93.750 1.00 47.71 92 THR B CA 1
ATOM 2851 C C . THR B 1 92 ? 46.124 52.071 93.953 1.00 52.12 92 THR B C 1
ATOM 2852 O O . THR B 1 92 ? 46.861 52.974 93.540 1.00 54.58 92 THR B O 1
ATOM 2856 N N . ASP B 1 93 ? 46.591 50.980 94.561 1.00 51.34 93 ASP B N 1
ATOM 2857 C CA . ASP B 1 93 ? 48.018 50.790 94.825 1.00 49.36 93 ASP B CA 1
ATOM 2858 C C . ASP B 1 93 ? 48.590 49.481 94.256 1.00 46.42 93 ASP B C 1
ATOM 2859 O O . ASP B 1 93 ? 48.605 48.444 94.920 1.00 43.90 93 ASP B O 1
ATOM 2864 N N . ALA B 1 94 ? 49.077 49.558 93.020 1.00 45.56 94 ALA B N 1
ATOM 2865 C CA . ALA B 1 94 ? 49.646 48.413 92.316 1.00 45.02 94 ALA B CA 1
ATOM 2866 C C . ALA B 1 94 ? 50.679 47.634 93.129 1.00 45.53 94 ALA B C 1
ATOM 2867 O O . ALA B 1 94 ? 50.643 46.402 93.183 1.00 48.47 94 ALA B O 1
ATOM 2869 N N . ALA B 1 95 ? 51.599 48.356 93.757 1.00 47.58 95 ALA B N 1
ATOM 2870 C CA . ALA B 1 95 ? 52.651 47.738 94.555 1.00 45.57 95 ALA B CA 1
ATOM 2871 C C . ALA B 1 95 ? 52.153 46.775 95.631 1.00 45.69 95 ALA B C 1
ATOM 2872 O O . ALA B 1 95 ? 52.753 45.732 95.860 1.00 44.35 95 ALA B O 1
ATOM 2874 N N . SER B 1 96 ? 51.055 47.124 96.288 1.00 45.94 96 SER B N 1
ATOM 2875 C CA . SER B 1 96 ? 50.503 46.286 97.351 1.00 47.17 96 SER B CA 1
ATOM 2876 C C . SER B 1 96 ? 49.824 45.023 96.831 1.00 48.42 96 SER B C 1
ATOM 2877 O O . SER B 1 96 ? 49.477 44.130 97.607 1.00 47.79 96 SER B O 1
ATOM 2880 N N . VAL B 1 97 ? 49.636 44.950 95.518 1.00 48.22 97 VAL B N 1
ATOM 2881 C CA . VAL B 1 97 ? 48.934 43.817 94.931 1.00 44.23 97 VAL B CA 1
ATOM 2882 C C . VAL B 1 97 ? 49.804 42.792 94.232 1.00 43.77 97 VAL B C 1
ATOM 2883 O O . VAL B 1 97 ? 49.474 41.609 94.219 1.00 45.86 97 VAL B O 1
ATOM 2887 N N . VAL B 1 98 ? 50.916 43.243 93.669 1.00 44.67 98 VAL B N 1
ATOM 2888 C CA . VAL B 1 98 ? 51.788 42.363 92.907 1.00 46.63 98 VAL B CA 1
ATOM 2889 C C . VAL B 1 98 ? 52.752 41.439 93.661 1.00 48.17 98 VAL B C 1
ATOM 2890 O O . VAL B 1 98 ? 53.489 40.673 93.030 1.00 51.65 98 VAL B O 1
ATOM 2894 N N A HIS B 1 99 ? 52.730 41.500 94.990 0.50 47.51 99 HIS B N 1
ATOM 2895 N N B HIS B 1 99 ? 52.739 41.505 94.987 0.50 48.63 99 HIS B N 1
ATOM 2896 C CA A HIS B 1 99 ? 53.619 40.679 95.816 0.50 46.45 99 HIS B CA 1
ATOM 2897 C CA B HIS B 1 99 ? 53.620 40.684 95.812 0.50 48.46 99 HIS B CA 1
ATOM 2898 C C A HIS B 1 99 ? 53.555 39.199 95.501 0.50 46.33 99 HIS B C 1
ATOM 2899 C C B HIS B 1 99 ? 53.554 39.199 95.487 0.50 47.62 99 HIS B C 1
ATOM 2900 O O A HIS B 1 99 ? 54.547 38.493 95.631 0.50 44.51 99 HIS B O 1
ATOM 2901 O O B HIS B 1 99 ? 54.560 38.500 95.572 0.50 45.71 99 HIS B O 1
ATOM 2914 N N . SER B 1 100 ? 52.382 38.717 95.109 1.00 49.99 100 SER B N 1
ATOM 2915 C CA . SER B 1 100 ? 52.253 37.304 94.791 1.00 54.34 100 SER B CA 1
ATOM 2916 C C . SER B 1 100 ? 51.401 37.004 93.556 1.00 54.99 100 SER B C 1
ATOM 2917 O O . SER B 1 100 ? 50.917 35.881 93.380 1.00 55.04 100 SER B O 1
ATOM 2920 N N . THR B 1 101 ? 51.237 37.998 92.688 1.00 49.59 101 THR B N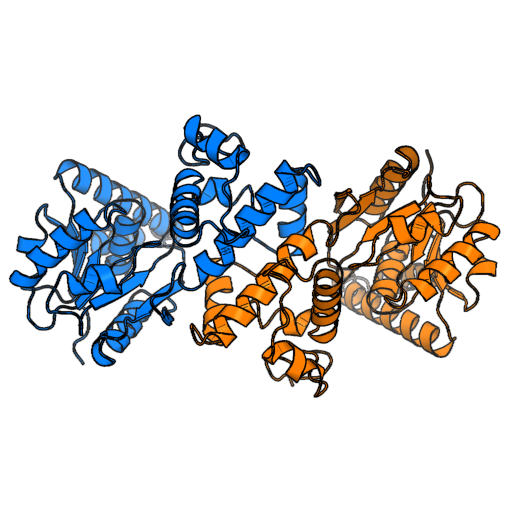 1
ATOM 2921 C CA . THR B 1 101 ? 50.449 37.800 91.474 1.00 45.51 101 THR B CA 1
ATOM 2922 C C . THR B 1 101 ? 51.289 37.027 90.451 1.00 45.53 101 THR B C 1
ATOM 2923 O O . THR B 1 101 ? 52.529 37.092 90.467 1.00 42.10 101 THR B O 1
ATOM 2927 N N . ASP B 1 102 ? 50.607 36.283 89.577 1.00 42.75 102 ASP B N 1
ATOM 2928 C CA . ASP B 1 102 ? 51.270 35.489 88.545 1.00 36.76 102 ASP B CA 1
ATOM 2929 C C . ASP B 1 102 ? 51.556 36.292 87.295 1.00 36.11 102 ASP B C 1
ATOM 2930 O O . ASP B 1 102 ? 52.513 36.032 86.582 1.00 35.28 102 ASP B O 1
ATOM 2935 N N . LEU B 1 103 ? 50.724 37.286 87.036 1.00 39.59 103 LEU B N 1
ATOM 2936 C CA . LEU B 1 103 ? 50.881 38.085 85.834 1.00 30.51 103 LEU B CA 1
ATOM 2937 C C . LEU B 1 103 ? 50.370 39.492 85.997 1.00 32.02 103 LEU B C 1
ATOM 2938 O O . LEU B 1 103 ? 49.331 39.736 86.606 1.00 34.25 103 LEU B O 1
ATOM 2943 N N . VAL B 1 104 ? 51.119 40.429 85.449 1.00 35.96 104 VAL B N 1
ATOM 2944 C CA . VAL B 1 104 ? 50.710 41.815 85.473 1.00 35.96 104 VAL B CA 1
ATOM 2945 C C . VAL B 1 104 ? 50.493 42.175 84.012 1.00 39.43 104 VAL B C 1
ATOM 2946 O O . VAL B 1 104 ? 51.392 41.990 83.184 1.00 41.00 104 VAL B O 1
ATOM 2950 N N . VAL B 1 105 ? 49.287 42.626 83.678 1.00 37.11 105 VAL B N 1
ATOM 2951 C CA . VAL B 1 105 ? 49.018 43.058 82.319 1.00 31.50 105 VAL B CA 1
ATOM 2952 C C . VAL B 1 105 ? 48.783 44.548 82.495 1.00 33.27 105 VAL B C 1
ATOM 2953 O O . VAL B 1 105 ? 47.949 44.961 83.300 1.00 35.75 105 VAL B O 1
ATOM 2957 N N . GLU B 1 106 ? 49.542 45.356 81.773 1.00 33.42 106 GLU B N 1
ATOM 2958 C CA . GLU B 1 106 ? 49.421 46.799 81.875 1.00 37.64 106 GLU B CA 1
ATOM 2959 C C . GLU B 1 106 ? 48.713 47.418 80.680 1.00 41.32 106 GLU B C 1
ATOM 2960 O O . GLU B 1 106 ? 49.001 47.084 79.533 1.00 41.69 106 GLU B O 1
ATOM 2966 N N . ALA B 1 107 ? 47.793 48.331 80.963 1.00 41.66 107 ALA B N 1
ATOM 2967 C CA . ALA B 1 107 ? 47.035 49.012 79.926 1.00 40.84 107 ALA B CA 1
ATOM 2968 C C . ALA B 1 107 ? 46.746 50.429 80.388 1.00 45.11 107 ALA B C 1
ATOM 2969 O O . ALA B 1 107 ? 45.586 50.824 80.504 1.00 49.29 107 ALA B O 1
ATOM 2971 N N . ILE B 1 108 ? 47.797 51.190 80.667 1.00 45.74 108 ILE B N 1
ATOM 2972 C CA . ILE B 1 108 ? 47.628 52.563 81.114 1.00 44.84 108 ILE B CA 1
ATOM 2973 C C . ILE B 1 108 ? 47.914 53.535 79.971 1.00 48.90 108 ILE B C 1
ATOM 2974 O O . ILE B 1 108 ? 48.105 53.121 78.830 1.00 48.12 108 ILE B O 1
ATOM 2979 N N . VAL B 1 109 ? 47.938 54.826 80.289 1.00 54.26 109 VAL B N 1
ATOM 2980 C CA . VAL B 1 109 ? 48.213 55.870 79.305 1.00 56.00 109 VAL B CA 1
ATOM 2981 C C . VAL B 1 109 ? 49.440 55.520 78.470 1.00 60.01 109 VAL B C 1
ATOM 2982 O O . VAL B 1 109 ? 50.467 55.096 79.001 1.00 58.00 109 VAL B O 1
ATOM 2986 N N . GLU B 1 110 ? 49.319 55.711 77.160 1.00 64.11 110 GLU B N 1
ATOM 2987 C CA . GLU B 1 110 ? 50.384 55.408 76.208 1.00 66.13 110 GLU B CA 1
ATOM 2988 C C . GLU B 1 110 ? 51.594 56.350 76.332 1.00 68.05 110 GLU B C 1
ATOM 2989 O O . GLU B 1 110 ? 52.027 56.949 75.351 1.00 68.90 110 GLU B O 1
ATOM 2995 N N . ASN B 1 111 ? 52.131 56.472 77.544 1.00 72.55 111 ASN B N 1
ATOM 2996 C CA . ASN B 1 111 ? 53.293 57.323 77.809 1.00 72.92 111 ASN B CA 1
ATOM 2997 C C . ASN B 1 111 ? 54.434 56.430 78.286 1.00 70.67 111 ASN B C 1
ATOM 2998 O O . ASN B 1 111 ? 54.343 55.802 79.341 1.00 70.83 111 ASN B O 1
ATOM 3003 N N . LEU B 1 112 ? 55.513 56.387 77.515 1.00 68.73 112 LEU B N 1
ATOM 3004 C CA . LEU B 1 112 ? 56.641 55.530 77.844 1.00 67.75 112 LEU B CA 1
ATOM 3005 C C . LEU B 1 112 ? 57.241 55.817 79.219 1.00 67.52 112 LEU B C 1
ATOM 3006 O O . LEU B 1 112 ? 57.523 54.891 79.982 1.00 65.21 112 LEU B O 1
ATOM 3011 N N . LYS B 1 113 ? 57.430 57.090 79.541 1.00 69.98 113 LYS B N 1
ATOM 3012 C CA . LYS B 1 113 ? 57.995 57.453 80.839 1.00 74.73 113 LYS B CA 1
ATOM 3013 C C . LYS B 1 113 ? 57.163 56.838 81.964 1.00 75.65 113 LYS B C 1
ATOM 3014 O O . LYS B 1 113 ? 57.675 56.074 82.790 1.00 77.31 113 LYS B O 1
ATOM 3020 N N . VAL B 1 114 ? 55.876 57.179 81.981 1.00 73.85 114 VAL B N 1
ATOM 3021 C CA . VAL B 1 114 ? 54.945 56.674 82.987 1.00 69.39 114 VAL B CA 1
ATOM 3022 C C . VAL B 1 114 ? 54.990 55.148 83.064 1.00 65.99 114 VAL B C 1
ATOM 3023 O O . VAL B 1 114 ? 55.084 54.575 84.150 1.00 60.57 114 VAL B O 1
ATOM 3027 N N . LYS B 1 115 ? 54.925 54.485 81.914 1.00 63.22 115 LYS B N 1
ATOM 3028 C CA . LYS B 1 115 ? 54.983 53.031 81.913 1.00 63.02 115 LYS B CA 1
ATOM 3029 C C . LYS B 1 115 ? 56.261 52.546 82.591 1.00 65.78 115 LYS B C 1
ATOM 3030 O O . LYS B 1 115 ? 56.208 51.745 83.528 1.00 67.75 115 LYS B O 1
ATOM 3036 N N . ASN B 1 116 ? 57.409 53.036 82.127 1.00 66.02 116 ASN B N 1
ATOM 3037 C CA . ASN B 1 116 ? 58.680 52.629 82.706 1.00 64.04 116 ASN B CA 1
ATOM 3038 C C . ASN B 1 116 ? 58.728 52.842 84.208 1.00 64.79 116 ASN B C 1
ATOM 3039 O O . ASN B 1 116 ? 59.074 51.926 84.954 1.00 64.24 116 ASN B O 1
ATOM 3044 N N . GLU B 1 117 ? 58.387 54.042 84.661 1.00 64.19 117 GLU B N 1
ATOM 3045 C CA . GLU B 1 117 ? 58.407 54.293 86.093 1.00 67.79 117 GLU B CA 1
ATOM 3046 C C . GLU B 1 117 ? 57.568 53.225 86.765 1.00 68.63 117 GLU B C 1
ATOM 3047 O O . GLU B 1 117 ? 57.979 52.632 87.763 1.00 73.03 117 GLU B O 1
ATOM 3053 N N . LEU B 1 118 ? 56.385 52.985 86.204 1.00 66.39 118 LEU B N 1
ATOM 3054 C CA . LEU B 1 118 ? 55.469 51.994 86.749 1.00 59.55 118 LEU B CA 1
ATOM 3055 C C . LEU B 1 118 ? 56.126 50.632 86.866 1.00 57.26 118 LEU B C 1
ATOM 3056 O O . LEU B 1 118 ? 56.220 50.091 87.964 1.00 55.33 118 LEU B O 1
ATOM 3061 N N . PHE B 1 119 ? 56.593 50.077 85.750 1.00 58.52 119 PHE B N 1
ATOM 3062 C CA . PHE B 1 119 ? 57.231 48.766 85.812 1.00 64.43 119 PHE B CA 1
ATOM 3063 C C . PHE B 1 119 ? 58.520 48.716 86.628 1.00 67.47 119 PHE B C 1
ATOM 3064 O O . PHE B 1 119 ? 58.770 47.729 87.324 1.00 72.81 119 PHE B O 1
ATOM 3072 N N . LYS B 1 120 ? 59.337 49.764 86.551 1.00 67.12 120 LYS B N 1
ATOM 3073 C CA . LYS B 1 120 ? 60.586 49.803 87.314 1.00 67.82 120 LYS B CA 1
ATOM 3074 C C . LYS B 1 120 ? 60.261 49.668 88.807 1.00 65.58 120 LYS B C 1
ATOM 3075 O O . LYS B 1 120 ? 60.924 48.931 89.545 1.00 61.55 120 LYS B O 1
ATOM 3081 N N . ARG B 1 121 ? 59.219 50.371 89.237 1.00 61.72 121 ARG B N 1
ATOM 3082 C CA . ARG B 1 121 ? 58.789 50.327 90.624 1.00 58.80 121 ARG B CA 1
ATOM 3083 C C . ARG B 1 121 ? 58.235 48.942 90.972 1.00 57.79 121 ARG B C 1
ATOM 3084 O O . ARG B 1 121 ? 58.644 48.343 91.966 1.00 62.26 121 ARG B O 1
ATOM 3092 N N . LEU B 1 122 ? 57.320 48.431 90.146 1.00 54.94 122 LEU B N 1
ATOM 3093 C CA . LEU B 1 122 ? 56.709 47.119 90.379 1.00 48.90 122 LEU B CA 1
ATOM 3094 C C . LEU B 1 122 ? 57.683 45.954 90.339 1.00 49.32 122 LEU B C 1
ATOM 3095 O O . LEU B 1 122 ? 57.456 44.924 90.975 1.00 50.14 122 LEU B O 1
ATOM 3100 N N . ASP B 1 123 ? 58.762 46.103 89.580 1.00 49.62 123 ASP B N 1
ATOM 3101 C CA . ASP B 1 123 ? 59.741 45.028 89.473 1.00 52.40 123 ASP B CA 1
ATOM 3102 C C . ASP B 1 123 ? 60.296 44.673 90.855 1.00 51.03 123 ASP B C 1
ATOM 3103 O O . ASP B 1 123 ? 60.603 43.514 91.144 1.00 50.69 123 ASP B O 1
ATOM 3108 N N . LYS B 1 124 ? 60.378 45.681 91.714 1.00 48.98 124 LYS B N 1
ATOM 3109 C CA . LYS B 1 124 ? 60.886 45.519 93.065 1.00 50.31 124 LYS B CA 1
ATOM 3110 C C . LYS B 1 124 ? 59.873 44.868 94.012 1.00 56.19 124 LYS B C 1
ATOM 3111 O O . LYS B 1 124 ? 60.243 44.386 95.081 1.00 60.78 124 LYS B O 1
ATOM 3117 N N . ARG B 1 125 ? 58.600 44.842 93.622 1.00 58.03 125 ARG B N 1
ATOM 3118 C CA . ARG B 1 125 ? 57.553 44.259 94.470 1.00 52.61 125 ARG B CA 1
ATOM 3119 C C . ARG B 1 125 ? 57.054 42.884 94.056 1.00 49.41 125 ARG B C 1
ATOM 3120 O O . ARG B 1 125 ? 56.731 42.057 94.903 1.00 47.88 125 ARG B O 1
ATOM 3128 N N . ALA B 1 126 ? 56.966 42.655 92.753 1.00 47.32 126 ALA B N 1
ATOM 3129 C CA . ALA B 1 126 ? 56.455 41.392 92.240 1.00 46.99 126 ALA B CA 1
ATOM 3130 C C . ALA B 1 126 ? 57.265 40.179 92.653 1.00 46.01 126 ALA B C 1
ATOM 3131 O O . ALA B 1 126 ? 58.488 40.241 92.762 1.00 45.05 126 ALA B O 1
ATOM 3133 N N . ALA B 1 127 ? 56.568 39.070 92.872 1.00 44.74 127 ALA B N 1
ATOM 3134 C CA . ALA B 1 127 ? 57.217 37.823 93.241 1.00 46.53 127 ALA B CA 1
ATOM 3135 C C . ALA B 1 127 ? 58.190 37.458 92.132 1.00 47.63 127 ALA B C 1
ATOM 3136 O O . ALA B 1 127 ? 58.179 38.057 91.060 1.00 53.00 127 ALA B O 1
ATOM 3138 N N . GLU B 1 128 ? 59.020 36.458 92.387 1.00 50.23 128 GLU B N 1
ATOM 3139 C CA . GLU B 1 128 ? 60.026 36.034 91.427 1.00 49.37 128 GLU B CA 1
ATOM 3140 C C . GLU B 1 128 ? 59.450 35.519 90.102 1.00 46.67 128 GLU B C 1
ATOM 3141 O O . GLU B 1 128 ? 59.871 35.942 89.025 1.00 42.61 128 GLU B O 1
ATOM 3147 N N . HIS B 1 129 ? 58.483 34.612 90.197 1.00 45.69 129 HIS B N 1
ATOM 3148 C CA . HIS B 1 129 ? 57.856 34.006 89.029 1.00 43.56 129 HIS B CA 1
ATOM 3149 C C . HIS B 1 129 ? 56.962 34.954 88.224 1.00 43.28 129 HIS B C 1
ATOM 3150 O O . HIS B 1 129 ? 56.624 34.663 87.080 1.00 48.07 129 HIS B O 1
ATOM 3157 N N . THR B 1 130 ? 56.577 36.079 88.813 1.00 41.09 130 THR B N 1
ATOM 3158 C CA . THR B 1 130 ? 55.690 37.022 88.140 1.00 42.62 130 THR B CA 1
ATOM 3159 C C . THR B 1 130 ? 56.130 37.481 86.747 1.00 46.19 130 THR B C 1
ATOM 3160 O O . THR B 1 130 ? 57.266 37.923 86.545 1.00 47.82 130 THR B O 1
ATOM 3164 N N . ILE B 1 131 ? 55.211 37.378 85.786 1.00 47.84 131 ILE B N 1
ATOM 3165 C CA . ILE B 1 131 ? 55.465 37.803 84.409 1.00 40.91 131 ILE B CA 1
ATOM 3166 C C . ILE B 1 131 ? 54.858 39.191 84.223 1.00 40.59 131 ILE B C 1
ATOM 3167 O O . ILE B 1 131 ? 53.779 39.465 84.745 1.00 43.99 131 ILE B O 1
ATOM 3172 N N . PHE B 1 132 ? 55.573 40.072 83.521 1.00 41.16 132 PHE B N 1
ATOM 3173 C CA . PHE B 1 132 ? 55.112 41.436 83.246 1.00 41.24 132 PHE B CA 1
ATOM 3174 C C . PHE B 1 132 ? 54.767 41.565 81.761 1.00 42.87 132 PHE B C 1
ATOM 3175 O O . PHE B 1 132 ? 55.512 41.091 80.898 1.00 40.25 132 PHE B O 1
ATOM 3183 N N . ALA B 1 133 ? 53.640 42.202 81.458 1.00 44.75 133 ALA B N 1
ATOM 3184 C CA . ALA B 1 133 ? 53.246 42.368 80.063 1.00 44.67 133 ALA B CA 1
ATOM 3185 C C . ALA B 1 133 ? 52.574 43.699 79.766 1.00 41.58 133 ALA B C 1
ATOM 3186 O O . ALA B 1 133 ? 51.820 44.232 80.584 1.00 40.75 133 ALA B O 1
ATOM 3188 N N . SER B 1 134 ? 52.864 44.244 78.590 1.00 41.01 134 SER B N 1
ATOM 3189 C CA . SER B 1 134 ? 52.269 45.508 78.195 1.00 45.06 134 SER B CA 1
ATOM 3190 C C . SER B 1 134 ? 51.286 45.296 77.046 1.00 46.19 134 SER B C 1
ATOM 3191 O O . SER B 1 134 ? 51.472 44.429 76.192 1.00 45.03 134 SER B O 1
ATOM 3194 N N . ASN B 1 135 ? 50.232 46.100 77.049 1.00 47.33 135 ASN B N 1
ATOM 3195 C CA . ASN B 1 135 ? 49.201 46.034 76.031 1.00 49.82 135 ASN B CA 1
ATOM 3196 C C . ASN B 1 135 ? 49.414 47.207 75.086 1.00 55.96 135 ASN B C 1
ATOM 3197 O O . ASN B 1 135 ? 48.606 47.454 74.189 1.00 58.05 135 ASN B O 1
ATOM 3202 N N . THR B 1 136 ? 50.515 47.927 75.303 1.00 60.05 136 THR B N 1
ATOM 3203 C CA . THR B 1 136 ? 50.861 49.087 74.487 1.00 61.48 136 THR B CA 1
ATOM 3204 C C . THR B 1 136 ? 50.820 48.746 73.004 1.00 60.58 136 THR B C 1
ATOM 3205 O O . THR B 1 136 ? 51.162 47.638 72.608 1.00 58.53 136 THR B O 1
ATOM 3209 N N . SER B 1 137 ? 50.392 49.701 72.189 1.00 61.66 137 SER B N 1
ATOM 3210 C CA . SER B 1 137 ? 50.327 49.472 70.752 1.00 62.25 137 SER B CA 1
ATOM 3211 C C . SER B 1 137 ? 51.540 50.063 70.042 1.00 63.61 137 SER B C 1
ATOM 3212 O O . SER B 1 137 ? 52.230 49.365 69.299 1.00 57.47 137 SER B O 1
ATOM 3215 N N . SER B 1 138 ? 51.810 51.342 70.294 1.00 66.63 138 SER B N 1
ATOM 3216 C CA . SER B 1 138 ? 52.928 52.023 69.645 1.00 70.93 138 SER B CA 1
ATOM 3217 C C . SER B 1 138 ? 54.148 52.280 70.531 1.00 74.33 138 SER B C 1
ATOM 3218 O O . SER B 1 138 ? 54.631 53.411 70.610 1.00 78.81 138 SER B O 1
ATOM 3221 N N . LEU B 1 139 ? 54.646 51.245 71.197 1.00 72.81 139 LEU B N 1
ATOM 3222 C CA . LEU B 1 139 ? 55.827 51.397 72.036 1.00 71.42 139 LEU B CA 1
ATOM 3223 C C . LEU B 1 139 ? 56.678 50.136 71.959 1.00 72.64 139 LEU B C 1
ATOM 3224 O O . LEU B 1 139 ? 56.162 49.033 71.771 1.00 73.53 139 LEU B O 1
ATOM 3229 N N . GLN B 1 140 ? 57.988 50.306 72.089 1.00 73.96 140 GLN B N 1
ATOM 3230 C CA . GLN B 1 140 ? 58.909 49.182 72.015 1.00 74.67 140 GLN B CA 1
ATOM 3231 C C . GLN B 1 140 ? 58.915 48.397 73.319 1.00 73.11 140 GLN B C 1
ATOM 3232 O O . GLN B 1 140 ? 59.415 48.872 74.339 1.00 74.59 140 GLN B O 1
ATOM 3238 N N . ILE B 1 141 ? 58.351 47.195 73.285 1.00 68.46 141 ILE B N 1
ATOM 3239 C CA . ILE B 1 141 ? 58.302 46.355 74.470 1.00 63.43 141 ILE B CA 1
ATOM 3240 C C . ILE B 1 141 ? 59.671 46.350 75.140 1.00 62.15 141 ILE B C 1
ATOM 3241 O O . ILE B 1 141 ? 59.777 46.309 76.366 1.00 57.87 141 ILE B O 1
ATOM 3246 N N . THR B 1 142 ? 60.718 46.416 74.327 1.00 60.69 142 THR B N 1
ATOM 3247 C CA . THR B 1 142 ? 62.074 46.420 74.848 1.00 62.37 142 THR B CA 1
ATOM 3248 C C . THR B 1 142 ? 62.350 47.690 75.646 1.00 62.64 142 THR B C 1
ATOM 3249 O O . THR B 1 142 ? 62.951 47.637 76.717 1.00 61.47 142 THR B O 1
ATOM 3253 N N . SER B 1 143 ? 61.901 48.829 75.132 1.00 64.89 143 SER B N 1
ATOM 3254 C CA . SER B 1 143 ? 62.111 50.096 75.823 1.00 67.84 143 SER B CA 1
ATOM 3255 C C . SER B 1 143 ? 61.370 50.142 77.157 1.00 69.49 143 SER B C 1
ATOM 3256 O O . SER B 1 143 ? 61.318 51.181 77.808 1.00 74.46 143 SER B O 1
ATOM 3259 N N . ILE B 1 144 ? 60.790 49.021 77.565 1.00 68.46 144 ILE B N 1
ATOM 3260 C CA . ILE B 1 144 ? 60.066 48.979 78.827 1.00 61.33 144 ILE B CA 1
ATOM 3261 C C . ILE B 1 144 ? 60.620 47.863 79.683 1.00 62.47 144 ILE B C 1
ATOM 3262 O O . ILE B 1 144 ? 60.782 48.017 80.890 1.00 65.39 144 ILE B O 1
ATOM 3267 N N . ALA B 1 145 ? 60.914 46.736 79.049 1.00 62.61 145 ALA B N 1
ATOM 3268 C CA . ALA B 1 145 ? 61.463 45.597 79.760 1.00 66.53 145 ALA B CA 1
ATOM 3269 C C . ALA B 1 145 ? 62.802 45.977 80.380 1.00 69.47 145 ALA B C 1
ATOM 3270 O O . ALA B 1 145 ? 63.124 45.542 81.487 1.00 70.87 145 ALA B O 1
ATOM 3272 N N . ASN B 1 146 ? 63.583 46.786 79.671 1.00 71.38 146 ASN B N 1
ATOM 3273 C CA . ASN B 1 146 ? 64.879 47.199 80.198 1.00 72.44 146 ASN B CA 1
ATOM 3274 C C . ASN B 1 146 ? 64.748 48.124 81.399 1.00 72.70 146 ASN B C 1
ATOM 3275 O O . ASN B 1 146 ? 65.725 48.359 82.113 1.00 76.60 146 ASN B O 1
ATOM 3280 N N . ALA B 1 147 ? 63.548 48.650 81.630 1.00 67.86 147 ALA B N 1
ATOM 3281 C CA . ALA B 1 147 ? 63.337 49.526 82.774 1.00 62.72 147 ALA B CA 1
ATOM 3282 C C . ALA B 1 147 ? 63.310 48.670 84.034 1.00 60.56 147 ALA B C 1
ATOM 3283 O O . ALA B 1 147 ? 63.179 49.183 85.142 1.00 62.08 147 ALA B O 1
ATOM 3285 N N . THR B 1 148 ? 63.438 47.359 83.850 1.00 56.06 148 THR B N 1
ATOM 3286 C CA . THR B 1 148 ? 63.423 46.416 84.958 1.00 53.26 148 THR B CA 1
ATOM 3287 C C . THR B 1 148 ? 64.569 45.438 84.777 1.00 54.35 148 THR B C 1
ATOM 3288 O O . THR B 1 148 ? 65.337 45.545 83.827 1.00 57.32 148 THR B O 1
ATOM 3292 N N . THR B 1 149 ? 64.666 44.472 85.681 1.00 51.28 149 THR B N 1
ATOM 3293 C CA . THR B 1 149 ? 65.715 43.462 85.615 1.00 51.37 149 THR B CA 1
ATOM 3294 C C . THR B 1 149 ? 65.028 42.119 85.467 1.00 52.05 149 THR B C 1
ATOM 3295 O O . THR B 1 149 ? 65.598 41.065 85.740 1.00 53.18 149 THR B O 1
ATOM 3299 N N . ARG B 1 150 ? 63.788 42.186 85.004 1.00 54.27 150 ARG B N 1
ATOM 3300 C CA . ARG B 1 150 ? 62.937 41.024 84.828 1.00 56.65 150 ARG B CA 1
ATOM 3301 C C . ARG B 1 150 ? 62.731 40.732 83.336 1.00 57.65 150 ARG B C 1
ATOM 3302 O O . ARG B 1 150 ? 61.807 40.004 82.961 1.00 59.51 150 ARG B O 1
ATOM 3310 N N . GLN B 1 151 ? 63.606 41.286 82.494 1.00 56.67 151 GLN B N 1
ATOM 3311 C CA . GLN B 1 151 ? 63.510 41.123 81.039 1.00 51.23 151 GLN B CA 1
ATOM 3312 C C . GLN B 1 151 ? 63.161 39.733 80.519 1.00 50.06 151 GLN B C 1
ATOM 3313 O O . GLN B 1 151 ? 62.536 39.612 79.463 1.00 49.43 151 GLN B O 1
ATOM 3319 N N . ASP B 1 152 ? 63.559 38.685 81.234 1.00 51.39 152 ASP B N 1
ATOM 3320 C CA . ASP B 1 152 ? 63.245 37.325 80.792 1.00 53.12 152 ASP B CA 1
ATOM 3321 C C . ASP B 1 152 ? 61.761 37.023 81.004 1.00 54.31 152 ASP B C 1
ATOM 3322 O O . ASP B 1 152 ? 61.201 36.148 80.342 1.00 56.04 152 ASP B O 1
ATOM 3327 N N . ARG B 1 153 ? 61.136 37.736 81.941 1.00 52.43 153 ARG B N 1
ATOM 3328 C CA . ARG B 1 153 ? 59.715 37.551 82.231 1.00 49.87 153 ARG B CA 1
ATOM 3329 C C . ARG B 1 153 ? 58.892 38.745 81.761 1.00 47.23 153 ARG B C 1
ATOM 3330 O O . ARG B 1 153 ? 57.823 39.021 82.300 1.00 46.10 153 ARG B O 1
ATOM 3338 N N . PHE B 1 154 ? 59.394 39.463 80.766 1.00 43.26 154 PHE B N 1
ATOM 3339 C CA . PHE B 1 154 ? 58.667 40.612 80.261 1.00 41.42 154 PHE B CA 1
ATOM 3340 C C . PHE B 1 154 ? 58.315 40.374 78.789 1.00 48.62 154 PHE B C 1
ATOM 3341 O O . PHE B 1 154 ? 59.155 39.934 77.991 1.00 51.96 154 PHE B O 1
ATOM 3349 N N . ALA B 1 155 ? 57.066 40.650 78.433 1.00 48.23 155 ALA B N 1
ATOM 3350 C CA . ALA B 1 155 ? 56.626 40.467 77.059 1.00 40.40 155 ALA B CA 1
ATOM 3351 C C . ALA B 1 155 ? 55.521 41.448 76.752 1.00 40.20 155 ALA B C 1
ATOM 3352 O O . ALA B 1 155 ? 55.120 42.238 77.605 1.00 41.48 155 ALA B O 1
ATOM 3354 N N . GLY B 1 156 ? 55.050 41.415 75.515 1.00 44.45 156 GLY B N 1
ATOM 3355 C CA . GLY B 1 156 ? 53.956 42.280 75.128 1.00 41.44 156 GLY B CA 1
ATOM 3356 C C . GLY B 1 156 ? 52.783 41.340 74.974 1.00 41.30 156 GLY B C 1
ATOM 3357 O O . GLY B 1 156 ? 52.972 40.196 74.571 1.00 42.09 156 GLY B O 1
ATOM 3358 N N . LEU B 1 157 ? 51.588 41.794 75.333 1.00 40.93 157 LEU B N 1
ATOM 3359 C CA . LEU B 1 157 ? 50.373 40.984 75.200 1.00 41.12 157 LEU B CA 1
ATOM 3360 C C . LEU B 1 157 ? 49.372 42.032 74.734 1.00 43.72 157 LEU B C 1
ATOM 3361 O O . LEU B 1 157 ? 48.755 42.716 75.540 1.00 43.07 157 LEU B O 1
ATOM 3366 N N . HIS B 1 158 ? 49.240 42.157 73.417 1.00 45.65 158 HIS B N 1
ATOM 3367 C CA . HIS B 1 158 ? 48.390 43.165 72.800 1.00 48.99 158 HIS B CA 1
ATOM 3368 C C . HIS B 1 158 ? 46.998 42.650 72.417 1.00 49.63 158 HIS B C 1
ATOM 3369 O O . HIS B 1 158 ? 46.866 41.780 71.552 1.00 48.24 158 HIS B O 1
ATOM 3376 N N . PHE B 1 159 ? 45.973 43.188 73.085 1.00 48.55 159 PHE B N 1
ATOM 3377 C CA . PHE B 1 159 ? 44.574 42.801 72.850 1.00 49.99 159 PHE B CA 1
ATOM 3378 C C . PHE B 1 159 ? 43.852 43.781 71.916 1.00 52.88 159 PHE B C 1
ATOM 3379 O O . PHE B 1 159 ? 44.351 44.875 71.638 1.00 54.94 159 PHE B O 1
ATOM 3387 N N . PHE B 1 160 ? 42.663 43.400 71.452 1.00 52.40 160 PHE B N 1
ATOM 3388 C CA . PHE B 1 160 ? 41.896 44.277 70.569 1.00 47.85 160 PHE B CA 1
ATOM 3389 C C . PHE B 1 160 ? 40.488 44.599 71.062 1.00 45.31 160 PHE B C 1
ATOM 3390 O O . PHE B 1 160 ? 39.783 43.746 71.594 1.00 42.68 160 PHE B O 1
ATOM 3398 N N . ASN B 1 161 ? 40.091 45.851 70.879 1.00 48.56 161 ASN B N 1
ATOM 3399 C CA . ASN B 1 161 ? 38.779 46.316 71.305 1.00 50.65 161 ASN B CA 1
ATOM 3400 C C . ASN B 1 161 ? 37.651 45.877 70.389 1.00 51.03 161 ASN B C 1
ATOM 3401 O O . ASN B 1 161 ? 37.764 45.983 69.168 1.00 52.05 161 ASN B O 1
ATOM 3406 N N . PRO B 1 162 ? 36.546 45.365 70.965 1.00 51.19 162 PRO B N 1
ATOM 3407 C CA . PRO B 1 162 ? 36.247 45.141 72.385 1.00 46.17 162 PRO B CA 1
ATOM 3408 C C . PRO B 1 162 ? 36.932 43.858 72.845 1.00 44.82 162 PRO B C 1
ATOM 3409 O O . PRO B 1 162 ? 36.730 42.799 72.245 1.00 45.05 162 PRO B O 1
ATOM 3413 N N . VAL B 1 163 ? 37.712 43.931 73.921 1.00 41.30 163 VAL B N 1
ATOM 3414 C CA . VAL B 1 163 ? 38.419 42.745 74.386 1.00 38.63 163 VAL B CA 1
ATOM 3415 C C . VAL B 1 163 ? 37.551 41.501 74.561 1.00 37.09 163 VAL B C 1
ATOM 3416 O O . VAL B 1 163 ? 37.963 40.407 74.201 1.00 34.66 163 VAL B O 1
ATOM 3420 N N . PRO B 1 164 ? 36.365 41.627 75.170 1.00 39.75 164 PRO B N 1
ATOM 3421 C CA . PRO B 1 164 ? 35.567 40.401 75.301 1.00 42.65 164 PRO B CA 1
ATOM 3422 C C . PRO B 1 164 ? 35.025 39.822 73.974 1.00 46.04 164 PRO B C 1
ATOM 3423 O O . PRO B 1 164 ? 34.575 38.672 73.931 1.00 46.27 164 PRO B O 1
ATOM 3427 N N . VAL B 1 165 ? 35.100 40.597 72.884 1.00 46.04 165 VAL B N 1
ATOM 3428 C CA . VAL B 1 165 ? 34.599 40.145 71.578 1.00 45.35 165 VAL B CA 1
ATOM 3429 C C . VAL B 1 165 ? 35.771 39.663 70.712 1.00 44.77 165 VAL B C 1
ATOM 3430 O O . VAL B 1 165 ? 35.756 38.536 70.200 1.00 45.90 165 VAL B O 1
ATOM 3434 N N . MET B 1 166 ? 36.764 40.519 70.524 1.00 39.76 166 MET B N 1
ATOM 3435 C CA . MET B 1 166 ? 37.921 40.203 69.703 1.00 39.45 166 MET B CA 1
ATOM 3436 C C . MET B 1 166 ? 38.699 39.014 70.265 1.00 41.91 166 MET B C 1
ATOM 3437 O O . MET B 1 166 ? 39.258 39.084 71.362 1.00 46.01 166 MET B O 1
ATOM 3442 N N . LYS B 1 167 ? 38.738 37.922 69.513 1.00 42.22 167 LYS B N 1
ATOM 3443 C CA . LYS B 1 167 ? 39.431 36.713 69.946 1.00 44.60 167 LYS B CA 1
ATOM 3444 C C . LYS B 1 167 ? 40.946 36.658 69.724 1.00 43.78 167 LYS B C 1
ATOM 3445 O O . LYS B 1 167 ? 41.626 35.762 70.236 1.00 42.84 167 LYS B O 1
ATOM 3451 N N . LEU B 1 168 ? 41.476 37.616 68.977 1.00 44.73 168 LEU B N 1
ATOM 3452 C CA . LEU B 1 168 ? 42.904 37.633 68.678 1.00 44.27 168 LEU B CA 1
ATOM 3453 C C . LEU B 1 168 ? 43.760 38.257 69.772 1.00 45.04 168 LEU B C 1
ATOM 3454 O O . LEU B 1 168 ? 43.364 39.227 70.417 1.00 47.44 168 LEU B O 1
ATOM 3459 N N . VAL B 1 169 ? 44.941 37.691 69.980 1.00 44.01 169 VAL B N 1
ATOM 3460 C CA . VAL B 1 169 ? 45.869 38.277 70.929 1.00 46.73 169 VAL B CA 1
ATOM 3461 C C . VAL B 1 169 ? 47.289 38.126 70.368 1.00 44.28 169 VAL B C 1
ATOM 3462 O O . VAL B 1 169 ? 47.711 37.040 69.983 1.00 39.99 169 VAL B O 1
ATOM 3466 N N . GLU B 1 170 ? 47.993 39.246 70.271 1.00 43.78 170 GLU B N 1
ATOM 3467 C CA . GLU B 1 170 ? 49.358 39.247 69.768 1.00 45.69 170 GLU B CA 1
ATOM 3468 C C . GLU B 1 170 ? 50.327 39.113 70.945 1.00 48.28 170 GLU B C 1
ATOM 3469 O O . GLU B 1 170 ? 50.408 40.011 71.784 1.00 46.68 170 GLU B O 1
ATOM 3475 N N . VAL B 1 171 ? 51.039 37.990 71.012 1.00 48.75 171 VAL B N 1
ATOM 3476 C CA . VAL B 1 171 ? 52.019 37.752 72.079 1.00 48.61 171 VAL B CA 1
ATOM 3477 C C . VAL B 1 171 ? 53.380 38.249 71.576 1.00 49.86 171 VAL B C 1
ATOM 3478 O O . VAL B 1 171 ? 54.037 37.585 70.779 1.00 46.32 171 VAL B O 1
ATOM 3482 N N . ILE B 1 172 ? 53.797 39.420 72.042 1.00 54.00 172 ILE B N 1
ATOM 3483 C CA . ILE B 1 172 ? 55.059 40.001 71.607 1.00 56.52 172 ILE B CA 1
ATOM 3484 C C . ILE B 1 172 ? 56.246 39.606 72.479 1.00 57.65 172 ILE B C 1
ATOM 3485 O O . ILE B 1 172 ? 56.329 39.975 73.651 1.00 57.41 172 ILE B O 1
ATOM 3490 N N . LYS B 1 173 ? 57.162 38.855 71.877 1.00 59.62 173 LYS B N 1
ATOM 3491 C CA . LYS B 1 173 ? 58.369 38.363 72.543 1.00 59.40 173 LYS B CA 1
ATOM 3492 C C . LYS B 1 173 ? 59.599 39.183 72.123 1.00 59.34 173 LYS B C 1
ATOM 3493 O O . LYS B 1 173 ? 59.776 39.472 70.942 1.00 59.23 173 LYS B O 1
ATOM 3499 N N . THR B 1 174 ? 60.434 39.580 73.082 1.00 61.55 174 THR B N 1
ATOM 3500 C CA . THR B 1 174 ? 61.647 40.340 72.749 1.00 62.51 174 THR B CA 1
ATOM 3501 C C . THR B 1 174 ? 62.822 39.367 72.765 1.00 60.13 174 THR B C 1
ATOM 3502 O O . THR B 1 174 ? 62.683 38.227 73.217 1.00 57.91 174 THR B O 1
ATOM 3506 N N . PRO B 1 175 ? 63.998 39.802 72.277 1.00 61.09 175 PRO B N 1
ATOM 3507 C CA . PRO B 1 175 ? 65.166 38.912 72.268 1.00 60.50 175 PRO B CA 1
ATOM 3508 C C . PRO B 1 175 ? 65.486 38.345 73.649 1.00 61.04 175 PRO B C 1
ATOM 3509 O O . PRO B 1 175 ? 65.948 37.207 73.772 1.00 57.64 175 PRO B O 1
ATOM 3513 N N . MET B 1 176 ? 65.213 39.142 74.681 1.00 64.22 176 MET B N 1
ATOM 3514 C CA . MET B 1 176 ? 65.468 38.750 76.070 1.00 64.18 176 MET B CA 1
ATOM 3515 C C . MET B 1 176 ? 64.340 37.928 76.689 1.00 62.71 176 MET B C 1
ATOM 3516 O O . MET B 1 176 ? 64.524 37.298 77.731 1.00 61.30 176 MET B O 1
ATOM 3521 N N . THR B 1 177 ? 63.173 37.935 76.053 1.00 60.76 177 THR B N 1
ATOM 3522 C CA . THR B 1 177 ? 62.035 37.202 76.585 1.00 55.15 177 THR B CA 1
ATOM 3523 C C . THR B 1 177 ? 62.235 35.695 76.598 1.00 51.93 177 THR B C 1
ATOM 3524 O O . THR B 1 177 ? 62.594 35.090 75.594 1.00 56.09 177 THR B O 1
ATOM 3528 N N . SER B 1 178 ? 61.991 35.103 77.756 1.00 46.72 178 SER B N 1
ATOM 3529 C CA . SER B 1 178 ? 62.109 33.669 77.957 1.00 44.36 178 SER B CA 1
ATOM 3530 C C . SER B 1 178 ? 61.109 32.884 77.123 1.00 46.81 178 SER B C 1
ATOM 3531 O O . SER B 1 178 ? 60.022 33.372 76.812 1.00 41.88 178 SER B O 1
ATOM 3534 N N . GLN B 1 179 ? 61.479 31.659 76.770 1.00 50.45 179 GLN B N 1
ATOM 3535 C CA . GLN B 1 179 ? 60.589 30.794 76.010 1.00 54.68 179 GLN B CA 1
ATOM 3536 C C . GLN B 1 179 ? 59.514 30.374 77.003 1.00 55.90 179 GLN B C 1
ATOM 3537 O O . GLN B 1 179 ? 58.327 30.334 76.673 1.00 58.51 179 GLN B O 1
ATOM 3543 N N . LYS B 1 180 ? 59.953 30.081 78.228 1.00 57.84 180 LYS B N 1
ATOM 3544 C CA . LYS B 1 180 ? 59.071 29.674 79.320 1.00 58.16 180 LYS B CA 1
ATOM 3545 C C . LYS B 1 180 ? 57.983 30.736 79.516 1.00 55.23 180 LYS B C 1
ATOM 3546 O O . LYS B 1 180 ? 56.804 30.421 79.688 1.00 55.56 180 LYS B O 1
ATOM 3552 N N . THR B 1 181 ? 58.402 31.994 79.485 1.00 49.56 181 THR B N 1
ATOM 3553 C CA . THR B 1 181 ? 57.506 33.126 79.628 1.00 44.14 181 THR B CA 1
ATOM 3554 C C . THR B 1 181 ? 56.545 33.209 78.436 1.00 47.81 181 THR B C 1
ATOM 3555 O O . THR B 1 181 ? 55.370 33.559 78.588 1.00 47.53 181 THR B O 1
ATOM 3559 N N . PHE B 1 182 ? 57.065 32.880 77.257 1.00 49.88 182 PHE B N 1
ATOM 3560 C CA . PHE B 1 182 ? 56.303 32.899 76.009 1.00 48.60 182 PHE B CA 1
ATOM 3561 C C . PHE B 1 182 ? 55.180 31.879 76.049 1.00 45.99 182 PHE B C 1
ATOM 3562 O O . PHE B 1 182 ? 54.019 32.201 75.813 1.00 47.76 182 PHE B O 1
ATOM 3570 N N . GLU B 1 183 ? 55.542 30.640 76.339 1.00 44.72 183 GLU B N 1
ATOM 3571 C CA . GLU B 1 183 ? 54.569 29.570 76.390 1.00 49.08 183 GLU B CA 1
ATOM 3572 C C . GLU B 1 183 ? 53.562 29.776 77.506 1.00 49.67 183 GLU B C 1
ATOM 3573 O O . GLU B 1 183 ? 52.469 29.217 77.474 1.00 57.53 183 GLU B O 1
ATOM 3579 N N . SER B 1 184 ? 53.921 30.581 78.494 1.00 47.02 184 SER B N 1
ATOM 3580 C CA . SER B 1 184 ? 53.005 30.831 79.589 1.00 46.28 184 SER B CA 1
ATOM 3581 C C . SER B 1 184 ? 51.943 31.820 79.113 1.00 45.44 184 SER B C 1
ATOM 3582 O O . SER B 1 184 ? 50.765 31.691 79.435 1.00 44.50 184 SER B O 1
ATOM 3585 N N . LEU B 1 185 ? 52.373 32.812 78.344 1.00 45.40 185 LEU B N 1
ATOM 3586 C CA . LEU B 1 185 ? 51.455 33.803 77.823 1.00 40.54 185 LEU B CA 1
ATOM 3587 C C . LEU B 1 185 ? 50.555 33.182 76.766 1.00 40.22 185 LEU B C 1
ATOM 3588 O O . LEU B 1 185 ? 49.387 33.547 76.658 1.00 42.76 185 LEU B O 1
ATOM 3593 N N . VAL B 1 186 ? 51.088 32.229 76.007 1.00 35.32 186 VAL B N 1
ATOM 3594 C CA . VAL B 1 186 ? 50.291 31.548 75.000 1.00 39.78 186 VAL B CA 1
ATOM 3595 C C . VAL B 1 186 ? 49.218 30.708 75.690 1.00 40.49 186 VAL B C 1
ATOM 3596 O O . VAL B 1 186 ? 48.061 30.699 75.269 1.00 41.16 186 VAL B O 1
ATOM 3600 N N . ASP B 1 187 ? 49.610 30.000 76.746 1.00 42.21 187 ASP B N 1
ATOM 3601 C CA . ASP B 1 187 ? 48.668 29.172 77.499 1.00 41.77 187 ASP B CA 1
ATOM 3602 C C . ASP B 1 187 ? 47.579 30.034 78.125 1.00 38.40 187 ASP B C 1
ATOM 3603 O O . ASP B 1 187 ? 46.416 29.640 78.152 1.00 41.35 187 ASP B O 1
ATOM 3608 N N . PHE B 1 188 ? 47.967 31.206 78.629 1.00 37.34 188 PHE B N 1
ATOM 3609 C CA . PHE B 1 188 ? 47.029 32.136 79.255 1.00 34.26 188 PHE B CA 1
ATOM 3610 C C . PHE B 1 188 ? 46.044 32.665 78.217 1.00 37.15 188 PHE B C 1
ATOM 3611 O O . PHE B 1 188 ? 44.839 32.759 78.476 1.00 35.24 188 PHE B O 1
ATOM 3619 N N . SER B 1 189 ? 46.574 33.027 77.048 1.00 38.62 189 SER B N 1
ATOM 3620 C CA . SER B 1 189 ? 45.753 33.537 75.954 1.00 40.43 189 SER B CA 1
ATOM 3621 C C . SER B 1 189 ? 44.667 32.517 75.604 1.00 39.02 189 SER B C 1
ATOM 3622 O O . SER B 1 189 ? 43.494 32.866 75.444 1.00 42.07 189 SER B O 1
ATOM 3625 N N . LYS B 1 190 ? 45.055 31.256 75.493 1.00 36.28 190 LYS B N 1
ATOM 3626 C CA . LYS B 1 190 ? 44.090 30.222 75.192 1.00 37.03 190 LYS B CA 1
ATOM 3627 C C . LYS B 1 190 ? 43.100 30.071 76.346 1.00 39.29 190 LYS B C 1
ATOM 3628 O O . LYS B 1 190 ? 41.913 29.826 76.122 1.00 42.13 190 LYS B O 1
ATOM 3634 N N . ALA B 1 191 ? 43.590 30.229 77.576 1.00 40.46 191 ALA B N 1
ATOM 3635 C CA . ALA B 1 191 ? 42.741 30.116 78.761 1.00 37.18 191 ALA B CA 1
ATOM 3636 C C . ALA B 1 191 ? 41.678 31.206 78.718 1.00 35.29 191 ALA B C 1
ATOM 3637 O O . ALA B 1 191 ? 40.567 31.019 79.206 1.00 38.00 191 ALA B O 1
ATOM 3639 N N . LEU B 1 192 ? 42.037 32.352 78.152 1.00 34.59 192 LEU B N 1
ATOM 3640 C CA . LEU B 1 192 ? 41.105 33.465 78.017 1.00 32.19 192 LEU B CA 1
ATOM 3641 C C . LEU B 1 192 ? 40.105 33.186 76.895 1.00 34.28 192 LEU B C 1
ATOM 3642 O O . LEU B 1 192 ? 39.197 33.974 76.652 1.00 34.67 192 LEU B O 1
ATOM 3647 N N . GLY B 1 193 ? 40.274 32.053 76.225 1.00 35.81 193 GLY B N 1
ATOM 3648 C CA . GLY B 1 193 ? 39.400 31.714 75.118 1.00 38.38 193 GLY B CA 1
ATOM 3649 C C . GLY B 1 193 ? 39.809 32.480 73.865 1.00 40.00 193 GLY B C 1
ATOM 3650 O O . GLY B 1 193 ? 39.040 32.562 72.905 1.00 41.38 193 GLY B O 1
ATOM 3651 N N . LYS B 1 194 ? 41.019 33.045 73.880 1.00 38.74 194 LYS B N 1
ATOM 3652 C CA . LYS B 1 194 ? 41.535 33.811 72.756 1.00 37.81 194 LYS B CA 1
ATOM 3653 C C . LYS B 1 194 ? 42.422 32.960 71.867 1.00 42.12 194 LYS B C 1
ATOM 3654 O O . LYS B 1 194 ? 42.676 31.788 72.155 1.00 42.05 194 LYS B O 1
ATOM 3660 N N . HIS B 1 195 ? 42.887 33.560 70.775 1.00 46.34 195 HIS B N 1
ATOM 3661 C CA . HIS B 1 195 ? 43.747 32.877 69.815 1.00 49.47 195 HIS B CA 1
ATOM 3662 C C . HIS B 1 195 ? 45.021 33.720 69.652 1.00 48.25 195 HIS B C 1
ATOM 3663 O O . HIS B 1 195 ? 45.014 34.785 69.017 1.00 45.54 195 HIS B O 1
ATOM 3670 N N . PRO B 1 196 ? 46.120 33.279 70.296 1.00 47.54 196 PRO B N 1
ATOM 3671 C CA . PRO B 1 196 ? 47.414 33.959 70.256 1.00 45.28 196 PRO B CA 1
ATOM 3672 C C . PRO B 1 196 ? 48.257 33.731 69.003 1.00 41.23 196 PRO B C 1
ATOM 3673 O O . PRO B 1 196 ? 48.346 32.623 68.481 1.00 35.47 196 PRO B O 1
ATOM 3677 N N . VAL B 1 197 ? 48.867 34.805 68.527 1.00 40.67 197 VAL B N 1
ATOM 3678 C CA . VAL B 1 197 ? 49.768 34.724 67.390 1.00 40.59 197 VAL B CA 1
ATOM 3679 C C . VAL B 1 197 ? 51.041 35.361 67.904 1.00 42.93 197 VAL B C 1
ATOM 3680 O O . VAL B 1 197 ? 51.004 36.122 68.871 1.00 42.02 197 VAL B O 1
ATOM 3684 N N . SER B 1 198 ? 52.158 35.054 67.262 1.00 47.71 198 SER B N 1
ATOM 3685 C CA . SER B 1 198 ? 53.447 35.586 67.692 1.00 48.75 198 SER B CA 1
ATOM 3686 C C . SER B 1 198 ? 54.057 36.589 66.715 1.00 47.25 198 SER B C 1
ATOM 3687 O O . SER B 1 198 ? 53.938 36.446 65.501 1.00 47.98 198 SER B O 1
ATOM 3690 N N . CYS B 1 199 ? 54.709 37.607 67.260 1.00 47.13 199 CYS B N 1
ATOM 3691 C CA . CYS B 1 199 ? 55.368 38.621 66.451 1.00 49.73 199 CYS B CA 1
ATOM 3692 C C . CYS B 1 199 ? 56.527 39.184 67.262 1.00 52.84 199 CYS B C 1
ATOM 3693 O O . CYS B 1 199 ? 56.527 39.089 68.488 1.00 55.86 199 CYS B O 1
ATOM 3696 N N . LYS B 1 200 ? 57.515 39.764 66.590 1.00 53.54 200 LYS B N 1
ATOM 3697 C CA . LYS B 1 200 ? 58.658 40.330 67.293 1.00 53.35 200 LYS B CA 1
ATOM 3698 C C . LYS B 1 200 ? 58.365 41.759 67.743 1.00 56.59 200 LYS B C 1
ATOM 3699 O O . LYS B 1 200 ? 57.405 42.373 67.273 1.00 58.19 200 LYS B O 1
ATOM 3705 N N . ASP B 1 201 ? 59.175 42.279 68.666 1.00 57.10 201 ASP B N 1
ATOM 3706 C CA . ASP B 1 201 ? 58.970 43.632 69.179 1.00 58.12 201 ASP B CA 1
ATOM 3707 C C . ASP B 1 201 ? 59.225 44.708 68.118 1.00 61.12 201 ASP B C 1
ATOM 3708 O O . ASP B 1 201 ? 59.947 45.681 68.349 1.00 65.31 201 ASP B O 1
ATOM 3713 N N . THR B 1 202 ? 58.628 44.520 66.948 1.00 59.43 202 THR B N 1
ATOM 3714 C CA . THR B 1 202 ? 58.750 45.473 65.855 1.00 52.94 202 THR B CA 1
ATOM 3715 C C . THR B 1 202 ? 57.504 46.350 65.929 1.00 51.75 202 THR B C 1
ATOM 3716 O O . THR B 1 202 ? 56.424 45.867 66.256 1.00 51.88 202 THR B O 1
ATOM 3720 N N . PRO B 1 203 ? 57.638 47.647 65.617 1.00 49.74 203 PRO B N 1
ATOM 3721 C CA . PRO B 1 203 ? 56.524 48.596 65.653 1.00 49.33 203 PRO B CA 1
ATOM 3722 C C . PRO B 1 203 ? 55.242 48.141 64.941 1.00 49.16 203 PRO B C 1
ATOM 3723 O O . PRO B 1 203 ? 55.281 47.669 63.799 1.00 51.22 203 PRO B O 1
ATOM 3727 N N . GLY B 1 204 ? 54.116 48.280 65.644 1.00 47.45 204 GLY B N 1
ATOM 3728 C CA . GLY B 1 204 ? 52.819 47.903 65.109 1.00 38.74 204 GLY B CA 1
ATOM 3729 C C . GLY B 1 204 ? 52.564 46.412 65.127 1.00 38.36 204 GLY B C 1
ATOM 3730 O O . GLY B 1 204 ? 51.473 45.953 64.777 1.00 40.84 204 GLY B O 1
ATOM 3731 N N . PHE B 1 205 ? 53.571 45.644 65.521 1.00 41.74 205 PHE B N 1
ATOM 3732 C CA . PHE B 1 205 ? 53.429 44.196 65.564 1.00 46.63 205 PHE B CA 1
ATOM 3733 C C . PHE B 1 205 ? 52.852 43.721 64.216 1.00 48.59 205 PHE B C 1
ATOM 3734 O O . PHE B 1 205 ? 53.385 44.059 63.155 1.00 47.66 205 PHE B O 1
ATOM 3742 N N . ILE B 1 206 ? 51.770 42.951 64.234 1.00 46.57 206 ILE B N 1
ATOM 3743 C CA . ILE B 1 206 ? 51.206 42.492 62.971 1.00 40.26 206 ILE B CA 1
ATOM 3744 C C . ILE B 1 206 ? 50.046 43.358 62.521 1.00 39.78 206 ILE B C 1
ATOM 3745 O O . ILE B 1 206 ? 50.146 44.123 61.556 1.00 39.61 206 ILE B O 1
ATOM 3750 N N . VAL B 1 207 ? 48.944 43.256 63.247 1.00 38.85 207 VAL B N 1
ATOM 3751 C CA . VAL B 1 207 ? 47.747 43.975 62.875 1.00 35.81 207 VAL B CA 1
ATOM 3752 C C . VAL B 1 207 ? 47.862 45.458 62.565 1.00 37.07 207 VAL B C 1
ATOM 3753 O O . VAL B 1 207 ? 47.555 45.875 61.445 1.00 39.66 207 VAL B O 1
ATOM 3757 N N . ASN B 1 208 ? 48.280 46.269 63.529 1.00 39.04 208 ASN B N 1
ATOM 3758 C CA . ASN B 1 208 ? 48.374 47.697 63.262 1.00 40.88 208 ASN B CA 1
ATOM 3759 C C . ASN B 1 208 ? 49.470 48.046 62.262 1.00 38.69 208 ASN B C 1
ATOM 3760 O O . ASN B 1 208 ? 49.367 49.041 61.538 1.00 39.41 208 ASN B O 1
ATOM 3765 N N . ARG B 1 209 ? 50.514 47.227 62.216 1.00 36.61 209 ARG B N 1
ATOM 3766 C CA . ARG B 1 209 ? 51.591 47.480 61.272 1.00 36.85 209 ARG B CA 1
ATOM 3767 C C . ARG B 1 209 ? 51.035 47.385 59.857 1.00 35.02 209 ARG B C 1
ATOM 3768 O O . ARG B 1 209 ? 51.409 48.164 58.982 1.00 35.52 209 ARG B O 1
ATOM 3776 N N . LEU B 1 210 ? 50.137 46.431 59.640 1.00 32.96 210 LEU B N 1
ATOM 3777 C CA . LEU B 1 210 ? 49.544 46.237 58.319 1.00 33.47 210 LEU B CA 1
ATOM 3778 C C . LEU B 1 210 ? 48.263 47.020 58.087 1.00 36.34 210 LEU B C 1
ATOM 3779 O O . LEU B 1 210 ? 47.862 47.219 56.940 1.00 40.55 210 LEU B O 1
ATOM 3784 N N . LEU B 1 211 ? 47.629 47.484 59.164 1.00 36.42 211 LEU B N 1
ATOM 3785 C CA . LEU B 1 211 ? 46.380 48.224 59.040 1.00 32.32 211 LEU B CA 1
ATOM 3786 C C . LEU B 1 211 ? 46.517 49.734 59.023 1.00 30.79 211 LEU B C 1
ATOM 3787 O O . LEU B 1 211 ? 45.970 50.392 58.138 1.00 34.81 211 LEU B O 1
ATOM 3792 N N . VAL B 1 212 ? 47.257 50.295 59.976 1.00 30.44 212 VAL B N 1
ATOM 3793 C CA . VAL B 1 212 ? 47.350 51.751 60.055 1.00 32.56 212 VAL B CA 1
ATOM 3794 C C . VAL B 1 212 ? 47.866 52.416 58.786 1.00 33.02 212 VAL B C 1
ATOM 3795 O O . VAL B 1 212 ? 47.249 53.353 58.281 1.00 30.82 212 VAL B O 1
ATOM 3799 N N . PRO B 1 213 ? 49.022 51.968 58.266 1.00 37.33 213 PRO B N 1
ATOM 3800 C CA . PRO B 1 213 ? 49.545 52.568 57.036 1.00 35.17 213 PRO B CA 1
ATOM 3801 C C . PRO B 1 213 ? 48.527 52.513 55.881 1.00 32.16 213 PRO B C 1
ATOM 3802 O O . PRO B 1 213 ? 48.438 53.450 55.078 1.00 30.61 213 PRO B O 1
ATOM 3806 N N . TYR B 1 214 ? 47.759 51.425 55.798 1.00 32.75 214 TYR B N 1
ATOM 3807 C CA . TYR B 1 214 ? 46.721 51.304 54.762 1.00 31.98 214 TYR B CA 1
ATOM 3808 C C . TYR B 1 214 ? 45.673 52.404 54.978 1.00 32.58 214 TYR B C 1
ATOM 3809 O O . TYR B 1 214 ? 45.221 53.042 54.026 1.00 35.60 214 TYR B O 1
ATOM 3818 N N . LEU B 1 215 ? 45.287 52.618 56.238 1.00 33.67 215 LEU B N 1
ATOM 3819 C CA . LEU B 1 215 ? 44.297 53.650 56.571 1.00 29.79 215 LEU B CA 1
ATOM 3820 C C . LEU B 1 215 ? 44.817 55.047 56.203 1.00 28.99 215 LEU B C 1
ATOM 3821 O O . LEU B 1 215 ? 44.068 55.891 55.707 1.00 28.53 215 LEU B O 1
ATOM 3826 N N . MET B 1 216 ? 46.102 55.291 56.432 1.00 32.53 216 MET B N 1
ATOM 3827 C CA . MET B 1 216 ? 46.686 56.586 56.076 1.00 31.42 216 MET B CA 1
ATOM 3828 C C . MET B 1 216 ? 46.690 56.720 54.553 1.00 29.93 216 MET B C 1
ATOM 3829 O O . MET B 1 216 ? 46.461 57.801 54.000 1.00 30.26 216 MET B O 1
ATOM 3834 N N . GLU B 1 217 ? 46.959 55.617 53.864 1.00 31.90 217 GLU B N 1
ATOM 3835 C CA . GLU B 1 217 ? 46.955 55.661 52.409 1.00 32.94 217 GLU B CA 1
ATOM 3836 C C . GLU B 1 217 ? 45.576 56.041 51.895 1.00 34.71 217 GLU B C 1
ATOM 3837 O O . GLU B 1 217 ? 45.460 56.805 50.938 1.00 36.90 217 GLU B O 1
ATOM 3843 N N . ALA B 1 218 ? 44.530 55.514 52.537 1.00 35.66 218 ALA B N 1
ATOM 3844 C CA . ALA B 1 218 ? 43.161 55.835 52.134 1.00 32.13 218 ALA B CA 1
ATOM 3845 C C . ALA B 1 218 ? 42.935 57.339 52.288 1.00 32.68 218 ALA B C 1
ATOM 3846 O O . ALA B 1 218 ? 42.380 57.985 51.402 1.00 36.09 218 ALA B O 1
ATOM 3848 N N . ILE B 1 219 ? 43.362 57.899 53.415 1.00 31.17 219 ILE B N 1
ATOM 3849 C CA . ILE B 1 219 ? 43.214 59.334 53.623 1.00 33.18 219 ILE B CA 1
ATOM 3850 C C . ILE B 1 219 ? 43.943 60.094 52.516 1.00 34.53 219 ILE B C 1
ATOM 3851 O O . ILE B 1 219 ? 43.396 61.047 51.944 1.00 32.42 219 ILE B O 1
ATOM 3856 N N . ARG B 1 220 ? 45.177 59.680 52.215 1.00 32.95 220 ARG B N 1
ATOM 3857 C CA . ARG B 1 220 ? 45.947 60.363 51.172 1.00 33.32 220 ARG B CA 1
ATOM 3858 C C . ARG B 1 220 ? 45.271 60.327 49.796 1.00 33.47 220 ARG B C 1
ATOM 3859 O O . ARG B 1 220 ? 45.331 61.308 49.053 1.00 37.39 220 ARG B O 1
ATOM 3867 N N . LEU B 1 221 ? 44.647 59.201 49.453 1.00 34.59 221 LEU B N 1
ATOM 3868 C CA . LEU B 1 221 ? 43.960 59.064 48.168 1.00 32.96 221 LEU B CA 1
ATOM 3869 C C . LEU B 1 221 ? 42.880 60.134 48.137 1.00 35.14 221 LEU B C 1
ATOM 3870 O O . LEU B 1 221 ? 42.665 60.821 47.124 1.00 32.33 221 LEU B O 1
ATOM 3875 N N . TYR B 1 222 ? 42.198 60.262 49.272 1.00 37.69 222 TYR B N 1
ATOM 3876 C CA . TYR B 1 222 ? 41.139 61.247 49.426 1.00 38.82 222 TYR B CA 1
ATOM 3877 C C . TYR B 1 222 ? 41.713 62.659 49.306 1.00 35.80 222 TYR B C 1
ATOM 3878 O O . TYR B 1 222 ? 41.209 63.463 48.525 1.00 34.50 222 TYR B O 1
ATOM 3887 N N . GLU B 1 223 ? 42.764 62.953 50.067 1.00 35.22 223 GLU B N 1
ATOM 3888 C CA . GLU B 1 223 ? 43.380 64.285 50.035 1.00 36.68 223 GLU B CA 1
ATOM 3889 C C . GLU B 1 223 ? 43.980 64.640 48.673 1.00 39.66 223 GLU B C 1
ATOM 3890 O O . GLU B 1 223 ? 44.279 65.803 48.404 1.00 44.79 223 GLU B O 1
ATOM 3896 N N . ARG B 1 224 ? 44.150 63.646 47.815 1.00 37.30 224 ARG B N 1
ATOM 3897 C CA . ARG B 1 224 ? 44.727 63.884 46.503 1.00 37.11 224 ARG B CA 1
ATOM 3898 C C . ARG B 1 224 ? 43.606 64.321 45.571 1.00 38.65 224 ARG B C 1
ATOM 3899 O O . ARG B 1 224 ? 43.841 64.919 44.519 1.00 44.74 224 ARG B O 1
ATOM 3907 N N . GLY B 1 225 ? 42.377 64.015 45.977 1.00 37.72 225 GLY B N 1
ATOM 3908 C CA . GLY B 1 225 ? 41.215 64.370 45.190 1.00 33.06 225 GLY B CA 1
ATOM 3909 C C . GLY B 1 225 ? 40.845 63.259 44.231 1.00 32.13 225 GLY B C 1
ATOM 3910 O O . GLY B 1 225 ? 40.024 63.463 43.338 1.00 33.61 225 GLY B O 1
ATOM 3911 N N . ASP B 1 226 ? 41.426 62.077 44.423 1.00 32.45 226 ASP B N 1
ATOM 3912 C CA . ASP B 1 226 ? 41.172 60.959 43.520 1.00 33.70 226 ASP B CA 1
ATOM 3913 C C . ASP B 1 226 ? 39.812 60.280 43.639 1.00 37.17 226 ASP B C 1
ATOM 3914 O O . ASP B 1 226 ? 39.320 59.705 42.667 1.00 40.12 226 ASP B O 1
ATOM 3919 N N . ALA B 1 227 ? 39.211 60.334 44.822 1.00 34.74 227 ALA B N 1
ATOM 3920 C CA . ALA B 1 227 ? 37.895 59.734 45.025 1.00 31.94 227 ALA B CA 1
ATOM 3921 C C . ALA B 1 227 ? 37.280 60.284 46.308 1.00 35.70 227 ALA B C 1
ATOM 3922 O O . ALA B 1 227 ? 37.971 60.896 47.116 1.00 34.54 227 ALA B O 1
ATOM 3924 N N . SER B 1 228 ? 35.980 60.072 46.493 1.00 37.07 228 SER B N 1
ATOM 3925 C CA . SER B 1 228 ? 35.318 60.548 47.708 1.00 35.56 228 SER B CA 1
ATOM 3926 C C . SER B 1 228 ? 35.462 59.521 48.827 1.00 36.29 228 SER B C 1
ATOM 3927 O O . SER B 1 228 ? 35.676 58.328 48.582 1.00 37.42 228 SER B O 1
ATOM 3930 N N . LYS B 1 229 ? 35.340 59.991 50.064 1.00 36.34 229 LYS B N 1
ATOM 3931 C CA . LYS B 1 229 ? 35.430 59.111 51.214 1.00 34.03 229 LYS B CA 1
ATOM 3932 C C . LYS B 1 229 ? 34.388 58.011 51.094 1.00 31.53 229 LYS B C 1
ATOM 3933 O O . LYS B 1 229 ? 34.675 56.849 51.372 1.00 29.78 229 LYS B O 1
ATOM 3939 N N . GLU B 1 230 ? 33.190 58.383 50.642 1.00 33.37 230 GLU B N 1
ATOM 3940 C CA . GLU B 1 230 ? 32.090 57.436 50.512 1.00 30.78 230 GLU B CA 1
ATOM 3941 C C . GLU B 1 230 ? 32.407 56.305 49.542 1.00 34.66 230 GLU B C 1
ATOM 3942 O O . GLU B 1 230 ? 32.194 55.121 49.860 1.00 38.28 230 GLU B O 1
ATOM 3948 N N . ASP B 1 231 ? 32.892 56.662 48.353 1.00 31.06 231 ASP B N 1
ATOM 3949 C CA . ASP B 1 231 ? 33.258 55.648 47.368 1.00 31.66 231 ASP B CA 1
ATOM 3950 C C . ASP B 1 231 ? 34.419 54.800 47.866 1.00 30.13 231 ASP B C 1
ATOM 3951 O O . ASP B 1 231 ? 34.413 53.582 47.711 1.00 32.88 231 ASP B O 1
ATOM 3956 N N . ILE B 1 232 ? 35.412 55.428 48.480 1.00 29.19 232 ILE B N 1
ATOM 3957 C CA . ILE B 1 232 ? 36.535 54.644 48.975 1.00 28.14 232 ILE B CA 1
ATOM 3958 C C . ILE B 1 232 ? 36.023 53.613 49.965 1.00 30.69 232 ILE B C 1
ATOM 3959 O O . ILE B 1 232 ? 36.404 52.437 49.926 1.00 30.48 232 ILE B O 1
ATOM 3964 N N . ASP B 1 233 ? 35.136 54.055 50.854 1.00 31.10 233 ASP B N 1
ATOM 3965 C CA . ASP B 1 233 ? 34.580 53.142 51.836 1.00 28.61 233 ASP B CA 1
ATOM 3966 C C . ASP B 1 233 ? 33.823 52.050 51.134 1.00 27.10 233 ASP B C 1
ATOM 3967 O O . ASP B 1 233 ? 33.998 50.882 51.432 1.00 29.07 233 ASP B O 1
ATOM 3972 N N . THR B 1 234 ? 32.988 52.430 50.175 1.00 29.67 234 THR B N 1
ATOM 3973 C CA . THR B 1 234 ? 32.218 51.446 49.448 1.00 28.36 234 THR B CA 1
ATOM 3974 C C . THR B 1 234 ? 33.146 50.510 48.691 1.00 29.67 234 THR B C 1
ATOM 3975 O O . THR B 1 234 ? 32.930 49.295 48.654 1.00 30.76 234 THR B O 1
ATOM 3979 N N . ALA B 1 235 ? 34.186 51.088 48.096 1.00 35.14 235 ALA B N 1
ATOM 3980 C CA . ALA B 1 235 ? 35.148 50.313 47.314 1.00 30.62 235 ALA B CA 1
ATOM 3981 C C . ALA B 1 235 ? 35.763 49.188 48.123 1.00 29.86 235 ALA B C 1
ATOM 3982 O O . ALA B 1 235 ? 35.736 48.029 47.707 1.00 32.83 235 ALA B O 1
ATOM 3984 N N . MET B 1 236 ? 36.303 49.522 49.291 1.00 30.14 236 MET B N 1
ATOM 3985 C CA . MET B 1 236 ? 36.937 48.511 50.117 1.00 28.30 236 MET B CA 1
ATOM 3986 C C . MET B 1 236 ? 35.945 47.500 50.686 1.00 29.37 236 MET B C 1
ATOM 3987 O O . MET B 1 236 ? 36.283 46.329 50.857 1.00 32.32 236 MET B O 1
ATOM 3992 N N . LYS B 1 237 ? 34.716 47.928 50.971 1.00 30.19 237 LYS B N 1
ATOM 3993 C CA . LYS B 1 237 ? 33.737 46.982 51.512 1.00 27.89 237 LYS B CA 1
ATOM 3994 C C . LYS B 1 237 ? 33.313 45.945 50.479 1.00 29.93 237 LYS B C 1
ATOM 3995 O O . LYS B 1 237 ? 33.421 44.740 50.710 1.00 32.67 237 LYS B O 1
ATOM 4001 N N . LEU B 1 238 ? 32.857 46.421 49.326 1.00 31.02 238 LEU B N 1
ATOM 4002 C CA . LEU B 1 238 ? 32.392 45.545 48.268 1.00 30.24 238 LEU B CA 1
ATOM 4003 C C . LEU B 1 238 ? 33.517 44.939 47.428 1.00 32.23 238 LEU B C 1
ATOM 4004 O O . LEU B 1 238 ? 33.407 43.807 46.956 1.00 38.27 238 LEU B O 1
ATOM 4009 N N . GLY B 1 239 ? 34.602 45.680 47.248 1.00 29.76 239 GLY B N 1
ATOM 4010 C CA . GLY B 1 239 ? 35.698 45.174 46.449 1.00 29.36 239 GLY B CA 1
ATOM 4011 C C . GLY B 1 239 ? 36.694 44.319 47.204 1.00 30.97 239 GLY B C 1
ATOM 4012 O O . GLY B 1 239 ? 37.296 43.408 46.621 1.00 32.41 239 GLY B O 1
ATOM 4013 N N . ALA B 1 240 ? 36.874 44.610 48.496 1.00 28.15 240 ALA B N 1
ATOM 4014 C CA . ALA B 1 240 ? 37.813 43.864 49.323 1.00 27.56 240 ALA B CA 1
ATOM 4015 C C . ALA B 1 240 ? 37.117 43.059 50.434 1.00 28.28 240 ALA B C 1
ATOM 4016 O O . ALA B 1 240 ? 37.761 42.316 51.174 1.00 31.05 240 ALA B O 1
ATOM 4018 N N . GLY B 1 241 ? 35.804 43.208 50.545 1.00 30.46 241 GLY B N 1
ATOM 4019 C CA . GLY B 1 241 ? 35.079 42.461 51.559 1.00 31.90 241 GLY B CA 1
ATOM 4020 C C . GLY B 1 241 ? 35.401 42.860 52.992 1.00 32.63 241 GLY B C 1
ATOM 4021 O O . GLY B 1 241 ? 35.285 42.037 53.890 1.00 34.09 241 GLY B O 1
ATOM 4022 N N . TYR B 1 242 ? 35.817 44.104 53.214 1.00 31.70 242 TYR B N 1
ATOM 4023 C CA . TYR B 1 242 ? 36.126 44.560 54.572 1.00 33.61 242 TYR B CA 1
ATOM 4024 C C . TYR B 1 242 ? 34.813 44.931 55.299 1.00 34.26 242 TYR B C 1
ATOM 4025 O O . TYR B 1 242 ? 33.876 45.425 54.686 1.00 34.73 242 TYR B O 1
ATOM 4034 N N . PRO B 1 243 ? 34.747 44.701 56.618 1.00 32.44 243 PRO B N 1
ATOM 4035 C CA . PRO B 1 243 ? 33.542 45.009 57.396 1.00 32.74 243 PRO B CA 1
ATOM 4036 C C . PRO B 1 243 ? 33.247 46.484 57.346 1.00 34.28 243 PRO B C 1
ATOM 4037 O O . PRO B 1 243 ? 32.102 46.885 57.184 1.00 35.02 243 PRO B O 1
ATOM 4041 N N . MET B 1 244 ? 34.297 47.289 57.486 1.00 34.98 244 MET B N 1
ATOM 4042 C CA . MET B 1 244 ? 34.152 48.732 57.441 1.00 34.54 244 MET B CA 1
ATOM 4043 C C . MET B 1 244 ? 35.095 49.369 56.425 1.00 32.70 244 MET B C 1
ATOM 4044 O O . MET B 1 244 ? 36.185 48.865 56.188 1.00 33.61 244 MET B O 1
ATOM 4049 N N . GLY B 1 245 ? 34.660 50.478 55.836 1.00 34.72 245 GLY B N 1
ATOM 4050 C CA . GLY B 1 245 ? 35.491 51.200 54.894 1.00 36.70 245 GLY B CA 1
ATOM 4051 C C . GLY B 1 245 ? 36.562 51.874 55.725 1.00 39.36 245 GLY B C 1
ATOM 4052 O O . GLY B 1 245 ? 36.366 52.045 56.936 1.00 39.66 245 GLY B O 1
ATOM 4053 N N . PRO B 1 246 ? 37.696 52.282 55.129 1.00 39.23 246 PRO B N 1
ATOM 4054 C CA . PRO B 1 246 ? 38.759 52.932 55.900 1.00 38.83 246 PRO B CA 1
ATOM 4055 C C . PRO B 1 246 ? 38.353 54.156 56.736 1.00 37.91 246 PRO B C 1
ATOM 4056 O O . PRO B 1 246 ? 38.801 54.299 57.871 1.00 41.92 246 PRO B O 1
ATOM 4060 N N . PHE B 1 247 ? 37.529 55.044 56.185 1.00 35.22 247 PHE B N 1
ATOM 4061 C CA . PHE B 1 247 ? 37.129 56.226 56.937 1.00 33.96 247 PHE B CA 1
ATOM 4062 C C . PHE B 1 247 ? 36.177 55.875 58.079 1.00 36.70 247 PHE B C 1
ATOM 4063 O O . PHE B 1 247 ? 36.245 56.473 59.156 1.00 37.96 247 PHE B O 1
ATOM 4071 N N A GLU B 1 248 ? 35.295 54.915 57.828 0.50 36.37 248 GLU B N 1
ATOM 4072 N N B GLU B 1 248 ? 35.302 54.901 57.858 0.50 36.64 248 GLU B N 1
ATOM 4073 C CA A GLU B 1 248 ? 34.347 54.460 58.841 0.50 36.46 248 GLU B CA 1
ATOM 4074 C CA B GLU B 1 248 ? 34.369 54.487 58.903 0.50 36.84 248 GLU B CA 1
ATOM 4075 C C A GLU B 1 248 ? 35.152 53.861 59.998 0.50 38.66 248 GLU B C 1
ATOM 4076 C C B GLU B 1 248 ? 35.211 53.913 60.043 0.50 39.11 248 GLU B C 1
ATOM 4077 O O A GLU B 1 248 ? 34.830 54.071 61.161 0.50 41.06 248 GLU B O 1
ATOM 4078 O O B GLU B 1 248 ? 34.968 54.171 61.226 0.50 41.60 248 GLU B O 1
ATOM 4089 N N . LEU B 1 249 ? 36.202 53.115 59.664 1.00 39.57 249 LEU B N 1
ATOM 4090 C CA . LEU B 1 249 ? 37.066 52.470 60.647 1.00 39.21 249 LEU B CA 1
ATOM 4091 C C . LEU B 1 249 ? 37.916 53.474 61.403 1.00 38.78 249 LEU B C 1
ATOM 4092 O O . LEU B 1 249 ? 38.083 53.355 62.618 1.00 42.56 249 LEU B O 1
ATOM 4097 N N . LEU B 1 250 ? 38.462 54.454 60.691 1.00 36.23 250 LEU B N 1
ATOM 4098 C CA . LEU B 1 250 ? 39.266 55.486 61.329 1.00 39.80 250 LEU B CA 1
ATOM 4099 C C . LEU B 1 250 ? 38.446 56.139 62.441 1.00 43.00 250 LEU B C 1
ATOM 4100 O O . LEU B 1 250 ? 38.949 56.367 63.545 1.00 47.99 250 LEU B O 1
ATOM 4105 N N . ASP B 1 251 ? 37.182 56.428 62.156 1.00 42.31 251 ASP B N 1
ATOM 4106 C CA . ASP B 1 251 ? 36.298 57.038 63.143 1.00 40.00 251 ASP B CA 1
ATOM 4107 C C . ASP B 1 251 ? 35.967 56.101 64.296 1.00 41.93 251 ASP B C 1
ATOM 4108 O O . ASP B 1 251 ? 35.669 56.541 65.411 1.00 45.30 251 ASP B O 1
ATOM 4113 N N . TYR B 1 252 ? 36.017 54.809 64.017 1.00 39.16 252 TYR B N 1
ATOM 4114 C CA . TYR B 1 252 ? 35.719 53.796 65.005 1.00 41.61 252 TYR B CA 1
ATOM 4115 C C . TYR B 1 252 ? 36.881 53.639 65.983 1.00 45.47 252 TYR B C 1
ATOM 4116 O O . TYR B 1 252 ? 36.692 53.677 67.201 1.00 45.31 252 TYR B O 1
ATOM 4125 N N . VAL B 1 253 ? 38.084 53.455 65.443 1.00 46.42 253 VAL B N 1
ATOM 4126 C CA . VAL B 1 253 ? 39.278 53.284 66.268 1.00 45.80 253 VAL B CA 1
ATOM 4127 C C . VAL B 1 253 ? 39.736 54.585 66.907 1.00 45.92 253 VAL B C 1
ATOM 4128 O O . VAL B 1 253 ? 40.557 54.572 67.821 1.00 50.95 253 VAL B O 1
ATOM 4132 N N . GLY B 1 254 ? 39.222 55.706 66.419 1.00 40.75 254 GLY B N 1
ATOM 4133 C CA . GLY B 1 254 ? 39.630 56.985 66.967 1.00 39.89 254 GLY B CA 1
ATOM 4134 C C . GLY B 1 254 ? 40.682 57.650 66.099 1.00 38.43 254 GLY B C 1
ATOM 4135 O O . GLY B 1 254 ? 41.686 57.035 65.747 1.00 38.04 254 GLY B O 1
ATOM 4136 N N . LEU B 1 255 ? 40.456 58.910 65.752 1.00 37.93 255 LEU B N 1
ATOM 4137 C CA . LEU B 1 255 ? 41.392 59.636 64.908 1.00 41.44 255 LEU B CA 1
ATOM 4138 C C . LEU B 1 255 ? 42.642 60.060 65.665 1.00 45.91 255 LEU B C 1
ATOM 4139 O O . LEU B 1 255 ? 43.746 60.009 65.128 1.00 49.20 255 LEU B O 1
ATOM 4144 N N . ASP B 1 256 ? 42.464 60.475 66.916 1.00 48.24 256 ASP B N 1
ATOM 4145 C CA . ASP B 1 256 ? 43.586 60.892 67.747 1.00 46.44 256 ASP B CA 1
ATOM 4146 C C . ASP B 1 256 ? 44.463 59.681 68.037 1.00 46.31 256 ASP B C 1
ATOM 4147 O O . ASP B 1 256 ? 45.690 59.749 67.978 1.00 49.45 256 ASP B O 1
ATOM 4152 N N . THR B 1 257 ? 43.819 58.564 68.344 1.00 46.10 257 THR B N 1
ATOM 4153 C CA . THR B 1 257 ? 44.515 57.319 68.645 1.00 45.58 257 THR B CA 1
ATOM 4154 C C . THR B 1 257 ? 45.429 56.969 67.465 1.00 47.88 257 THR B C 1
ATOM 4155 O O . THR B 1 257 ? 46.605 56.649 67.639 1.00 46.79 257 THR B O 1
ATOM 4159 N N . THR B 1 258 ? 44.867 57.040 66.262 1.00 48.71 258 THR B N 1
ATOM 4160 C CA . THR B 1 258 ? 45.597 56.735 65.034 1.00 48.26 258 THR B CA 1
ATOM 4161 C C . THR B 1 258 ? 46.723 57.723 64.781 1.00 48.09 258 THR B C 1
ATOM 4162 O O . THR B 1 258 ? 47.871 57.330 64.568 1.00 45.88 258 THR B O 1
ATOM 4166 N N . LYS B 1 259 ? 46.378 59.008 64.792 1.00 47.73 259 LYS B N 1
ATOM 4167 C CA . LYS B 1 259 ? 47.358 60.059 64.567 1.00 49.89 259 LYS B CA 1
ATOM 4168 C C . LYS B 1 259 ? 48.556 59.879 65.488 1.00 51.22 259 LYS B C 1
ATOM 4169 O O . LYS B 1 259 ? 49.702 60.001 65.059 1.00 51.31 259 LYS B O 1
ATOM 4175 N N . PHE B 1 260 ? 48.286 59.585 66.757 1.00 54.57 260 PHE B N 1
ATOM 4176 C CA . PHE B 1 260 ? 49.352 59.407 67.728 1.00 59.32 260 PHE B CA 1
ATOM 4177 C C . PHE B 1 260 ? 50.314 58.312 67.303 1.00 59.12 260 PHE B C 1
ATOM 4178 O O . PHE B 1 260 ? 51.535 58.467 67.420 1.00 61.68 260 PHE B O 1
ATOM 4186 N N . ILE B 1 261 ? 49.768 57.198 66.826 1.00 57.47 261 ILE B N 1
ATOM 4187 C CA . ILE B 1 261 ? 50.605 56.087 66.390 1.00 54.99 261 ILE B CA 1
ATOM 4188 C C . ILE B 1 261 ? 51.406 56.438 65.134 1.00 55.02 261 ILE B C 1
ATOM 4189 O O . ILE B 1 261 ? 52.563 56.039 64.997 1.00 53.45 261 ILE B O 1
ATOM 4194 N N . VAL B 1 262 ? 50.797 57.192 64.226 1.00 56.58 262 VAL B N 1
ATOM 4195 C CA . VAL B 1 262 ? 51.478 57.589 62.998 1.00 55.23 262 VAL B CA 1
ATOM 4196 C C . VAL B 1 262 ? 52.590 58.611 63.265 1.00 60.14 262 VAL B C 1
ATOM 4197 O O . VAL B 1 262 ? 53.661 58.538 62.653 1.00 60.65 262 VAL B O 1
ATOM 4201 N N . ASP B 1 263 ? 52.346 59.566 64.165 1.00 61.92 263 ASP B N 1
ATOM 4202 C CA . ASP B 1 263 ? 53.372 60.561 64.484 1.00 60.46 263 ASP B CA 1
ATOM 4203 C C . ASP B 1 263 ? 54.584 59.847 65.057 1.00 58.18 263 ASP B C 1
ATOM 4204 O O . ASP B 1 263 ? 55.721 60.115 64.666 1.00 56.16 263 ASP B O 1
ATOM 4209 N N . GLY B 1 264 ? 54.328 58.938 65.989 1.00 55.67 264 GLY B N 1
ATOM 4210 C CA . GLY B 1 264 ? 55.407 58.180 66.590 1.00 57.99 264 GLY B CA 1
ATOM 4211 C C . GLY B 1 264 ? 56.280 57.559 65.517 1.00 58.70 264 GLY B C 1
ATOM 4212 O O . GLY B 1 264 ? 57.489 57.773 65.493 1.00 59.92 264 GLY B O 1
ATOM 4213 N N . TRP B 1 265 ? 55.677 56.791 64.616 1.00 61.00 265 TRP B N 1
ATOM 4214 C CA . TRP B 1 265 ? 56.455 56.171 63.554 1.00 61.56 265 TRP B CA 1
ATOM 4215 C C . TRP B 1 265 ? 57.113 57.232 62.683 1.00 63.15 265 TRP B C 1
ATOM 4216 O O . TRP B 1 265 ? 58.167 56.995 62.107 1.00 64.83 265 TRP B O 1
ATOM 4227 N N . HIS B 1 266 ? 56.485 58.397 62.576 1.00 66.64 266 HIS B N 1
ATOM 4228 C CA . HIS B 1 266 ? 57.037 59.472 61.760 1.00 70.67 266 HIS B CA 1
ATOM 4229 C C . HIS B 1 266 ? 58.291 60.066 62.393 1.00 72.48 266 HIS B C 1
ATOM 4230 O O . HIS B 1 266 ? 59.257 60.367 61.696 1.00 72.96 266 HIS B O 1
ATOM 4237 N N . GLU B 1 267 ? 58.272 60.239 63.711 1.00 73.71 267 GLU B N 1
ATOM 4238 C CA . GLU B 1 267 ? 59.421 60.795 64.411 1.00 75.84 267 GLU B CA 1
ATOM 4239 C C . GLU B 1 267 ? 60.548 59.776 64.419 1.00 75.80 267 GLU B C 1
ATOM 4240 O O . GLU B 1 267 ? 61.718 60.121 64.255 1.00 78.17 267 GLU B O 1
ATOM 4246 N N . MET B 1 268 ? 60.178 58.515 64.604 1.00 73.98 268 MET B N 1
ATOM 4247 C CA . MET B 1 268 ? 61.137 57.424 64.659 1.00 74.79 268 MET B CA 1
ATOM 4248 C C . MET B 1 268 ? 61.691 57.082 63.282 1.00 74.72 268 MET B C 1
ATOM 4249 O O . MET B 1 268 ? 62.561 56.220 63.160 1.00 75.51 268 MET B O 1
ATOM 4254 N N . ASP B 1 269 ? 61.195 57.763 62.250 1.00 75.34 269 ASP B N 1
ATOM 4255 C CA . ASP B 1 269 ? 61.639 57.517 60.875 1.00 78.52 269 ASP B CA 1
ATOM 4256 C C . ASP B 1 269 ? 60.913 58.464 59.914 1.00 77.56 269 ASP B C 1
ATOM 4257 O O . ASP B 1 269 ? 60.080 58.044 59.109 1.00 77.87 269 ASP B O 1
ATOM 4262 N N . ALA B 1 270 ? 61.248 59.748 60.007 1.00 77.66 270 ALA B N 1
ATOM 4263 C CA . ALA B 1 270 ? 60.632 60.786 59.184 1.00 78.43 270 ALA B CA 1
ATOM 4264 C C . ALA B 1 270 ? 60.866 60.635 57.685 1.00 78.41 270 ALA B C 1
ATOM 4265 O O . ALA B 1 270 ? 60.303 61.381 56.885 1.00 78.11 270 ALA B O 1
ATOM 4267 N N . GLU B 1 271 ? 61.690 59.671 57.299 1.00 79.30 271 GLU B N 1
ATOM 4268 C CA . GLU B 1 271 ? 61.977 59.478 55.885 1.00 82.48 271 GLU B CA 1
ATOM 4269 C C . GLU B 1 271 ? 60.930 58.615 55.189 1.00 80.74 271 GLU B C 1
ATOM 4270 O O . GLU B 1 271 ? 60.694 58.760 53.990 1.00 78.88 271 GLU B O 1
ATOM 4276 N N . ASN B 1 272 ? 60.292 57.731 55.949 1.00 81.94 272 ASN B N 1
ATOM 4277 C CA . ASN B 1 272 ? 59.288 56.821 55.398 1.00 80.18 272 ASN B CA 1
ATOM 4278 C C . ASN B 1 272 ? 57.992 57.524 54.970 1.00 78.62 272 ASN B C 1
ATOM 4279 O O . ASN B 1 272 ? 57.311 58.149 55.788 1.00 79.84 272 ASN B O 1
ATOM 4284 N N . PRO B 1 273 ? 57.642 57.428 53.674 1.00 75.94 273 PRO B N 1
ATOM 4285 C CA . PRO B 1 273 ? 56.445 58.027 53.079 1.00 74.10 273 PRO B CA 1
ATOM 4286 C C . PRO B 1 273 ? 55.105 57.550 53.661 1.00 72.59 273 PRO B C 1
ATOM 4287 O O . PRO B 1 273 ? 54.109 58.274 53.602 1.00 71.73 273 PRO B O 1
ATOM 4291 N N . LEU B 1 274 ? 55.076 56.337 54.210 1.00 69.28 274 LEU B N 1
ATOM 4292 C CA . LEU B 1 274 ? 53.850 55.791 54.792 1.00 68.01 274 LEU B CA 1
ATOM 4293 C C . LEU B 1 274 ? 53.442 56.498 56.069 1.00 65.85 274 LEU B C 1
ATOM 4294 O O . LEU B 1 274 ? 52.290 56.409 56.492 1.00 67.81 274 LEU B O 1
ATOM 4299 N N . HIS B 1 275 ? 54.385 57.204 56.677 1.00 62.63 275 HIS B N 1
ATOM 4300 C CA . HIS B 1 275 ? 54.126 57.881 57.935 1.00 59.12 275 HIS B CA 1
ATOM 4301 C C . HIS B 1 275 ? 54.016 59.392 57.841 1.00 56.45 275 HIS B C 1
ATOM 4302 O O . HIS B 1 275 ? 53.939 60.074 58.857 1.00 59.13 275 HIS B O 1
ATOM 4309 N N . GLN B 1 276 ? 53.988 59.912 56.621 1.00 55.85 276 GLN B N 1
ATOM 4310 C CA . GLN B 1 276 ? 53.859 61.349 56.429 1.00 58.98 276 GLN B CA 1
ATOM 4311 C C . GLN B 1 276 ? 52.528 61.817 57.003 1.00 60.84 276 GLN B C 1
ATOM 4312 O O . GLN B 1 276 ? 51.493 61.188 56.794 1.00 63.00 276 GLN B O 1
ATOM 4318 N N . PRO B 1 277 ? 52.541 62.933 57.740 1.00 61.78 277 PRO B N 1
ATOM 4319 C CA . PRO B 1 277 ? 51.340 63.500 58.354 1.00 60.26 277 PRO B CA 1
ATOM 4320 C C . PRO B 1 277 ? 50.272 63.893 57.334 1.00 57.44 277 PRO B C 1
ATOM 4321 O O . PRO B 1 277 ? 50.576 64.312 56.215 1.00 57.76 277 PRO B O 1
ATOM 4325 N N . SER B 1 278 ? 49.017 63.759 57.737 1.00 53.32 278 SER B N 1
ATOM 4326 C CA . SER B 1 278 ? 47.897 64.106 56.886 1.00 50.26 278 SER B CA 1
ATOM 4327 C C . SER B 1 278 ? 47.262 65.415 57.325 1.00 50.68 278 SER B C 1
ATOM 4328 O O . SER B 1 278 ? 46.759 65.522 58.438 1.00 53.64 278 SER B O 1
ATOM 4331 N N . PRO B 1 279 ? 47.268 66.428 56.450 1.00 49.19 279 PRO B N 1
ATOM 4332 C CA . PRO B 1 279 ? 46.667 67.713 56.805 1.00 46.58 279 PRO B CA 1
ATOM 4333 C C . PRO B 1 279 ? 45.273 67.490 57.375 1.00 49.33 279 PRO B C 1
ATOM 4334 O O . PRO B 1 279 ? 44.959 67.943 58.479 1.00 51.64 279 PRO B O 1
ATOM 4338 N N . SER B 1 280 ? 44.449 66.765 56.623 1.00 51.34 280 SER B N 1
ATOM 4339 C CA . SER B 1 280 ? 43.088 66.476 57.048 1.00 52.51 280 SER B CA 1
ATOM 4340 C C . SER B 1 280 ? 43.030 65.775 58.401 1.00 54.36 280 SER B C 1
ATOM 4341 O O . SER B 1 280 ? 42.244 66.158 59.265 1.00 53.77 280 SER B O 1
ATOM 4344 N N . LEU B 1 281 ? 43.855 64.750 58.588 1.00 55.11 281 LEU B N 1
ATOM 4345 C CA . LEU B 1 281 ? 43.851 64.018 59.850 1.00 55.77 281 LEU B CA 1
ATOM 4346 C C . LEU B 1 281 ? 44.232 64.929 61.003 1.00 58.75 281 LEU B C 1
ATOM 4347 O O . LEU B 1 281 ? 43.585 64.922 62.050 1.00 62.72 281 LEU B O 1
ATOM 4352 N N . ASN B 1 282 ? 45.288 65.711 60.812 1.00 59.10 282 ASN B N 1
ATOM 4353 C CA . ASN B 1 282 ? 45.736 66.618 61.853 1.00 56.80 282 ASN B CA 1
ATOM 4354 C C . ASN B 1 282 ? 44.662 67.636 62.202 1.00 57.99 282 ASN B C 1
ATOM 4355 O O . ASN B 1 282 ? 44.424 67.909 63.377 1.00 59.35 282 ASN B O 1
ATOM 4360 N N . LYS B 1 283 ? 44.008 68.189 61.187 1.00 57.43 283 LYS B N 1
ATOM 4361 C CA . LYS B 1 283 ? 42.968 69.178 61.425 1.00 60.35 283 LYS B CA 1
ATOM 4362 C C . LYS B 1 283 ? 41.865 68.641 62.339 1.00 61.80 283 LYS B C 1
ATOM 4363 O O . LYS B 1 283 ? 41.563 69.228 63.381 1.00 63.28 283 LYS B O 1
ATOM 4369 N N . LEU B 1 284 ? 41.265 67.525 61.943 1.00 61.49 284 LEU B N 1
ATOM 4370 C CA . LEU B 1 284 ? 40.191 66.923 62.722 1.00 57.71 284 LEU B CA 1
ATOM 4371 C C . LEU B 1 284 ? 40.617 66.692 64.173 1.00 56.58 284 LEU B C 1
ATOM 4372 O O . LEU B 1 284 ? 39.834 66.897 65.104 1.00 56.59 284 LEU B O 1
ATOM 4377 N N . VAL B 1 285 ? 41.858 66.270 64.366 1.00 56.66 285 VAL B N 1
ATOM 4378 C CA . VAL B 1 285 ? 42.353 66.037 65.711 1.00 60.03 285 VAL B CA 1
ATOM 4379 C C . VAL B 1 285 ? 42.426 67.369 66.446 1.00 62.63 285 VAL B C 1
ATOM 4380 O O . VAL B 1 285 ? 41.987 67.486 67.593 1.00 61.52 285 VAL B O 1
ATOM 4384 N N . ALA B 1 286 ? 42.975 68.374 65.771 1.00 61.59 286 ALA B N 1
ATOM 4385 C CA . ALA B 1 286 ? 43.093 69.698 66.357 1.00 60.43 286 ALA B CA 1
ATOM 4386 C C . ALA B 1 286 ? 41.723 70.139 66.861 1.00 61.30 286 ALA B C 1
ATOM 4387 O O . ALA B 1 286 ? 41.523 70.311 68.062 1.00 65.06 286 ALA B O 1
ATOM 4389 N N . GLU B 1 287 ? 40.774 70.299 65.945 1.00 58.63 287 GLU B N 1
ATOM 4390 C CA . GLU B 1 287 ? 39.440 70.725 66.330 1.00 58.41 287 GLU B CA 1
ATOM 4391 C C . GLU B 1 287 ? 38.606 69.644 67.021 1.00 58.96 287 GLU B C 1
ATOM 4392 O O . GLU B 1 287 ? 37.395 69.549 66.830 1.00 59.42 287 GLU B O 1
ATOM 4398 N N . ASN B 1 288 ? 39.284 68.845 67.840 1.00 58.75 288 ASN B N 1
ATOM 4399 C CA . ASN B 1 288 ? 38.676 67.775 68.629 1.00 62.73 288 ASN B CA 1
ATOM 4400 C C . ASN B 1 288 ? 37.553 66.938 68.007 1.00 63.94 288 ASN B C 1
ATOM 4401 O O . ASN B 1 288 ? 36.517 66.701 68.638 1.00 62.33 288 ASN B O 1
ATOM 4406 N N . LYS B 1 289 ? 37.758 66.488 66.775 1.00 63.40 289 LYS B N 1
ATOM 4407 C CA . LYS B 1 289 ? 36.787 65.629 66.105 1.00 60.68 289 LYS B CA 1
ATOM 4408 C C . LYS B 1 289 ? 37.528 64.301 66.022 1.00 60.82 289 LYS B C 1
ATOM 4409 O O . LYS B 1 289 ? 38.222 64.015 65.045 1.00 61.83 289 LYS B O 1
ATOM 4415 N N . PHE B 1 290 ? 37.384 63.500 67.074 1.00 59.04 290 PHE B N 1
ATOM 4416 C CA . PHE B 1 290 ? 38.089 62.230 67.188 1.00 58.84 290 PHE B CA 1
ATOM 4417 C C . PHE B 1 290 ? 37.420 60.967 66.639 1.00 54.89 290 PHE B C 1
ATOM 4418 O O . PHE B 1 290 ? 37.997 59.883 66.700 1.00 52.17 290 PHE B O 1
ATOM 4426 N N . GLY B 1 291 ? 36.214 61.096 66.106 1.00 53.32 291 GLY B N 1
ATOM 4427 C CA . GLY B 1 291 ? 35.538 59.925 65.583 1.00 52.54 291 GLY B CA 1
ATOM 4428 C C . GLY B 1 291 ? 34.184 59.714 66.230 1.00 52.43 291 GLY B C 1
ATOM 4429 O O . GLY B 1 291 ? 33.497 60.678 66.567 1.00 52.79 291 GLY B O 1
ATOM 4430 N N . LYS B 1 292 ? 33.786 58.459 66.398 1.00 52.33 292 LYS B N 1
ATOM 4431 C CA . LYS B 1 292 ? 32.500 58.170 67.009 1.00 54.58 292 LYS B CA 1
ATOM 4432 C C . LYS B 1 292 ? 32.480 58.590 68.470 1.00 57.57 292 LYS B C 1
ATOM 4433 O O . LYS B 1 292 ? 31.477 59.111 68.957 1.00 57.18 292 LYS B O 1
ATOM 4439 N N . LYS B 1 293 ? 33.597 58.367 69.157 1.00 56.80 293 LYS B N 1
ATOM 4440 C CA . LYS B 1 293 ? 33.715 58.695 70.570 1.00 57.77 293 LYS B CA 1
ATOM 4441 C C . LYS B 1 293 ? 33.651 60.196 70.832 1.00 59.93 293 LYS B C 1
ATOM 4442 O O . LYS B 1 293 ? 33.931 60.649 71.938 1.00 67.19 293 LYS B O 1
ATOM 4448 N N . THR B 1 294 ? 33.286 60.960 69.811 1.00 61.77 294 THR B N 1
ATOM 4449 C CA . THR B 1 294 ? 33.180 62.414 69.906 1.00 58.55 294 THR B CA 1
ATOM 4450 C C . THR B 1 294 ? 31.974 62.859 69.100 1.00 58.47 294 THR B C 1
ATOM 4451 O O . THR B 1 294 ? 31.639 64.042 69.057 1.00 58.90 294 THR B O 1
ATOM 4455 N N . GLY B 1 295 ? 31.319 61.894 68.465 1.00 58.20 295 GLY B N 1
ATOM 4456 C CA . GLY B 1 295 ? 30.157 62.208 67.657 1.00 57.40 295 GLY B CA 1
ATOM 4457 C C . GLY B 1 295 ? 30.551 62.685 66.274 1.00 58.33 295 GLY B C 1
ATOM 4458 O O . GLY B 1 295 ? 29.691 62.882 65.411 1.00 53.12 295 GLY B O 1
ATOM 4459 N N . GLU B 1 296 ? 31.854 62.875 66.061 1.00 58.65 296 GLU B N 1
ATOM 4460 C CA . GLU B 1 296 ? 32.344 63.318 64.763 1.00 58.61 296 GLU B CA 1
ATOM 4461 C C . GLU B 1 296 ? 33.836 63.117 64.525 1.00 57.64 296 GLU B C 1
ATOM 4462 O O . GLU B 1 296 ? 34.677 63.397 65.382 1.00 56.19 296 GLU B O 1
ATOM 4468 N N . GLY B 1 297 ? 34.134 62.627 63.327 1.00 58.25 297 GLY B N 1
ATOM 4469 C CA . GLY B 1 297 ? 35.496 62.399 62.878 1.00 54.25 297 GLY B CA 1
ATOM 4470 C C . GLY B 1 297 ? 35.391 62.755 61.408 1.00 52.79 297 GLY B C 1
ATOM 4471 O O . GLY B 1 297 ? 35.014 63.884 61.081 1.00 51.97 297 GLY B O 1
ATOM 4472 N N . PHE B 1 298 ? 35.695 61.817 60.515 1.00 49.69 298 PHE B N 1
ATOM 4473 C CA . PHE B 1 298 ? 35.556 62.115 59.095 1.00 49.14 298 PHE B CA 1
ATOM 4474 C C . PHE B 1 298 ? 34.074 62.177 58.766 1.00 48.03 298 PHE B C 1
ATOM 4475 O O . PHE B 1 298 ? 33.677 62.778 57.779 1.00 52.18 298 PHE B O 1
ATOM 4483 N N . TYR B 1 299 ? 33.264 61.535 59.598 1.00 47.04 299 TYR B N 1
ATOM 4484 C CA . TYR B 1 299 ? 31.819 61.532 59.422 1.00 49.91 299 TYR B CA 1
ATOM 4485 C C . TYR B 1 299 ? 31.178 62.042 60.715 1.00 53.31 299 TYR B C 1
ATOM 4486 O O . TYR B 1 299 ? 31.847 62.143 61.742 1.00 55.96 299 TYR B O 1
ATOM 4495 N N . LYS B 1 300 ? 29.888 62.361 60.670 1.00 55.67 300 LYS B N 1
ATOM 4496 C CA . LYS B 1 300 ? 29.186 62.844 61.860 1.00 62.49 300 LYS B CA 1
ATOM 4497 C C . LYS B 1 300 ? 28.260 61.757 62.394 1.00 65.64 300 LYS B C 1
ATOM 4498 O O . LYS B 1 300 ? 27.571 61.090 61.622 1.00 69.68 300 LYS B O 1
ATOM 4504 N N . TYR B 1 301 ? 28.243 61.572 63.711 1.00 67.01 301 TYR B N 1
ATOM 4505 C CA . TYR B 1 301 ? 27.399 60.543 64.304 1.00 73.82 301 TYR B CA 1
ATOM 4506 C C . TYR B 1 301 ? 26.420 61.075 65.351 1.00 82.04 301 TYR B C 1
ATOM 4507 O O . TYR B 1 301 ? 26.752 61.972 66.131 1.00 85.04 301 TYR B O 1
ATOM 4516 N N . LYS B 1 302 ? 25.217 60.499 65.363 1.00 87.97 302 LYS B N 1
ATOM 4517 C CA . LYS B 1 302 ? 24.157 60.869 66.305 1.00 91.50 302 LYS B CA 1
ATOM 4518 C C . LYS B 1 302 ? 23.913 62.376 66.396 1.00 94.93 302 LYS B C 1
ATOM 4519 O O . LYS B 1 302 ? 24.608 63.143 65.697 1.00 97.66 302 LYS B O 1
#

Sequence (584 aa):
KIIVKHVTVIGGGLMGAGIAQVAAATGHTVVLVDQTEDILAKSKKGIEESLRKVAKKKFAENPKAGDEFVEKTLSTIATSTDAASVVHSTDLVVEAIVENLKVKNELFKRLDKRAAEHTIFASNTSSLQITSIANATTRQDRFAGLHFFNPVPVMKLVEVIKTPMTSQKTFESLVDFSKALGKHHPVSCKDTPGFIVNRLLVPYLMEAIRLYERGDASKEDIDTAMKLGAGYPMGPFEELLDYVGLDTTKFIVDGWHEMDAENPLHQPSPSLNKLVAENKFGKKTGEGFYKYKHHKIIVKHVTVIGGGLMGAGIAQVAAATGHTVVLVDQTEDILAKSKKGIEESLRKVAKKKFAENPKAGDEFVEKTLSTIATSTDAASVVHHSTDLVVEAIVENLKVKNELFKRLDKRAAEHTIFASNTSSLQITSIANATTRQDRFAGLHFFNPVPVMKLVEVIKTPMTSQKTFESLVDFSKALGKHPVSCKDTPGFIVNRLLVPYLMEAIRLYERGDASKEDIDTAMKLGAGYPMGPFEELLDYVGLDTTKFIVDGWHEMDAENPLHQPSPSLNKLVAENKFGKKTGEGFYKYK

Secondary structure (DSSP, 8-state):
-----EEEEE--SHHHHHHHHHHHHTT-EEEEE-S-HHHHHHHHHHHHHHHHHHHHHHSTT-HHHHHHHHHHHHHTEEEES-GGGTGGG-SEEEE---S-HHHHHHHHHHHHHHS-TT-EEEE--SSS-HHHHHTTSS-GGGEEEEE--SSTTT--EEEEEE-TT--HHHHHHHHHHHHHTT-EEEEEES-TTTTHHHHHHHHHHHHHHHHHTTSS-HHHHHHHHHHHH--SS-HHHHHHHH-HHHHHHHHHHHHHHTTT-GGG---HHHHHHHHTT--BTTTTBSSSB----/-----EEEEE--SHHHHHHHHHHHHTT-EEEEE-S-HHHHHHHHHHHHHHHHHHHHHHTTT-HHHHHHHHHHHHTTEEEES-GGGTTTS-SEEEE---S-HHHHHHHHHHHHTTS-SS-EEEE--SSS-THHHHTTSS-GGGEEEEEE-SSTTT--EEEEEE-TT--HHHHHHHHHHHHHTT-EEEEEES-TTTTHHHHHHHHHHHHHHHHHHTSS-HHHHHHIIIIIH--SS-HHHHHHHH-HHHHHHHHHHHHHTTTT-GGG---HHHHHHHHTT--BGGGTBSSSB--

Nearest PDB structures (foldseek):
  3had-assembly1_B  TM=1.003E+00  e=5.250E-55  Homo sapiens
  2hdh-assembly1_B  TM=1.002E+00  e=1.153E-52  Homo sapiens
  1lsj-assembly1_B  TM=1.001E+00  e=1.153E-52  Homo sapiens
  1f17-assembly1_A  TM=9.989E-01  e=8.709E-52  Homo sapiens
  3rqs-assembly1_B  TM=9.932E-01  e=1.090E-50  Homo sapiens

GO terms:
  GO:0070403 NAD+ binding (F, IDA)
  GO:0003857 (3S)-3-hydroxyacyl-CoA dehydrogenase (NAD+) activity (F, IDA)
  GO:0042802 identical protein binding (F, IDA)
  GO:0006635 fatty acid beta-oxidation (P, IDA)
  GO:0003857 (3S)-3-hydroxyacyl-CoA dehydrogenase (NAD+) activity (F, EXP)
  GO:0003857 (3S)-3-hydroxyacyl-CoA dehydrogenase (NAD+) activity (F, TAS)
  GO:0005739 mitochondrion (C, TAS)
  GO:0005739 mitochondrion (C, HTP)
  GO:0005759 mitochondrial matrix (C, TAS)
  GO:0005737 cytoplasm (C, IDA)
  GO:0005739 mitochondrion (C, IDA)

InterPro domains:
  IPR006108 3-hydroxyacyl-CoA dehydrogenase, C-terminal [PF00725] (216-313)
  IPR006176 3-hydroxyacyl-CoA dehydrogenase, NAD binding [PF02737] (29-214)
  IPR006180 3-hydroxyacyl-CoA dehydrogenase, conserved site [PS00067] (213-237)
  IPR008927 6-phosphogluconate dehydrogenase-like, C-terminal domain superfamily [SSF48179] (215-313)
  IPR013328 6-phosphogluconate dehydrogenase, domain 2 [G3DSA:1.10.1040.10] (218-314)
  IPR022694 3-hydroxyacyl-CoA dehydrogenase [PIRSF000105] (23-314)
  IPR036291 NAD(P)-binding domain superfamily [SSF51735] (26-215)
  IPR052242 Mitochondrial 3-hydroxyacyl-CoA dehydrogenase [PTHR43561] (13-314)

CATH classification: 3.40.50.720 (+1 more: 1.10.1040.10)

Organism: Homo sapiens (NCBI:txid9606)

B-factor: mean 47.34, std 14.17, range [20.67, 100.0]